Protein AF-0000000082640645 (afdb_homodimer)

Foldseek 3Di:
DCDPVNVVLVVLVVVLVVLVVVLVVQLVVLLVVLVVLVVVLVVLLVVLVVLQVVLVVADPLSSVLSNVLSVLSVVLSVLSVVLSVLSCVQANVLSVCVVVVSVVLVVLSVQLVVLVVQLVVLVVVLVVQVPDDPVSCVDPVNVVSVVSNVVSVVVNVVSSVVSVVSSVVVVVVSVVSVVRNVVSNVVSVVVSVVVNVVSVVVSVVSNVVRDCVVRD/DCDPLNVVLVVLVVVLVVLVVVLVVQLVVLLVVLVVLVVVLVVLLVVLVVLQVVLVVADPLSSVLSNVLSVLSVVLSVLSVVLSVLSCVQANVLSVCVVVVSVVLVVLSVQLVVLVVQLVVLVVVLVVQVPDDPVSCVDPVNVVSVVSNVVSVVVSVVSSVVSVVSSVVVVVVSVVSVCRNVVSNVVSVVVSVVVNVVSVVVSVVSNVVRDCVVRD

pLDDT: mean 93.57, std 11.33, range [27.67, 98.94]

Radius of gyration: 39.0 Å; Cα contacts (8 Å, |Δi|>4): 396; chains: 2; bounding box: 48×141×75 Å

InterPro domains:
  IPR009602 CBY1-interacting BAR domain-containing protein/FAM92 [PF06730] (5-216)
  IPR009602 CBY1-interacting BAR domain-containing protein/FAM92 [PTHR21223] (5-216)
  IPR027267 AH/BAR domain superfamily [G3DSA:1.20.1270.60] (5-209)
  IPR027267 AH/BAR domain superfamily [SSF103657] (6-206)

Solvent-accessible surface area (backbone atoms only — not comparable to full-atom values): 21690 Å² total; per-residue (Å²): 127,84,53,79,62,56,58,50,52,52,49,52,50,50,52,52,51,49,49,53,52,48,42,49,50,50,24,55,47,47,47,50,40,42,48,33,52,49,51,38,43,54,46,51,52,50,48,30,52,50,35,41,58,50,19,72,76,48,53,69,66,58,19,52,45,36,39,52,41,25,52,36,53,48,52,42,44,53,45,49,51,52,37,45,52,47,45,42,62,51,33,28,44,54,38,56,56,45,53,57,57,52,52,53,52,50,52,47,54,49,52,37,51,50,34,46,49,50,27,53,52,35,48,51,54,41,53,55,53,66,74,46,64,70,79,65,49,73,43,82,58,47,69,50,37,53,51,49,30,54,52,29,50,52,48,30,53,51,39,48,54,50,43,53,53,52,48,52,51,48,52,56,49,48,51,52,46,54,48,49,32,54,43,42,47,35,50,47,50,35,53,38,28,50,52,37,32,55,42,33,53,53,33,44,51,50,52,66,65,59,60,66,70,78,71,102,128,84,54,78,62,56,59,51,50,50,50,52,48,49,53,52,51,50,49,52,53,47,42,51,51,50,26,55,47,48,46,50,40,43,48,31,53,50,52,36,44,53,43,50,53,51,49,32,53,51,36,41,56,49,20,72,76,48,54,68,66,57,19,52,45,36,39,51,41,25,51,37,55,48,51,43,44,53,44,49,51,51,37,44,52,46,45,42,61,51,33,30,44,54,38,56,55,46,54,58,59,53,51,51,51,52,52,47,53,48,52,38,52,50,33,45,49,49,27,52,52,35,47,50,55,42,52,55,52,66,73,46,64,67,79,63,48,74,40,83,57,44,68,49,37,53,50,48,31,53,52,28,47,51,48,30,52,51,41,49,53,51,42,54,52,51,49,52,51,48,52,56,50,48,52,52,46,55,46,48,33,55,42,43,47,37,51,46,49,35,53,38,26,51,53,38,32,55,41,33,53,51,34,42,52,50,55,66,66,61,60,66,70,78,72,102

Secondary structure (DSSP, 8-state):
---HHHHHHHHHHHHHHHHHHHHHHHHHHHHHHHHHHHHHHHHHHHHHHHHHHHHTTS-HHHHHHHHHHHHHHHHHHHHHHHHHHHHIIIIIHHHHHHHHHHHHHHHHHHHHHHHHHHHHHHHHHHHHHHHS-GGGGSSTHHHHHHHHHHHHHHHHHHHHHHHHHHHHHHHHHHHHHHHHHHHHHHHHHHHHHHHHHHHHHHHHHHHHT--GGGG-/---HHHHHHHHHHHHHHHHHHHHHHHHHHHHHHHHHHHHHHHHHHHHHHHHHHHHTTS-HHHHHHHHHHHHHHHHHHHHHHHHHHHHIIIIIHHHHHHHHHHHHHHHHHHHHHHHHHHHHHHHHHHHHHHHS-GGGTSSTHHHHHHHHHHHHHHHHHHHHHHHHHHHHHHHHHHHHHHHHHHHHHHHHHHHHHHHHHHHHHHHHHHHHT--GGGG-

Structure (mmCIF, N/CA/C/O backbone):
data_AF-0000000082640645-model_v1
#
loop_
_entity.id
_entity.type
_entity.pdbx_description
1 polymer 'FA92B protein'
#
loop_
_atom_site.group_PDB
_atom_site.id
_atom_site.type_symbol
_atom_site.label_atom_id
_atom_site.label_alt_id
_atom_site.label_comp_id
_atom_site.label_asym_id
_atom_site.label_entity_id
_atom_site.label_seq_id
_atom_site.pdbx_PDB_ins_code
_atom_site.Cartn_x
_atom_site.Cartn_y
_atom_site.Cartn_z
_atom_site.occupancy
_atom_site.B_iso_or_equiv
_atom_site.auth_seq_id
_atom_site.auth_comp_id
_atom_site.auth_asym_id
_atom_site.auth_atom_id
_atom_site.pdbx_PDB_model_num
ATOM 1 N N . LEU A 1 1 ? 11.07 -41.438 -37.75 1 27.97 1 LEU A N 1
ATOM 2 C CA . LEU A 1 1 ? 9.758 -40.906 -37.406 1 27.97 1 LEU A CA 1
ATOM 3 C C . LEU A 1 1 ? 9.648 -40.719 -35.875 1 27.97 1 LEU A C 1
ATOM 5 O O . LEU A 1 1 ? 9.82 -41.656 -35.125 1 27.97 1 LEU A O 1
ATOM 9 N N . CYS A 1 2 ? 10.078 -39.719 -35.344 1 38.62 2 CYS A N 1
ATOM 10 C CA . CYS A 1 2 ? 10.023 -39.406 -33.906 1 38.62 2 CYS A CA 1
ATOM 11 C C . CYS A 1 2 ? 8.68 -39.812 -33.312 1 38.62 2 CYS A C 1
ATOM 13 O O . CYS A 1 2 ? 7.637 -39.312 -33.719 1 38.62 2 CYS A O 1
ATOM 15 N N . PRO A 1 3 ? 8.422 -40.938 -32.625 1 48.53 3 PRO A N 1
ATOM 16 C CA . PRO A 1 3 ? 7.137 -41.5 -32.219 1 48.53 3 PRO A CA 1
ATOM 17 C C . PRO A 1 3 ? 6.27 -40.531 -31.438 1 48.53 3 PRO A C 1
ATOM 19 O O . PRO A 1 3 ? 6.785 -39.531 -30.875 1 48.53 3 PRO A O 1
ATOM 22 N N . PRO A 1 4 ? 4.934 -40.5 -31.75 1 52.28 4 PRO A N 1
ATOM 23 C CA . PRO A 1 4 ? 3.857 -39.75 -31.094 1 52.28 4 PRO A CA 1
ATOM 24 C C . PRO A 1 4 ? 4.129 -39.5 -29.625 1 52.28 4 PRO A C 1
ATOM 26 O O . PRO A 1 4 ? 3.756 -38.438 -29.078 1 52.28 4 PRO A O 1
ATOM 29 N N . ARG A 1 5 ? 5.008 -40.375 -29.094 1 61.03 5 ARG A N 1
ATOM 30 C CA . ARG A 1 5 ? 5.305 -40.281 -27.672 1 61.03 5 ARG A CA 1
ATOM 31 C C . ARG A 1 5 ? 6.301 -39.188 -27.391 1 61.03 5 ARG A C 1
ATOM 33 O O . ARG A 1 5 ? 6.203 -38.5 -26.359 1 61.03 5 ARG A O 1
ATOM 40 N N . ASP A 1 6 ? 7.188 -38.875 -28.406 1 70.44 6 ASP A N 1
ATOM 41 C CA . ASP A 1 6 ? 8.164 -37.812 -28.203 1 70.44 6 ASP A CA 1
ATOM 42 C C . ASP A 1 6 ? 7.492 -36.438 -28.141 1 70.44 6 ASP A C 1
ATOM 44 O O . ASP A 1 6 ? 7.883 -35.594 -27.344 1 70.44 6 ASP A O 1
ATOM 48 N N . SER A 1 7 ? 6.469 -36.344 -28.922 1 82.81 7 SER A N 1
ATOM 49 C CA . SER A 1 7 ? 5.746 -35.062 -28.938 1 82.81 7 SER A CA 1
ATOM 50 C C . SER A 1 7 ? 5.004 -34.844 -27.625 1 82.81 7 SER A C 1
ATOM 52 O O . SER A 1 7 ? 4.973 -33.719 -27.109 1 82.81 7 SER A O 1
ATOM 54 N N . GLN A 1 8 ? 4.566 -35.938 -27.062 1 88.44 8 GLN A N 1
ATOM 55 C CA . GLN A 1 8 ? 3.797 -35.844 -25.828 1 88.44 8 GLN A CA 1
ATOM 56 C C . GLN A 1 8 ? 4.691 -35.469 -24.656 1 88.44 8 GLN A C 1
ATOM 58 O O . GLN A 1 8 ? 4.312 -34.625 -23.812 1 88.44 8 GLN A O 1
ATOM 63 N N . VAL A 1 9 ? 5.867 -36.031 -24.641 1 92.06 9 VAL A N 1
ATOM 64 C CA . VAL A 1 9 ? 6.789 -35.719 -23.531 1 92.06 9 VAL A CA 1
ATOM 65 C C . VAL A 1 9 ? 7.277 -34.281 -23.641 1 92.06 9 VAL A C 1
ATOM 67 O O . VAL A 1 9 ? 7.465 -33.625 -22.609 1 92.06 9 VAL A O 1
ATOM 70 N N . ARG A 1 10 ? 7.484 -33.844 -24.859 1 93.38 10 ARG A N 1
ATOM 71 C CA . ARG A 1 10 ? 7.891 -32.438 -25.062 1 93.38 10 ARG A CA 1
ATOM 72 C C . ARG A 1 10 ? 6.84 -31.484 -24.516 1 93.38 10 ARG A C 1
ATOM 74 O O . ARG A 1 10 ? 7.176 -30.453 -23.922 1 93.38 10 ARG A O 1
ATOM 81 N N . VAL A 1 11 ? 5.629 -31.844 -24.719 1 94.5 11 VAL A N 1
ATOM 82 C CA . VAL A 1 11 ? 4.523 -31.031 -24.219 1 94.5 11 VAL A CA 1
ATOM 83 C C . VAL A 1 11 ? 4.535 -31.047 -22.688 1 94.5 11 VAL A C 1
ATOM 85 O O . VAL A 1 11 ? 4.336 -30 -22.047 1 94.5 11 VAL A O 1
ATOM 88 N N . MET A 1 12 ? 4.762 -32.25 -22.109 1 96.12 12 MET A N 1
ATOM 89 C CA . MET A 1 12 ? 4.844 -32.344 -20.656 1 96.12 12 MET A CA 1
ATOM 90 C C . MET A 1 12 ? 5.973 -31.469 -20.109 1 96.12 12 MET A C 1
ATOM 92 O O . MET A 1 12 ? 5.789 -30.766 -19.125 1 96.12 12 MET A O 1
ATOM 96 N N . GLU A 1 13 ? 7.098 -31.562 -20.797 1 96.38 13 GLU A N 1
ATOM 97 C CA . GLU A 1 13 ? 8.258 -30.781 -20.391 1 96.38 13 GLU A CA 1
ATOM 98 C C . GLU A 1 13 ? 7.969 -29.297 -20.453 1 96.38 13 GLU A C 1
ATOM 100 O O . GLU A 1 13 ? 8.32 -28.547 -19.547 1 96.38 13 GLU A O 1
ATOM 105 N N . LYS A 1 14 ? 7.387 -28.875 -21.5 1 96.69 14 LYS A N 1
ATOM 106 C CA . LYS A 1 14 ? 7.043 -27.469 -21.672 1 96.69 14 LYS A CA 1
ATOM 107 C C . LYS A 1 14 ? 6.051 -27.016 -20.609 1 96.69 14 LYS A C 1
ATOM 109 O O . LYS A 1 14 ? 6.18 -25.922 -20.062 1 96.69 14 LYS A O 1
ATOM 114 N N . THR A 1 15 ? 5.059 -27.859 -20.344 1 96.19 15 THR A N 1
ATOM 115 C CA . THR A 1 15 ? 4.062 -27.547 -19.328 1 96.19 15 THR A CA 1
ATOM 116 C C . THR A 1 15 ? 4.723 -27.344 -17.969 1 96.19 15 THR A C 1
ATOM 118 O O . THR A 1 15 ? 4.426 -26.375 -17.266 1 96.19 15 THR A O 1
ATOM 121 N N . VAL A 1 16 ? 5.613 -28.234 -17.625 1 97.62 16 VAL A N 1
ATOM 122 C CA . VAL A 1 16 ? 6.301 -28.172 -16.344 1 97.62 16 VAL A CA 1
ATOM 123 C C . VAL A 1 16 ? 7.211 -26.938 -16.297 1 97.62 16 VAL A C 1
ATOM 125 O O . VAL A 1 16 ? 7.266 -26.234 -15.289 1 97.62 16 VAL A O 1
ATOM 128 N N . ALA A 1 17 ? 7.895 -26.672 -17.375 1 97.44 17 ALA A N 1
ATOM 129 C CA . ALA A 1 17 ? 8.773 -25.5 -17.453 1 97.44 17 ALA A CA 1
ATOM 130 C C . ALA A 1 17 ? 7.98 -24.203 -17.297 1 97.44 17 ALA A C 1
ATOM 132 O O . ALA A 1 17 ? 8.414 -23.297 -16.594 1 97.44 17 ALA A O 1
ATOM 133 N N . ASN A 1 18 ? 6.863 -24.109 -17.969 1 97.5 18 ASN A N 1
ATOM 134 C CA . ASN A 1 18 ? 5.992 -22.938 -17.828 1 97.5 18 ASN A CA 1
ATOM 135 C C . ASN A 1 18 ? 5.512 -22.766 -16.391 1 97.5 18 ASN A C 1
ATOM 137 O O . ASN A 1 18 ? 5.523 -21.656 -15.859 1 97.5 18 ASN A O 1
ATOM 141 N N . ALA A 1 19 ? 5.059 -23.891 -15.82 1 97.62 19 ALA A N 1
ATOM 142 C CA . ALA A 1 19 ? 4.598 -23.812 -14.438 1 97.62 19 ALA A CA 1
ATOM 143 C C . ALA A 1 19 ? 5.715 -23.344 -13.508 1 97.62 19 ALA A C 1
ATOM 145 O O . ALA A 1 19 ? 5.488 -22.516 -12.625 1 97.62 19 ALA A O 1
ATOM 146 N N . GLU A 1 20 ? 6.875 -23.891 -13.719 1 97.56 20 GLU A N 1
ATOM 147 C CA . GLU A 1 20 ? 8.023 -23.5 -12.914 1 97.56 20 GLU A CA 1
ATOM 148 C C . GLU A 1 20 ? 8.305 -22 -13.055 1 97.56 20 GLU A C 1
ATOM 150 O O . GLU A 1 20 ? 8.5 -21.312 -12.055 1 97.56 20 GLU A O 1
ATOM 155 N N . LYS A 1 21 ? 8.297 -21.484 -14.188 1 97.94 21 LYS A N 1
ATOM 156 C CA . LYS A 1 21 ? 8.57 -20.078 -14.477 1 97.94 21 LYS A CA 1
ATOM 157 C C . LYS A 1 21 ? 7.523 -19.172 -13.828 1 97.94 21 LYS A C 1
ATOM 159 O O . LYS A 1 21 ? 7.871 -18.281 -13.055 1 97.94 21 LYS A O 1
ATOM 164 N N . TYR A 1 22 ? 6.324 -19.422 -14.086 1 98.19 22 TYR A N 1
ATOM 165 C CA . TYR A 1 22 ? 5.289 -18.469 -13.703 1 98.19 22 TYR A CA 1
ATOM 166 C C . TYR A 1 22 ? 4.934 -18.609 -12.227 1 98.19 22 TYR A C 1
ATOM 168 O O . TYR A 1 22 ? 4.637 -17.625 -11.562 1 98.19 22 TYR A O 1
ATOM 176 N N . PHE A 1 23 ? 4.949 -19.828 -11.695 1 98.19 23 PHE A N 1
ATOM 177 C CA . PHE A 1 23 ? 4.703 -19.953 -10.266 1 98.19 23 PHE A CA 1
ATOM 178 C C . PHE A 1 23 ? 5.832 -19.312 -9.461 1 98.19 23 PHE A C 1
ATOM 180 O O . PHE A 1 23 ? 5.594 -18.75 -8.398 1 98.19 23 PHE A O 1
ATOM 187 N N . GLY A 1 24 ? 7.051 -19.484 -9.984 1 98 24 GLY A N 1
ATOM 188 C CA . GLY A 1 24 ? 8.148 -18.75 -9.359 1 98 24 GLY A CA 1
ATOM 189 C C . GLY A 1 24 ? 7.961 -17.25 -9.383 1 98 24 GLY A C 1
ATOM 190 O O . GLY A 1 24 ? 8.203 -16.578 -8.383 1 98 24 GLY A O 1
ATOM 191 N N . ARG A 1 25 ? 7.559 -16.703 -10.484 1 98.31 25 ARG A N 1
ATOM 192 C CA . ARG A 1 25 ? 7.309 -15.273 -10.633 1 98.31 25 ARG A CA 1
ATOM 193 C C . ARG A 1 25 ? 6.16 -14.82 -9.742 1 98.31 25 ARG A C 1
ATOM 195 O O . ARG A 1 25 ? 6.234 -13.758 -9.109 1 98.31 25 ARG A O 1
ATOM 202 N N . PHE A 1 26 ? 5.074 -15.664 -9.688 1 98.75 26 PHE A N 1
ATOM 203 C CA . PHE A 1 26 ? 3.963 -15.352 -8.797 1 98.75 26 PHE A CA 1
ATOM 204 C C . PHE A 1 26 ? 4.426 -15.289 -7.348 1 98.75 26 PHE A C 1
ATOM 206 O O . PHE A 1 26 ? 4.043 -14.383 -6.605 1 98.75 26 PHE A O 1
ATOM 213 N N . CYS A 1 27 ? 5.23 -16.25 -7.012 1 98.56 27 CYS A N 1
ATOM 214 C CA . CYS A 1 27 ? 5.727 -16.297 -5.641 1 98.56 27 CYS A CA 1
ATOM 215 C C . CYS A 1 27 ? 6.504 -15.031 -5.301 1 98.56 27 CYS A C 1
ATOM 217 O O . CYS A 1 27 ? 6.223 -14.375 -4.297 1 98.56 27 CYS A O 1
ATOM 219 N N . SER A 1 28 ? 7.465 -14.633 -6.129 1 98.62 28 SER A N 1
ATOM 220 C CA . SER A 1 28 ? 8.289 -13.453 -5.895 1 98.62 28 SER A CA 1
ATOM 221 C C . SER A 1 28 ? 7.453 -12.18 -5.902 1 98.62 28 SER A C 1
ATOM 223 O O . SER A 1 28 ? 7.645 -11.297 -5.066 1 98.62 28 SER A O 1
ATOM 225 N N . LEU A 1 29 ? 6.547 -12.086 -6.754 1 98.81 29 LEU A N 1
ATOM 226 C CA . LEU A 1 29 ? 5.719 -10.891 -6.891 1 98.81 29 LEU A CA 1
ATOM 227 C C . LEU A 1 29 ? 4.762 -10.75 -5.711 1 98.81 29 LEU A C 1
ATOM 229 O O . LEU A 1 29 ? 4.578 -9.656 -5.18 1 98.81 29 LEU A O 1
ATOM 233 N N . MET A 1 30 ? 4.168 -11.836 -5.301 1 98.94 30 MET A N 1
ATOM 234 C CA . MET A 1 30 ? 3.238 -11.766 -4.18 1 98.94 30 MET A CA 1
ATOM 235 C C . MET A 1 30 ? 3.975 -11.469 -2.879 1 98.94 30 MET A C 1
ATOM 237 O O . MET A 1 30 ? 3.441 -10.789 -2 1 98.94 30 MET A O 1
ATOM 241 N N . ALA A 1 31 ? 5.203 -12 -2.809 1 98.88 31 ALA A N 1
ATOM 242 C CA . ALA A 1 31 ? 6.031 -11.625 -1.666 1 98.88 31 ALA A CA 1
ATOM 243 C C . ALA A 1 31 ? 6.309 -10.125 -1.661 1 98.88 31 ALA A C 1
ATOM 245 O O . ALA A 1 31 ? 6.207 -9.469 -0.619 1 98.88 31 ALA A O 1
ATOM 246 N N . SER A 1 32 ? 6.66 -9.594 -2.787 1 98.88 32 SER A N 1
ATOM 247 C CA . SER A 1 32 ? 6.918 -8.156 -2.916 1 98.88 32 SER A CA 1
ATOM 248 C C . SER A 1 32 ? 5.656 -7.344 -2.654 1 98.88 32 SER A C 1
ATOM 250 O O . SER A 1 32 ? 5.715 -6.285 -2.027 1 98.88 32 SER A O 1
ATOM 252 N N . TYR A 1 33 ? 4.52 -7.812 -3.184 1 98.88 33 TYR A N 1
ATOM 253 C CA . TYR A 1 33 ? 3.229 -7.195 -2.912 1 98.88 33 TYR A CA 1
ATOM 254 C C . TYR A 1 33 ? 2.963 -7.117 -1.413 1 98.88 33 TYR A C 1
ATOM 256 O O . TYR A 1 33 ? 2.609 -6.059 -0.892 1 98.88 33 TYR A O 1
ATOM 264 N N . THR A 1 34 ? 3.182 -8.203 -0.756 1 98.94 34 THR A N 1
ATOM 265 C CA . THR A 1 34 ? 2.971 -8.281 0.686 1 98.94 34 THR A CA 1
ATOM 266 C C . THR A 1 34 ? 3.906 -7.328 1.422 1 98.94 34 THR A C 1
ATOM 268 O O . THR A 1 34 ? 3.504 -6.676 2.389 1 98.94 34 THR A O 1
ATOM 271 N N . GLN A 1 35 ? 5.062 -7.223 0.955 1 98.88 35 GLN A N 1
ATOM 272 C CA . GLN A 1 35 ? 6.031 -6.301 1.542 1 98.88 35 GLN A CA 1
ATOM 273 C C . GLN A 1 35 ? 5.582 -4.852 1.373 1 98.88 35 GLN A C 1
ATOM 275 O O . GLN A 1 35 ? 5.773 -4.027 2.271 1 98.88 35 GLN A O 1
ATOM 280 N N . LYS A 1 36 ? 5.074 -4.457 0.2 1 98.88 36 LYS A N 1
ATOM 281 C CA . LYS A 1 36 ? 4.578 -3.1 -0.016 1 98.88 36 LYS A CA 1
ATOM 282 C C . LYS A 1 36 ? 3.41 -2.787 0.915 1 98.88 36 LYS A C 1
ATOM 284 O O . LYS A 1 36 ? 3.287 -1.664 1.409 1 98.88 36 LYS A O 1
ATOM 289 N N . VAL A 1 37 ? 2.531 -3.76 1.146 1 98.94 37 VAL A N 1
ATOM 290 C CA . VAL A 1 37 ? 1.448 -3.584 2.107 1 98.94 37 VAL A CA 1
ATOM 291 C C . VAL A 1 37 ? 2.025 -3.307 3.492 1 98.94 37 VAL A C 1
ATOM 293 O O . VAL A 1 37 ? 1.545 -2.424 4.207 1 98.94 37 VAL A O 1
ATOM 296 N N . ALA A 1 38 ? 3.064 -4.043 3.824 1 98.94 38 ALA A N 1
ATOM 297 C CA . ALA A 1 38 ? 3.707 -3.852 5.121 1 98.94 38 ALA A CA 1
ATOM 298 C C . ALA A 1 38 ? 4.316 -2.455 5.23 1 98.94 38 ALA A C 1
ATOM 300 O O . ALA A 1 38 ? 4.238 -1.818 6.285 1 98.94 38 ALA A O 1
ATOM 301 N N . LYS A 1 39 ? 4.906 -1.995 4.195 1 98.81 39 LYS A N 1
ATOM 302 C CA . LYS A 1 39 ? 5.508 -0.664 4.207 1 98.81 39 LYS A CA 1
ATOM 303 C C . LYS A 1 39 ? 4.438 0.419 4.324 1 98.81 39 LYS A C 1
ATOM 305 O O . LYS A 1 39 ? 4.66 1.452 4.961 1 98.81 39 LYS A O 1
ATOM 310 N N . LEU A 1 40 ? 3.34 0.197 3.652 1 98.81 40 LEU A N 1
ATOM 311 C CA . LEU A 1 40 ? 2.207 1.104 3.791 1 98.81 40 LEU A CA 1
ATOM 312 C C . LEU A 1 40 ? 1.714 1.141 5.234 1 98.81 40 LEU A C 1
ATOM 314 O O . LEU A 1 40 ? 1.425 2.213 5.77 1 98.81 40 LEU A O 1
ATOM 318 N N . ARG A 1 41 ? 1.653 0.01 5.895 1 98.88 41 ARG A N 1
ATOM 319 C CA . ARG A 1 41 ? 1.276 -0.066 7.301 1 98.88 41 ARG A CA 1
ATOM 320 C C . ARG A 1 41 ? 2.248 0.725 8.172 1 98.88 41 ARG A C 1
ATOM 322 O O . ARG A 1 41 ? 1.83 1.438 9.086 1 98.88 41 ARG A O 1
ATOM 329 N N . ASP A 1 42 ? 3.537 0.61 7.895 1 98.81 42 ASP A N 1
ATOM 330 C CA . ASP A 1 42 ? 4.555 1.332 8.648 1 98.81 42 ASP A CA 1
ATOM 331 C C . ASP A 1 42 ? 4.309 2.838 8.602 1 98.81 42 ASP A C 1
ATOM 333 O O . ASP A 1 42 ? 4.43 3.525 9.617 1 98.81 42 ASP A O 1
ATOM 337 N N . LYS A 1 43 ? 4 3.365 7.426 1 98.88 43 LYS A N 1
ATOM 338 C CA . LYS A 1 43 ? 3.727 4.793 7.289 1 98.88 43 LYS A CA 1
ATOM 339 C C . LYS A 1 43 ? 2.482 5.191 8.078 1 98.88 43 LYS A C 1
ATOM 341 O O . LYS A 1 43 ? 2.438 6.27 8.672 1 98.88 43 LYS A O 1
ATOM 346 N N . SER A 1 44 ? 1.468 4.348 8.086 1 98.75 44 SER A N 1
ATOM 347 C CA . SER A 1 44 ? 0.239 4.609 8.828 1 98.75 44 SER A CA 1
ATOM 348 C C . SER A 1 44 ? 0.493 4.617 10.328 1 98.75 44 SER A C 1
ATOM 350 O O . SER A 1 44 ? -0.081 5.426 11.055 1 98.75 44 SER A O 1
ATOM 352 N N . ASP A 1 45 ? 1.371 3.713 10.742 1 98.81 45 ASP A N 1
ATOM 353 C CA . ASP A 1 45 ? 1.723 3.678 12.164 1 98.81 45 ASP A CA 1
ATOM 354 C C . ASP A 1 45 ? 2.414 4.973 12.586 1 98.81 45 ASP A C 1
ATOM 356 O O . ASP A 1 45 ? 2.178 5.477 13.688 1 98.81 45 ASP A O 1
ATOM 360 N N . LEU A 1 46 ? 3.266 5.461 11.719 1 98.88 46 LEU A N 1
ATOM 361 C CA . LEU A 1 46 ? 3.908 6.738 11.992 1 98.88 46 LEU A CA 1
ATOM 362 C C . LEU A 1 46 ? 2.881 7.867 12.039 1 98.88 46 LEU A C 1
ATOM 364 O O . LEU A 1 46 ? 2.959 8.75 12.898 1 98.88 46 LEU A O 1
ATOM 368 N N . LEU A 1 47 ? 1.913 7.844 11.148 1 98.75 47 LEU A N 1
ATOM 369 C CA . LEU A 1 47 ? 0.856 8.852 11.133 1 98.75 47 LEU A CA 1
ATOM 370 C C . LEU A 1 47 ? 0.067 8.82 12.438 1 98.75 47 LEU A C 1
ATOM 372 O O . LEU A 1 47 ? -0.229 9.875 13.008 1 98.75 47 LEU A O 1
ATOM 376 N N . VAL A 1 48 ? -0.232 7.617 12.906 1 98.81 48 VAL A N 1
ATOM 377 C CA . VAL A 1 48 ? -0.963 7.453 14.156 1 98.81 48 VAL A CA 1
ATOM 378 C C . VAL A 1 48 ? -0.198 8.125 15.297 1 98.81 48 VAL A C 1
ATOM 380 O O . VAL A 1 48 ? -0.773 8.891 16.078 1 98.81 48 VAL A O 1
ATOM 383 N N . ARG A 1 49 ? 1.059 7.895 15.352 1 98.75 49 ARG A N 1
ATOM 384 C CA . ARG A 1 49 ? 1.889 8.469 16.406 1 98.75 49 ARG A CA 1
ATOM 385 C C . ARG A 1 49 ? 1.942 9.992 16.281 1 98.75 49 ARG A C 1
ATOM 387 O O . ARG A 1 49 ? 1.812 10.703 17.281 1 98.75 49 ARG A O 1
ATOM 394 N N . GLN A 1 50 ? 2.111 10.508 15.086 1 98.75 50 GLN A N 1
ATOM 395 C CA . GLN A 1 50 ? 2.203 11.953 14.883 1 98.75 50 GLN A CA 1
ATOM 396 C C . GLN A 1 50 ? 0.878 12.633 15.203 1 98.75 50 GLN A C 1
ATOM 398 O O . GLN A 1 50 ? 0.862 13.766 15.695 1 98.75 50 GLN A O 1
ATOM 403 N N . LEU A 1 51 ? -0.24 11.969 14.883 1 98.75 51 LE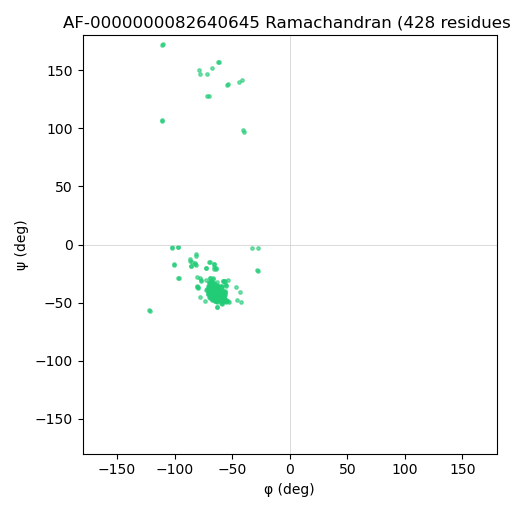U A N 1
ATOM 404 C CA . LEU A 1 51 ? -1.556 12.5 15.219 1 98.75 51 LEU A CA 1
ATOM 405 C C . LEU A 1 51 ? -1.714 12.656 16.734 1 98.75 51 LEU A C 1
ATOM 407 O O . LEU A 1 51 ? -2.209 13.68 17.203 1 98.75 51 LEU A O 1
ATOM 411 N N . ILE A 1 52 ? -1.244 11.648 17.422 1 98.75 52 ILE A N 1
ATOM 412 C CA . ILE A 1 52 ? -1.351 11.672 18.875 1 98.75 52 ILE A CA 1
ATOM 413 C C . ILE A 1 52 ? -0.454 12.766 19.453 1 98.75 52 ILE A C 1
ATOM 415 O O . ILE A 1 52 ? -0.875 13.539 20.312 1 98.75 52 ILE A O 1
ATOM 419 N N . ASP A 1 53 ? 0.761 12.859 18.953 1 98.75 53 ASP A N 1
ATOM 420 C CA . ASP A 1 53 ? 1.681 13.898 19.391 1 98.75 53 ASP A CA 1
ATOM 421 C C . ASP A 1 53 ? 1.119 15.297 19.109 1 98.75 53 ASP A C 1
ATOM 423 O O . ASP A 1 53 ? 1.179 16.172 19.969 1 98.75 53 ASP A O 1
ATOM 427 N N . TYR A 1 54 ? 0.616 15.508 17.953 1 98.62 54 TYR A N 1
ATOM 428 C CA . TYR A 1 54 ? -0.012 16.781 17.594 1 98.62 54 TYR A CA 1
ATOM 429 C C . TYR A 1 54 ? -1.189 17.078 18.516 1 98.62 54 TYR A C 1
ATOM 431 O O . TYR A 1 54 ? -1.325 18.203 19 1 98.62 54 TYR A O 1
ATOM 439 N N . ALA A 1 55 ? -2.037 16.094 18.734 1 98.25 55 ALA A N 1
ATOM 440 C CA . ALA A 1 55 ? -3.221 16.25 19.578 1 98.25 55 ALA A CA 1
ATOM 441 C C . ALA A 1 55 ? -2.842 16.75 20.969 1 98.25 55 ALA A C 1
ATOM 443 O O . ALA A 1 55 ? -3.541 17.594 21.547 1 98.25 55 ALA A O 1
ATOM 444 N N . ASN A 1 56 ? -1.713 16.312 21.438 1 98.25 56 ASN A N 1
ATOM 445 C CA . ASN A 1 56 ? -1.27 16.656 22.781 1 98.25 56 ASN A CA 1
ATOM 446 C C . ASN A 1 56 ? -0.883 18.125 22.891 1 98.25 56 ASN A C 1
ATOM 448 O O . ASN A 1 56 ? -0.748 18.656 23.984 1 98.25 56 ASN A O 1
ATOM 452 N N . THR A 1 57 ? -0.688 18.812 21.797 1 97.62 57 THR A N 1
ATOM 453 C CA . THR A 1 57 ? -0.327 20.219 21.812 1 97.62 57 THR A CA 1
ATOM 454 C C . THR A 1 57 ? -1.562 21.109 21.625 1 97.62 57 THR A C 1
ATOM 456 O O . THR A 1 57 ? -1.464 22.328 21.625 1 97.62 57 THR A O 1
ATOM 459 N N . GLU A 1 58 ? -2.73 20.484 21.438 1 96.94 58 GLU A N 1
ATOM 460 C CA . GLU A 1 58 ? -3.918 21.234 21.031 1 96.94 58 GLU A CA 1
ATOM 461 C C . GLU A 1 58 ? -4.945 21.297 22.156 1 96.94 58 GLU A C 1
ATOM 463 O O . GLU A 1 58 ? -4.723 20.766 23.234 1 96.94 58 GLU A O 1
ATOM 468 N N . SER A 1 59 ? -5.996 22.094 21.922 1 94.69 59 SER A N 1
ATOM 469 C CA . SER A 1 59 ? -7.086 22.281 22.875 1 94.69 59 SER A CA 1
ATOM 470 C C . SER A 1 59 ? -7.812 20.969 23.141 1 94.69 59 SER A C 1
ATOM 472 O O . SER A 1 59 ? -7.711 20.016 22.359 1 94.69 59 SER A O 1
ATOM 474 N N . PRO A 1 60 ? -8.492 20.766 24.219 1 95.12 60 PRO A N 1
ATOM 475 C CA . PRO A 1 60 ? -9.055 19.484 24.672 1 95.12 60 PRO A CA 1
ATOM 476 C C . PRO A 1 60 ? -9.992 18.859 23.641 1 95.12 60 PRO A C 1
ATOM 478 O O . PRO A 1 60 ? -9.93 17.641 23.422 1 95.12 60 PRO A O 1
ATOM 481 N N . GLU A 1 61 ? -10.859 19.641 23.031 1 95.81 61 GLU A N 1
ATOM 482 C CA . GLU A 1 61 ? -11.805 19.062 22.094 1 95.81 61 GLU A CA 1
ATOM 483 C C . GLU A 1 61 ? -11.094 18.516 20.859 1 95.81 61 GLU A C 1
ATOM 485 O O . GLU A 1 61 ? -11.391 17.422 20.391 1 95.81 61 GLU A O 1
ATOM 490 N N . LEU A 1 62 ? -10.172 19.344 20.297 1 96.62 62 LEU A N 1
ATOM 491 C CA . LEU A 1 62 ? -9.406 18.859 19.156 1 96.62 62 LEU A CA 1
ATOM 492 C C . LEU A 1 62 ? -8.531 17.672 19.547 1 96.62 62 LEU A C 1
ATOM 494 O O . LEU A 1 62 ? -8.391 16.719 18.766 1 96.62 62 LEU A O 1
ATOM 498 N N . ARG A 1 63 ? -7.984 17.75 20.703 1 97.12 63 ARG A N 1
ATOM 499 C CA . ARG A 1 63 ? -7.16 16.656 21.219 1 97.12 63 ARG A CA 1
ATOM 500 C C . ARG A 1 63 ? -7.945 15.344 21.234 1 97.12 63 ARG A C 1
ATOM 502 O O . ARG A 1 63 ? -7.473 14.328 20.734 1 97.12 63 ARG A O 1
ATOM 509 N N . ASN A 1 64 ? -9.164 15.43 21.797 1 96.62 64 ASN A N 1
ATOM 510 C CA . ASN A 1 64 ? -9.992 14.234 21.891 1 96.62 64 ASN A CA 1
ATOM 511 C C . ASN A 1 64 ? -10.383 13.711 20.516 1 96.62 64 ASN A C 1
ATOM 513 O O . ASN A 1 64 ? -10.352 12.508 20.281 1 96.62 64 ASN A O 1
ATOM 517 N N . THR A 1 65 ? -10.703 14.602 19.672 1 97.38 65 THR A N 1
ATOM 518 C CA . THR A 1 65 ? -11.109 14.227 18.312 1 97.38 65 THR A CA 1
ATOM 519 C C . THR A 1 65 ? -9.953 13.57 17.562 1 97.38 65 THR A C 1
ATOM 521 O O . THR A 1 65 ? -10.109 12.5 16.969 1 97.38 65 THR A O 1
ATOM 524 N N . MET A 1 66 ? -8.781 14.203 17.609 1 97.81 66 MET A N 1
ATOM 525 C CA . MET A 1 66 ? -7.621 13.703 16.875 1 97.81 66 MET A CA 1
ATOM 526 C C . MET A 1 66 ? -7.141 12.383 17.453 1 97.81 66 MET A C 1
ATOM 528 O O . MET A 1 66 ? -6.703 11.5 16.719 1 97.81 66 MET A O 1
ATOM 532 N N . LYS A 1 67 ? -7.195 12.219 18.75 1 97.88 67 LYS A N 1
ATOM 533 C CA . LYS A 1 67 ? -6.82 10.945 19.375 1 97.88 67 LYS A CA 1
ATOM 534 C C . LYS A 1 67 ? -7.809 9.844 19 1 97.88 67 LYS A C 1
ATOM 536 O O . LYS A 1 67 ? -7.41 8.703 18.781 1 97.88 67 LYS A O 1
ATOM 541 N N . GLY A 1 68 ? -9.109 10.188 18.984 1 97.88 68 GLY A N 1
ATOM 542 C CA . GLY A 1 68 ? -10.094 9.234 18.5 1 97.88 68 GLY A CA 1
ATOM 543 C C . GLY A 1 68 ? -9.852 8.812 17.062 1 97.88 68 GLY A C 1
ATOM 544 O O . GLY A 1 68 ? -9.938 7.621 16.75 1 97.88 68 GLY A O 1
ATOM 545 N N . PHE A 1 69 ? -9.594 9.773 16.234 1 98.44 69 PHE A N 1
ATOM 546 C CA . PHE A 1 69 ? -9.258 9.484 14.836 1 98.44 69 PHE A CA 1
ATOM 547 C C . PHE A 1 69 ? -8.039 8.578 14.75 1 98.44 69 PHE A C 1
ATOM 549 O O . PHE A 1 69 ? -8.031 7.609 13.992 1 98.44 69 PHE A O 1
ATOM 556 N N . ALA A 1 70 ? -6.98 8.914 15.516 1 98.44 70 ALA A N 1
ATOM 557 C CA . ALA A 1 70 ? -5.766 8.102 15.547 1 98.44 70 ALA A CA 1
ATOM 558 C C . ALA A 1 70 ? -6.078 6.664 15.961 1 98.44 70 ALA A C 1
ATOM 560 O O . ALA A 1 70 ? -5.504 5.719 15.414 1 98.44 70 ALA A O 1
ATOM 561 N N . GLU A 1 71 ? -6.945 6.484 16.922 1 98.5 71 GLU A N 1
ATOM 562 C CA . GLU A 1 71 ? -7.336 5.152 17.375 1 98.5 71 GLU A CA 1
ATOM 563 C C . GLU A 1 71 ? -8.008 4.363 16.25 1 98.5 71 GLU A C 1
ATOM 565 O O . GLU A 1 71 ? -7.766 3.166 16.094 1 98.5 71 GLU A O 1
ATOM 570 N N . GLU A 1 72 ? -8.891 4.996 15.539 1 98.75 72 GLU A N 1
ATOM 571 C CA . GLU A 1 72 ? -9.523 4.328 14.406 1 98.75 72 GLU A CA 1
ATOM 572 C C . GLU A 1 72 ? -8.492 3.943 13.352 1 98.75 72 GLU A C 1
ATOM 574 O O . GLU A 1 72 ? -8.547 2.838 12.805 1 98.75 72 GLU A O 1
ATOM 579 N N . LEU A 1 73 ? -7.57 4.828 13.047 1 98.69 73 LEU A N 1
ATOM 580 C CA . LEU A 1 73 ? -6.527 4.512 12.078 1 98.69 73 LEU A CA 1
ATOM 581 C C . LEU A 1 73 ? -5.695 3.322 12.547 1 98.69 73 LEU A C 1
ATOM 583 O O . LEU A 1 73 ? -5.297 2.48 11.734 1 98.69 73 LEU A O 1
ATOM 587 N N . ALA A 1 74 ? -5.406 3.295 13.82 1 98.88 74 ALA A N 1
ATOM 588 C CA . ALA A 1 74 ? -4.66 2.168 14.375 1 98.88 74 ALA A CA 1
ATOM 589 C C . ALA A 1 74 ? -5.43 0.861 14.195 1 98.88 74 ALA A C 1
ATOM 591 O O . ALA A 1 74 ? -4.832 -0.183 13.922 1 98.88 74 ALA A O 1
ATOM 592 N N . LYS A 1 75 ? -6.723 0.884 14.359 1 98.88 75 LYS A N 1
ATOM 593 C CA . LYS A 1 75 ? -7.559 -0.296 14.156 1 98.88 75 LYS A CA 1
ATOM 594 C C . LYS A 1 75 ? -7.457 -0.801 12.719 1 98.88 75 LYS A C 1
ATOM 596 O O . LYS A 1 75 ? -7.391 -2.01 12.484 1 98.88 75 LYS A O 1
ATOM 601 N N . VAL A 1 76 ? -7.48 0.131 11.773 1 98.88 76 VAL A N 1
ATOM 602 C CA . VAL A 1 76 ? -7.301 -0.265 10.383 1 98.88 76 VAL A CA 1
ATOM 603 C C . VAL A 1 76 ? -5.98 -1.019 10.219 1 98.88 76 VAL A C 1
ATOM 605 O O . VAL A 1 76 ? -5.91 -2.014 9.5 1 98.88 76 VAL A O 1
ATOM 608 N N . GLN A 1 77 ? -4.934 -0.526 10.914 1 98.88 77 GLN A N 1
ATOM 609 C CA . GLN A 1 77 ? -3.623 -1.152 10.766 1 98.88 77 GLN A CA 1
ATOM 610 C C . GLN A 1 77 ? -3.602 -2.539 11.398 1 98.88 77 GLN A C 1
ATOM 612 O O . GLN A 1 77 ? -2.863 -3.42 10.961 1 98.88 77 GLN A O 1
ATOM 617 N N . ASP A 1 78 ? -4.391 -2.766 12.398 1 98.88 78 ASP A N 1
ATOM 618 C CA . ASP A 1 78 ? -4.535 -4.117 12.93 1 98.88 78 ASP A CA 1
ATOM 619 C C . ASP A 1 78 ? -5.07 -5.074 11.867 1 98.88 78 ASP A C 1
ATOM 621 O O . ASP A 1 78 ? -4.562 -6.188 11.719 1 98.88 78 ASP A O 1
ATOM 625 N N . TYR A 1 79 ? -6.066 -4.664 11.203 1 98.94 79 TYR A N 1
ATOM 626 C CA . TYR A 1 79 ? -6.609 -5.488 10.133 1 98.94 79 TYR A CA 1
ATOM 627 C C . TYR A 1 79 ? -5.605 -5.641 8.992 1 98.94 79 TYR A C 1
ATOM 629 O O . TYR A 1 79 ? -5.547 -6.684 8.344 1 98.94 79 TYR A O 1
ATOM 637 N N . ARG A 1 80 ? -4.871 -4.562 8.695 1 98.88 80 ARG A N 1
ATOM 638 C CA . ARG A 1 80 ? -3.844 -4.652 7.664 1 98.88 80 ARG A CA 1
ATOM 639 C C . ARG A 1 80 ? -2.76 -5.652 8.055 1 98.88 80 ARG A C 1
ATOM 641 O O . ARG A 1 80 ? -2.207 -6.34 7.195 1 98.88 80 ARG A O 1
ATOM 648 N N . GLN A 1 81 ? -2.426 -5.715 9.383 1 98.94 81 GLN A N 1
ATOM 649 C CA . GLN A 1 81 ? -1.485 -6.727 9.859 1 98.94 81 GLN A CA 1
ATOM 650 C C . GLN A 1 81 ? -2.018 -8.133 9.602 1 98.94 81 GLN A C 1
ATOM 652 O O . GLN A 1 81 ? -1.27 -9.016 9.18 1 98.94 81 GLN A O 1
ATOM 657 N N . ALA A 1 82 ? -3.273 -8.352 9.859 1 98.94 82 ALA A N 1
ATOM 658 C CA . ALA A 1 82 ? -3.9 -9.641 9.57 1 98.94 82 ALA A CA 1
ATOM 659 C C . ALA A 1 82 ? -3.855 -9.945 8.07 1 98.94 82 ALA A C 1
ATOM 661 O O . ALA A 1 82 ? -3.623 -11.086 7.668 1 98.94 82 ALA A O 1
ATOM 662 N N . GLU A 1 83 ? -4.098 -8.898 7.27 1 98.94 83 GLU A N 1
ATOM 663 C CA . GLU A 1 83 ? -3.977 -9.031 5.82 1 98.94 83 GLU A CA 1
ATOM 664 C C . GLU A 1 83 ? -2.594 -9.547 5.43 1 98.94 83 GLU A C 1
ATOM 666 O O . GLU A 1 83 ? -2.477 -10.5 4.66 1 98.94 83 GLU A O 1
ATOM 671 N N . ILE A 1 84 ? -1.559 -8.938 5.953 1 98.94 84 ILE A N 1
ATOM 672 C CA . ILE A 1 84 ? -0.175 -9.281 5.648 1 98.94 84 ILE A CA 1
ATOM 673 C C . ILE A 1 84 ? 0.092 -10.734 6.031 1 98.94 84 ILE A C 1
ATOM 675 O O . ILE A 1 84 ? 0.65 -11.5 5.242 1 98.94 84 ILE A O 1
ATOM 679 N N . GLU A 1 85 ? -0.327 -11.125 7.16 1 98.94 85 GLU A N 1
ATOM 680 C CA . GLU A 1 85 ? -0.097 -12.484 7.652 1 98.94 85 GLU A CA 1
ATOM 681 C C . GLU A 1 85 ? -0.833 -13.508 6.797 1 98.94 85 GLU A C 1
ATOM 683 O O . GLU A 1 85 ? -0.284 -14.57 6.477 1 98.94 85 GLU A O 1
ATOM 688 N N . ARG A 1 86 ? -2.045 -13.234 6.449 1 98.94 86 ARG A N 1
ATOM 689 C CA . ARG A 1 86 ? -2.832 -14.172 5.648 1 98.94 86 ARG A CA 1
ATOM 690 C C . ARG A 1 86 ? -2.283 -14.266 4.227 1 98.94 86 ARG A C 1
ATOM 692 O O . ARG A 1 86 ? -2.303 -15.344 3.623 1 98.94 86 ARG A O 1
ATOM 699 N N . LEU A 1 87 ? -1.859 -13.102 3.674 1 98.94 87 LEU A N 1
ATOM 700 C CA . LEU A 1 87 ? -1.206 -13.148 2.369 1 98.94 87 LEU A CA 1
ATOM 701 C C .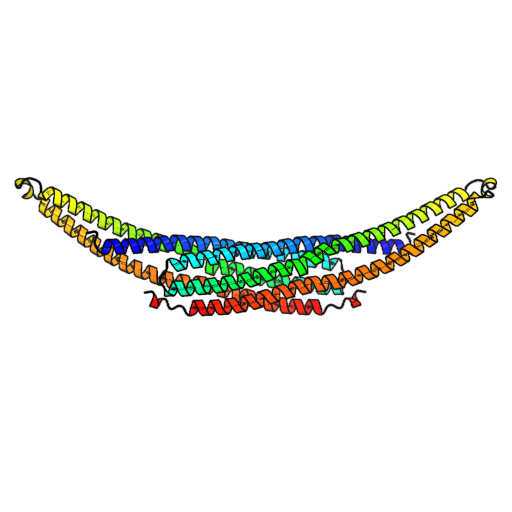 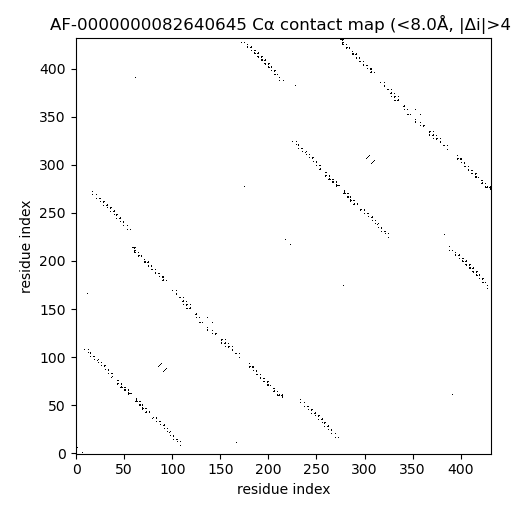LEU A 1 87 ? 0.004 -14.078 2.402 1 98.94 87 LEU A C 1
ATOM 703 O O . LEU A 1 87 ? 0.206 -14.875 1.484 1 98.94 87 LEU A O 1
ATOM 707 N N . ASP A 1 88 ? 0.748 -13.992 3.451 1 98.88 88 ASP A N 1
ATOM 708 C CA . ASP A 1 88 ? 1.938 -14.828 3.586 1 98.88 88 ASP A CA 1
ATOM 709 C C . ASP A 1 88 ? 1.568 -16.312 3.656 1 98.88 88 ASP A C 1
ATOM 711 O O . ASP A 1 88 ? 2.107 -17.125 2.904 1 98.88 88 ASP A O 1
ATOM 715 N N . VAL A 1 89 ? 0.607 -16.656 4.461 1 98.88 89 VAL A N 1
ATOM 716 C CA . VAL A 1 89 ? 0.286 -18.047 4.773 1 98.88 89 VAL A CA 1
ATOM 717 C C . VAL A 1 89 ? -0.533 -18.656 3.641 1 98.88 89 VAL A C 1
ATOM 719 O O . VAL A 1 89 ? -0.329 -19.812 3.271 1 98.88 89 VAL A O 1
ATOM 722 N N . LYS A 1 90 ? -1.432 -17.891 3.023 1 98.88 90 LYS A N 1
ATOM 723 C CA . LYS A 1 90 ? -2.418 -18.469 2.113 1 98.88 90 LYS A CA 1
ATOM 724 C C . LYS A 1 90 ? -2 -18.281 0.658 1 98.88 90 LYS A C 1
ATOM 726 O O . LYS A 1 90 ? -2.535 -18.938 -0.236 1 98.88 90 LYS A O 1
ATOM 731 N N . VAL A 1 91 ? -1.071 -17.375 0.453 1 98.88 91 VAL A N 1
ATOM 732 C CA . VAL A 1 91 ? -0.729 -17.094 -0.936 1 98.88 91 VAL A CA 1
ATOM 733 C C . VAL A 1 91 ? 0.757 -17.359 -1.167 1 98.88 91 VAL A C 1
ATOM 735 O O . VAL A 1 91 ? 1.124 -18.234 -1.947 1 98.88 91 VAL A O 1
ATOM 738 N N . VAL A 1 92 ? 1.64 -16.703 -0.409 1 98.88 92 VAL A N 1
ATOM 739 C CA . VAL A 1 92 ? 3.076 -16.766 -0.654 1 98.88 92 VAL A CA 1
ATOM 740 C C . VAL A 1 92 ? 3.596 -18.172 -0.323 1 98.88 92 VAL A C 1
ATOM 742 O O . VAL A 1 92 ? 4.312 -18.781 -1.122 1 98.88 92 VAL A O 1
ATOM 745 N N . GLU A 1 93 ? 3.217 -18.719 0.779 1 98.75 93 GLU A N 1
ATOM 746 C CA . GLU A 1 93 ? 3.742 -20.016 1.223 1 98.75 93 GLU A CA 1
ATOM 747 C C . GLU A 1 93 ? 3.33 -21.125 0.273 1 98.75 93 GLU A C 1
ATOM 749 O O . GLU A 1 93 ? 4.168 -21.922 -0.154 1 98.75 93 GLU A O 1
ATOM 754 N N . PRO A 1 94 ? 2.031 -21.234 -0.107 1 98.62 94 PRO A N 1
ATOM 755 C CA . PRO A 1 94 ? 1.661 -22.281 -1.062 1 98.62 94 PRO A CA 1
ATOM 756 C C . PRO A 1 94 ? 2.41 -22.156 -2.387 1 98.62 94 PRO A C 1
ATOM 758 O O . PRO A 1 94 ? 2.787 -23.172 -2.98 1 98.62 94 PRO A O 1
ATOM 761 N N . LEU A 1 95 ? 2.646 -20.969 -2.84 1 98.56 95 LEU A N 1
ATOM 762 C CA . LEU A 1 95 ? 3.41 -20.766 -4.066 1 98.56 95 LEU A CA 1
ATOM 763 C C . LEU A 1 95 ? 4.852 -21.219 -3.891 1 98.56 95 LEU A C 1
ATOM 765 O O . LEU A 1 95 ? 5.422 -21.859 -4.785 1 98.56 95 LEU A O 1
ATOM 769 N N . LYS A 1 96 ? 5.418 -20.953 -2.734 1 97.69 96 LYS A N 1
ATOM 770 C CA . LYS A 1 96 ? 6.777 -21.391 -2.42 1 97.69 96 LYS A CA 1
ATOM 771 C C . LYS A 1 96 ? 6.875 -22.906 -2.383 1 97.69 96 LYS A C 1
ATOM 773 O O . LYS A 1 96 ? 7.801 -23.484 -2.947 1 97.69 96 LYS A O 1
ATOM 778 N N . LEU A 1 97 ? 5.887 -23.531 -1.788 1 96.31 97 LEU A N 1
ATOM 779 C CA . LEU A 1 97 ? 5.883 -24.984 -1.604 1 96.31 97 LEU A CA 1
ATOM 780 C C . LEU A 1 97 ? 5.637 -25.688 -2.928 1 96.31 97 LEU A C 1
ATOM 782 O O . LEU A 1 97 ? 5.973 -26.875 -3.072 1 96.31 97 LEU A O 1
ATOM 786 N N . TYR A 1 98 ? 5.07 -24.938 -3.895 1 95.31 98 TYR A N 1
ATOM 787 C CA . TYR A 1 98 ? 4.809 -25.578 -5.18 1 95.31 98 TYR A CA 1
ATOM 788 C C . TYR A 1 98 ? 6.105 -25.969 -5.863 1 95.31 98 TYR A C 1
ATOM 790 O O . TYR A 1 98 ? 6.121 -26.875 -6.703 1 95.31 98 TYR A O 1
ATOM 798 N N . GLY A 1 99 ? 7.215 -25.328 -5.457 1 93.56 99 GLY A N 1
ATOM 799 C CA . GLY A 1 99 ? 8.531 -25.672 -5.977 1 93.56 99 GLY A CA 1
ATOM 800 C C . GLY A 1 99 ? 8.898 -27.125 -5.754 1 93.56 99 GLY A C 1
ATOM 801 O O . GLY A 1 99 ? 9.523 -27.75 -6.609 1 93.56 99 GLY A O 1
ATOM 802 N N . ILE A 1 100 ? 8.438 -27.75 -4.699 1 95.75 100 ILE A N 1
ATOM 803 C CA . ILE A 1 100 ? 8.719 -29.141 -4.371 1 95.75 100 ILE A CA 1
ATOM 804 C C . ILE A 1 100 ? 8.016 -30.062 -5.363 1 95.75 100 ILE A C 1
ATOM 806 O O . ILE A 1 100 ? 8.609 -31.031 -5.855 1 95.75 100 ILE A O 1
ATOM 810 N N . ARG A 1 101 ? 6.758 -29.734 -5.629 1 95.81 101 ARG A N 1
ATOM 811 C CA . ARG A 1 101 ? 5.98 -30.531 -6.578 1 95.81 101 ARG A CA 1
ATOM 812 C C . ARG A 1 101 ? 6.594 -30.469 -7.973 1 95.81 101 ARG A C 1
ATOM 814 O O . ARG A 1 101 ? 6.641 -31.484 -8.68 1 95.81 101 ARG A O 1
ATOM 821 N N . LEU A 1 102 ? 7.094 -29.297 -8.312 1 97.44 102 LEU A N 1
ATOM 822 C CA . LEU A 1 102 ? 7.699 -29.125 -9.625 1 97.44 102 LEU A CA 1
ATOM 823 C C . LEU A 1 102 ? 9.016 -29.875 -9.734 1 97.44 102 LEU A C 1
ATOM 825 O O . LEU A 1 102 ? 9.305 -30.484 -10.766 1 97.44 102 LEU A O 1
ATOM 829 N N . LYS A 1 103 ? 9.781 -29.953 -8.664 1 96.75 103 LYS A N 1
ATOM 830 C CA . LYS A 1 103 ? 11.031 -30.719 -8.633 1 96.75 103 LYS A CA 1
ATOM 831 C C . LYS A 1 103 ? 10.758 -32.219 -8.773 1 96.75 103 LYS A C 1
ATOM 833 O O . LYS A 1 103 ? 11.484 -32.906 -9.492 1 96.75 103 LYS A O 1
ATOM 838 N N . ARG A 1 104 ? 9.742 -32.656 -8.164 1 96.94 104 ARG A N 1
ATOM 839 C CA . ARG A 1 104 ? 9.375 -34.062 -8.25 1 96.94 104 ARG A CA 1
ATOM 840 C C . ARG A 1 104 ? 8.953 -34.438 -9.672 1 96.94 104 ARG A C 1
ATOM 842 O O . ARG A 1 104 ? 9.328 -35.5 -10.18 1 96.94 104 ARG A O 1
ATOM 849 N N . MET A 1 105 ? 8.188 -33.562 -10.266 1 97.75 105 MET A N 1
ATOM 850 C CA . MET A 1 105 ? 7.738 -33.844 -11.625 1 97.75 105 MET A CA 1
ATOM 851 C C . MET A 1 105 ? 8.914 -33.844 -12.602 1 97.75 105 MET A C 1
ATOM 853 O O . MET A 1 105 ? 8.961 -34.656 -13.523 1 97.75 105 MET A O 1
ATOM 857 N N . ARG A 1 106 ? 9.875 -32.938 -12.406 1 97.12 106 ARG A N 1
ATOM 858 C CA . ARG A 1 106 ? 11.078 -32.938 -13.234 1 97.12 106 ARG A CA 1
ATOM 859 C C . ARG A 1 106 ? 11.859 -34.219 -13.086 1 97.12 106 ARG A C 1
ATOM 861 O O . ARG A 1 106 ? 12.398 -34.75 -14.07 1 97.12 106 ARG A O 1
ATOM 868 N N . ALA A 1 107 ? 11.898 -34.719 -11.883 1 97.44 107 ALA A N 1
ATOM 869 C CA . ALA A 1 107 ? 12.602 -35.969 -11.633 1 97.44 107 ALA A CA 1
ATOM 870 C C . ALA A 1 107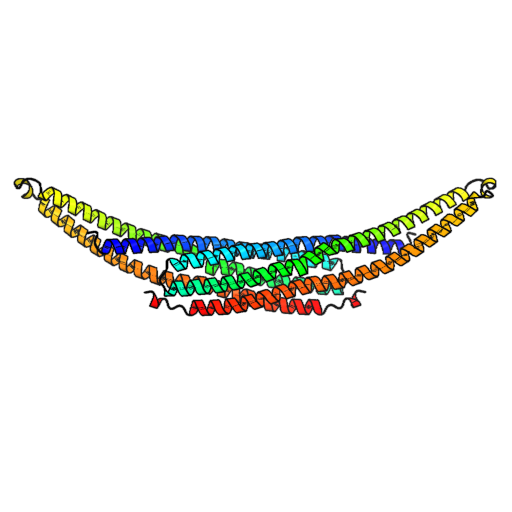 ? 11.93 -37.156 -12.367 1 97.44 107 ALA A C 1
ATOM 872 O O . ALA A 1 107 ? 12.609 -38.031 -12.875 1 97.44 107 ALA A O 1
ATOM 873 N N . GLU A 1 108 ? 10.594 -37.094 -12.383 1 97.38 108 GLU A N 1
ATOM 874 C CA . GLU A 1 108 ? 9.852 -38.125 -13.102 1 97.38 108 GLU A CA 1
ATOM 875 C C . GLU A 1 108 ? 10.141 -38.062 -14.602 1 97.38 108 GLU A C 1
ATOM 877 O O . GLU A 1 108 ? 10.289 -39.094 -15.242 1 97.38 108 GLU A O 1
ATOM 882 N N . LEU A 1 109 ? 10.188 -36.875 -15.156 1 97.44 109 LEU A N 1
ATOM 883 C CA . LEU A 1 109 ? 10.508 -36.719 -16.562 1 97.44 109 LEU A CA 1
ATOM 884 C C . LEU A 1 109 ? 11.914 -37.219 -16.875 1 97.44 109 LEU A C 1
ATOM 886 O O . LEU A 1 109 ? 12.133 -37.875 -17.906 1 97.44 109 LEU A O 1
ATOM 890 N N . LYS A 1 110 ? 12.852 -37 -15.953 1 96.81 110 LYS A N 1
ATOM 891 C CA . LYS A 1 110 ? 14.234 -37.438 -16.125 1 96.81 110 LYS A CA 1
ATOM 892 C C . LYS A 1 110 ? 14.328 -38.969 -16.078 1 96.81 110 LYS A C 1
ATOM 894 O O . LYS A 1 110 ? 15.102 -39.562 -16.828 1 96.81 110 LYS A O 1
ATOM 899 N N . ARG A 1 111 ? 13.602 -39.562 -15.18 1 96.81 111 ARG A N 1
ATOM 900 C CA . ARG A 1 111 ? 13.586 -41.031 -15.07 1 96.81 111 ARG A CA 1
ATOM 901 C C . ARG A 1 111 ? 13.102 -41.688 -16.359 1 96.81 111 ARG A C 1
ATOM 903 O O . ARG A 1 111 ? 13.664 -42.656 -16.812 1 96.81 111 ARG A O 1
ATOM 910 N N . PHE A 1 112 ? 12.039 -41.062 -16.906 1 96.62 112 PHE A N 1
ATOM 911 C CA . PHE A 1 112 ? 11.531 -41.594 -18.172 1 96.62 112 PHE A CA 1
ATOM 912 C C . PHE A 1 112 ? 12.57 -41.438 -19.281 1 96.62 112 PHE A C 1
ATOM 914 O O . PHE A 1 112 ? 12.789 -42.375 -20.062 1 96.62 112 PHE A O 1
ATOM 921 N N . SER A 1 113 ? 13.219 -40.25 -19.359 1 95.75 113 SER A N 1
ATOM 922 C CA . SER A 1 113 ? 14.234 -40 -20.375 1 95.75 113 SER A CA 1
ATOM 923 C C . SER A 1 113 ? 15.391 -40.969 -20.266 1 95.75 113 SER A C 1
ATOM 925 O O . SER A 1 113 ? 15.93 -41.438 -21.266 1 95.75 113 SER A O 1
ATOM 927 N N . SER A 1 114 ? 15.734 -41.344 -19.031 1 97 114 SER A N 1
ATOM 928 C CA . SER A 1 114 ? 16.812 -42.281 -18.797 1 97 114 SER A CA 1
ATOM 929 C C . SER A 1 114 ? 16.438 -43.688 -19.266 1 97 114 SER A C 1
ATOM 931 O O . SER A 1 114 ? 17.25 -44.375 -19.891 1 97 114 SER A O 1
ATOM 933 N N . ALA A 1 115 ? 15.211 -44.062 -18.938 1 96.62 115 ALA A N 1
ATOM 934 C CA . ALA A 1 115 ? 14.734 -45.375 -19.375 1 96.62 115 ALA A CA 1
ATOM 935 C C . ALA A 1 115 ? 14.688 -45.438 -20.906 1 96.62 115 ALA A C 1
ATOM 937 O O . ALA A 1 115 ? 15.094 -46.438 -21.484 1 96.62 115 ALA A O 1
ATOM 938 N N . ARG A 1 116 ? 14.203 -44.438 -21.516 1 95.19 116 ARG A N 1
ATOM 939 C CA . ARG A 1 116 ? 14.141 -44.375 -22.969 1 95.19 116 ARG A CA 1
ATOM 940 C C . ARG A 1 116 ? 15.539 -44.375 -23.578 1 95.19 116 ARG A C 1
ATOM 942 O O . ARG A 1 116 ? 15.773 -45.062 -24.578 1 95.19 116 ARG A O 1
ATOM 949 N N . GLY A 1 117 ? 16.438 -43.656 -23.016 1 95.81 117 GLY A N 1
ATOM 950 C CA . GLY A 1 117 ? 17.812 -43.656 -23.469 1 95.81 117 GLY A CA 1
ATOM 951 C C . GLY A 1 117 ? 18.469 -45.031 -23.391 1 95.81 117 GLY A C 1
ATOM 952 O O . GLY A 1 117 ? 19.188 -45.438 -24.312 1 95.81 117 GLY A O 1
ATOM 953 N N . ASN A 1 118 ? 18.203 -45.719 -22.281 1 97.19 118 ASN A N 1
ATOM 954 C CA . ASN A 1 118 ? 18.719 -47.062 -22.141 1 97.19 118 ASN A CA 1
ATOM 955 C C . ASN A 1 118 ? 18.156 -48 -23.203 1 97.19 118 ASN A C 1
ATOM 957 O O . ASN A 1 118 ? 18.891 -48.844 -23.75 1 97.19 118 ASN A O 1
ATOM 961 N N . GLN A 1 119 ? 16.891 -47.844 -23.484 1 96.31 119 GLN A N 1
ATOM 962 C CA . GLN A 1 119 ? 16.281 -48.656 -24.531 1 96.31 119 GLN A CA 1
ATOM 963 C C . GLN A 1 119 ? 16.938 -48.406 -25.891 1 96.31 119 GLN A C 1
ATOM 965 O O . GLN A 1 119 ? 17.234 -49.375 -26.609 1 96.31 119 GLN A O 1
ATOM 970 N N . ILE A 1 120 ? 17.188 -47.156 -26.172 1 96.19 120 ILE A N 1
ATOM 971 C CA . ILE A 1 120 ? 17.828 -46.781 -27.438 1 96.19 120 ILE A CA 1
ATOM 972 C C . ILE A 1 120 ? 19.234 -47.375 -27.5 1 96.19 120 ILE A C 1
ATOM 974 O O . ILE A 1 120 ? 19.641 -47.938 -28.531 1 96.19 120 ILE A O 1
ATOM 978 N N . LYS A 1 121 ? 19.969 -47.344 -26.391 1 97 121 LYS A N 1
ATOM 979 C CA . LYS A 1 121 ? 21.328 -47.875 -26.312 1 97 121 LYS A CA 1
ATOM 980 C C . LYS A 1 121 ? 21.344 -49.375 -26.531 1 97 121 LYS A C 1
ATOM 982 O O . LYS A 1 121 ? 22.203 -49.906 -27.25 1 97 121 LYS A O 1
ATOM 987 N N . GLN A 1 122 ? 20.406 -50.094 -25.953 1 97.06 122 GLN A N 1
ATOM 988 C CA . GLN A 1 122 ? 20.344 -51.562 -26.094 1 97.06 122 GLN A CA 1
ATOM 989 C C . GLN A 1 122 ? 19.984 -51.938 -27.516 1 97.06 122 GLN A C 1
ATOM 991 O O . GLN A 1 122 ? 20.484 -52.938 -28.047 1 97.06 122 GLN A O 1
ATOM 996 N N . LEU A 1 123 ? 19.078 -51.125 -28.109 1 95.94 123 LEU A N 1
ATOM 997 C CA . LEU A 1 123 ? 18.688 -51.375 -29.5 1 95.94 123 LEU A CA 1
ATOM 998 C C . LEU A 1 123 ? 19.875 -51.188 -30.422 1 95.94 123 LEU A C 1
ATOM 1000 O O . LEU A 1 123 ? 20.078 -51.969 -31.359 1 95.94 123 LEU A O 1
ATOM 1004 N N . GLU A 1 124 ? 20.641 -50.156 -30.172 1 95.44 124 GLU A N 1
ATOM 1005 C CA . GLU A 1 124 ? 21.828 -49.906 -30.969 1 95.44 124 GLU A CA 1
ATOM 1006 C C . GLU A 1 124 ? 22.844 -51.031 -30.828 1 95.44 124 GLU A C 1
ATOM 1008 O O . GLU A 1 124 ? 23.469 -51.438 -31.812 1 95.44 124 GLU A O 1
ATOM 1013 N N . LYS A 1 125 ? 23.109 -51.562 -29.625 1 93.69 125 LYS A N 1
ATOM 1014 C CA . LYS A 1 125 ? 24.031 -52.688 -29.375 1 93.69 125 LYS A CA 1
ATOM 1015 C C . LYS A 1 125 ? 23.594 -53.938 -30.109 1 93.69 125 LYS A C 1
ATOM 1017 O O . LYS A 1 125 ? 24.422 -54.656 -30.703 1 93.69 125 LYS A O 1
ATOM 1022 N N . LEU A 1 126 ? 22.266 -54.156 -30.062 1 93 126 LEU A N 1
ATOM 1023 C CA . LEU A 1 126 ? 21.719 -55.312 -30.75 1 93 126 LEU A CA 1
ATOM 1024 C C . LEU A 1 126 ? 21.906 -55.188 -32.25 1 93 126 LEU A C 1
ATOM 1026 O O . LEU A 1 126 ? 22.266 -56.156 -32.938 1 93 126 LEU A O 1
ATOM 1030 N N . ALA A 1 127 ? 21.734 -53.969 -32.75 1 91.62 127 ALA A N 1
ATOM 1031 C CA . ALA A 1 127 ? 21.891 -53.719 -34.188 1 91.62 127 ALA A CA 1
ATOM 1032 C C . ALA A 1 127 ? 23.344 -53.906 -34.625 1 91.62 127 ALA A C 1
ATOM 1034 O O . ALA A 1 127 ? 23.594 -54.438 -35.719 1 91.62 127 ALA A O 1
ATOM 1035 N N . ARG A 1 128 ? 24.266 -53.562 -33.844 1 90.31 128 ARG A N 1
ATOM 1036 C CA . ARG A 1 128 ? 25.672 -53.75 -34.156 1 90.31 128 ARG A CA 1
ATOM 1037 C C . ARG A 1 128 ? 26.062 -55.219 -34.188 1 90.31 128 ARG A C 1
ATOM 1039 O O . ARG A 1 128 ? 26.859 -55.625 -35.031 1 90.31 128 ARG A O 1
ATOM 1046 N N . LEU A 1 129 ? 25.438 -56.031 -33.312 1 86.38 129 LEU A N 1
ATOM 1047 C CA . LEU A 1 129 ? 25.719 -57.438 -33.25 1 86.38 129 LEU A CA 1
ATOM 1048 C C . LEU A 1 129 ? 25.172 -58.156 -34.5 1 86.38 129 LEU A C 1
ATOM 1050 O O . LEU A 1 129 ? 25.719 -59.188 -34.938 1 86.38 129 LEU A O 1
ATOM 1054 N N . ARG A 1 130 ? 24.094 -57.656 -34.969 1 85.25 130 ARG A N 1
ATOM 1055 C CA . ARG A 1 130 ? 23.469 -58.25 -36.156 1 85.25 130 ARG A CA 1
ATOM 1056 C C . ARG A 1 130 ? 24.344 -58.094 -37.375 1 85.25 130 ARG A C 1
ATOM 1058 O O . ARG A 1 130 ? 24.312 -58.938 -38.281 1 85.25 130 ARG A O 1
ATOM 1065 N N . HIS A 1 131 ? 25.109 -57.062 -37.531 1 80.88 131 HIS A N 1
ATOM 1066 C CA . HIS A 1 131 ? 25.938 -56.781 -38.688 1 80.88 131 HIS A CA 1
ATOM 1067 C C . HIS A 1 131 ? 27.281 -57.531 -38.625 1 80.88 131 HIS A C 1
ATOM 1069 O O . HIS A 1 131 ? 28.016 -57.562 -39.594 1 80.88 131 HIS A O 1
ATOM 1075 N N . LYS A 1 132 ? 27.641 -58.031 -37.438 1 72 132 LYS A N 1
ATOM 1076 C CA . LYS A 1 132 ? 28.891 -58.781 -37.344 1 72 132 LYS A CA 1
ATOM 1077 C C . LYS A 1 132 ? 28.75 -60.188 -37.875 1 72 132 LYS A C 1
ATOM 1079 O O . LYS A 1 132 ? 27.625 -60.719 -37.969 1 72 132 LYS A O 1
ATOM 1084 N N . ALA A 1 133 ? 29.766 -60.906 -38.531 1 64.06 133 ALA A N 1
ATOM 1085 C CA . ALA A 1 133 ? 29.844 -62.188 -39.188 1 64.06 133 ALA A CA 1
ATOM 1086 C C . ALA A 1 133 ? 29.094 -63.281 -38.406 1 64.06 133 ALA A C 1
ATOM 1088 O O . ALA A 1 133 ? 29 -63.219 -37.188 1 64.06 133 ALA A O 1
ATOM 1089 N N . PRO A 1 134 ? 28.406 -64.188 -39.156 1 58.94 134 PRO A N 1
ATOM 1090 C CA . PRO A 1 134 ? 27.516 -65.25 -38.75 1 58.94 134 PRO A CA 1
ATOM 1091 C C . PRO A 1 134 ? 28.094 -66.062 -37.594 1 58.94 134 PRO A C 1
ATOM 1093 O O . PRO A 1 134 ? 27.344 -66.625 -36.781 1 58.94 134 PRO A O 1
ATOM 1096 N N . LEU A 1 135 ? 29.281 -66.438 -37.719 1 54.5 135 LEU A N 1
ATOM 1097 C CA . LEU A 1 135 ? 29.828 -67.375 -36.719 1 54.5 135 LEU A CA 1
ATOM 1098 C C . LEU A 1 135 ? 29.703 -66.812 -35.312 1 54.5 135 LEU A C 1
ATOM 1100 O O . LEU A 1 135 ? 29.547 -67.562 -34.344 1 54.5 135 LEU A O 1
ATOM 1104 N N . ASP A 1 136 ? 29.781 -65.562 -35.25 1 52.41 136 ASP A N 1
ATOM 1105 C CA . ASP A 1 136 ? 29.781 -64.875 -33.938 1 52.41 136 ASP A CA 1
ATOM 1106 C C . ASP A 1 136 ? 28.359 -64.625 -33.438 1 52.41 136 ASP A C 1
ATOM 1108 O O . ASP A 1 136 ? 28.172 -64.188 -32.312 1 52.41 136 ASP A O 1
ATOM 1112 N N . ARG A 1 137 ? 27.469 -64.688 -34.312 1 57.31 137 ARG A N 1
ATOM 1113 C CA . ARG A 1 137 ? 26.047 -64.625 -33.938 1 57.31 137 ARG A CA 1
ATOM 1114 C C . ARG A 1 137 ? 25.656 -65.812 -33.062 1 57.31 137 ARG A C 1
ATOM 1116 O O . ARG A 1 137 ? 24.547 -65.875 -32.562 1 57.31 137 ARG A O 1
ATOM 1123 N N . GLN A 1 138 ? 26.25 -66.938 -33.594 1 52.5 138 GLN A N 1
ATOM 1124 C CA . GLN A 1 138 ? 25.875 -68.188 -32.906 1 52.5 138 GLN A CA 1
ATOM 1125 C C . GLN A 1 138 ? 25.891 -68 -31.375 1 52.5 138 GLN A C 1
ATOM 1127 O O . GLN A 1 138 ? 25.328 -68.812 -30.641 1 52.5 138 GLN A O 1
ATOM 1132 N N . ARG A 1 139 ? 26.969 -67.25 -30.922 1 59.41 139 ARG A N 1
ATOM 1133 C CA . ARG A 1 139 ? 27.453 -67.25 -29.547 1 59.41 139 ARG A CA 1
ATOM 1134 C C . ARG A 1 139 ? 26.453 -66.625 -28.594 1 59.41 139 ARG A C 1
ATOM 1136 O O . ARG A 1 139 ? 25.547 -65.938 -29.031 1 59.41 139 ARG A O 1
ATOM 1143 N N . SER A 1 140 ? 26.344 -66.938 -27.281 1 66.12 140 SER A N 1
ATOM 1144 C CA . SER A 1 140 ? 25.688 -66.625 -26 1 66.12 140 SER A CA 1
ATOM 1145 C C . SER A 1 140 ? 25.375 -65.125 -25.891 1 66.12 140 SER A C 1
ATOM 1147 O O . SER A 1 140 ? 24.484 -64.75 -25.125 1 66.12 140 SER A O 1
ATOM 1149 N N . SER A 1 141 ? 25.875 -64.375 -27.047 1 81.12 141 SER A N 1
ATOM 1150 C CA . SER A 1 141 ? 25.781 -62.938 -26.812 1 81.12 141 SER A CA 1
ATOM 1151 C C . SER A 1 141 ? 24.531 -62.344 -27.438 1 81.12 141 SER A C 1
ATOM 1153 O O . SER A 1 141 ? 23.938 -61.406 -26.891 1 81.12 141 SER A O 1
ATOM 1155 N N . PHE A 1 142 ? 24.047 -63 -28.578 1 83.12 142 PHE A N 1
ATOM 1156 C CA . PHE A 1 142 ? 22.922 -62.406 -29.281 1 83.12 142 PHE A CA 1
ATOM 1157 C C . PHE A 1 142 ? 21.625 -62.594 -28.516 1 83.12 142 PHE A C 1
ATOM 1159 O O . PHE A 1 142 ? 20.891 -61.656 -28.281 1 83.12 142 PHE A O 1
ATOM 1166 N N . PRO A 1 143 ? 21.391 -63.906 -28.078 1 85.75 143 PRO A N 1
ATOM 1167 C CA . PRO A 1 143 ? 20.188 -64.125 -27.25 1 85.75 143 PRO A CA 1
ATOM 1168 C C . PRO A 1 143 ? 20.188 -63.219 -26.016 1 85.75 143 PRO A C 1
ATOM 1170 O O . PRO A 1 143 ? 19.141 -62.719 -25.594 1 85.75 143 PRO A O 1
ATOM 1173 N N . GLN A 1 144 ? 21.344 -62.969 -25.516 1 90.31 144 GLN A N 1
ATOM 1174 C CA . GLN A 1 144 ? 21.469 -62.094 -24.344 1 90.31 144 GLN A CA 1
ATOM 1175 C C . GLN A 1 144 ? 21.156 -60.656 -24.688 1 90.31 144 GLN A C 1
ATOM 1177 O O . GLN A 1 144 ? 20.484 -59.969 -23.922 1 90.31 144 GLN A O 1
ATOM 1182 N N . ALA A 1 145 ? 21.609 -60.188 -25.812 1 90.69 145 ALA A N 1
ATOM 1183 C CA . ALA A 1 145 ? 21.344 -58.812 -26.266 1 90.69 145 ALA A CA 1
ATOM 1184 C C . ALA A 1 145 ? 19.859 -58.625 -26.562 1 90.69 145 ALA A C 1
ATOM 1186 O O . ALA A 1 145 ? 19.297 -57.562 -26.266 1 90.69 145 ALA A O 1
ATOM 1187 N N . GLU A 1 146 ? 19.234 -59.625 -27.109 1 92.62 146 GLU A N 1
ATOM 1188 C CA . GLU A 1 146 ? 17.812 -59.562 -27.375 1 92.62 146 GLU A CA 1
ATOM 1189 C C . GLU A 1 146 ? 17.016 -59.469 -26.062 1 92.62 146 GLU A C 1
ATOM 1191 O O . GLU A 1 146 ? 16.016 -58.75 -25.984 1 92.62 146 GLU A O 1
ATOM 1196 N N . SER A 1 147 ? 17.516 -60.281 -25.125 1 94 147 SER A N 1
ATOM 1197 C CA . SER A 1 147 ? 16.875 -60.281 -23.812 1 94 147 SER A CA 1
ATOM 1198 C C . SER A 1 147 ? 17 -58.906 -23.156 1 94 147 SER A C 1
ATOM 1200 O O . SER A 1 147 ? 16.047 -58.438 -22.516 1 94 147 SER A O 1
ATOM 1202 N N . ARG A 1 148 ? 18.109 -58.156 -23.344 1 95.19 148 ARG A N 1
ATOM 1203 C CA . ARG A 1 148 ? 18.328 -56.844 -22.766 1 95.19 148 ARG A CA 1
ATOM 1204 C C . ARG A 1 148 ? 17.406 -55.812 -23.422 1 95.19 148 ARG A C 1
ATOM 1206 O O . ARG A 1 148 ? 16.906 -54.906 -22.75 1 95.19 148 ARG A O 1
ATOM 1213 N N . VAL A 1 149 ? 17.156 -55.875 -24.641 1 95.94 149 VAL A N 1
ATOM 1214 C CA . VAL A 1 149 ? 16.25 -54.969 -25.359 1 95.94 149 VAL A CA 1
ATOM 1215 C C . VAL A 1 149 ? 14.828 -55.125 -24.859 1 95.94 149 VAL A C 1
ATOM 1217 O O . VAL A 1 149 ? 14.109 -54.156 -24.641 1 95.94 149 VAL A O 1
ATOM 1220 N N . HIS A 1 150 ? 14.453 -56.5 -24.688 1 96.12 150 HIS A N 1
ATOM 1221 C CA . HIS A 1 150 ? 13.109 -56.781 -24.188 1 96.12 150 HIS A CA 1
ATOM 1222 C C . HIS A 1 150 ? 12.922 -56.219 -22.797 1 96.12 150 HIS A C 1
ATOM 1224 O O . HIS A 1 150 ? 11.867 -55.656 -22.484 1 96.12 150 HIS A O 1
ATOM 1230 N N . ARG A 1 151 ? 13.93 -56.344 -21.969 1 97.06 151 ARG A N 1
ATOM 1231 C CA . ARG A 1 151 ? 13.852 -55.812 -20.609 1 97.06 151 ARG A CA 1
ATOM 1232 C C . ARG A 1 151 ? 13.805 -54.312 -20.609 1 97.06 151 ARG A C 1
ATOM 1234 O O . ARG A 1 151 ? 13.039 -53.688 -19.859 1 97.06 151 ARG A O 1
ATOM 1241 N N . ALA A 1 152 ? 14.586 -53.625 -21.406 1 97 152 ALA A N 1
ATOM 1242 C CA . ALA A 1 152 ? 14.609 -52.156 -21.5 1 97 152 ALA A CA 1
ATOM 1243 C C . ALA A 1 152 ? 13.281 -51.625 -22.031 1 97 152 ALA A C 1
ATOM 1245 O O . ALA A 1 152 ? 12.805 -50.594 -21.609 1 97 152 ALA A O 1
ATOM 1246 N N . ALA A 1 153 ? 12.711 -52.312 -22.953 1 96.19 153 ALA A N 1
ATOM 1247 C CA . ALA A 1 153 ? 11.422 -51.938 -23.516 1 96.19 153 ALA A CA 1
ATOM 1248 C C . ALA A 1 153 ? 10.32 -52.031 -22.453 1 96.19 153 ALA A C 1
ATOM 1250 O O . ALA A 1 153 ? 9.438 -51.188 -22.391 1 96.19 153 ALA A O 1
ATOM 1251 N N . ALA A 1 154 ? 10.383 -53.125 -21.688 1 96.12 154 ALA A N 1
ATOM 1252 C CA . ALA A 1 154 ? 9.422 -53.281 -20.594 1 96.12 154 ALA A CA 1
ATOM 1253 C C . ALA A 1 154 ? 9.555 -52.188 -19.562 1 96.12 154 ALA A C 1
ATOM 1255 O O . ALA A 1 154 ? 8.555 -51.656 -19.062 1 96.12 154 ALA A O 1
ATOM 1256 N N . ASP A 1 155 ? 10.75 -51.844 -19.281 1 95.94 155 ASP A N 1
ATOM 1257 C CA . ASP A 1 155 ? 11.016 -50.781 -18.328 1 95.94 155 ASP A CA 1
ATOM 1258 C C . ASP A 1 155 ? 10.5 -49.438 -18.859 1 95.94 155 ASP A C 1
ATOM 1260 O O . ASP A 1 155 ? 9.898 -48.656 -18.125 1 95.94 155 ASP A O 1
ATOM 1264 N N . THR A 1 156 ? 10.75 -49.125 -20.062 1 95.81 156 THR A N 1
ATOM 1265 C CA . THR A 1 156 ? 10.273 -47.875 -20.688 1 95.81 156 THR A CA 1
ATOM 1266 C C . THR A 1 156 ? 8.75 -47.812 -20.688 1 95.81 156 THR A C 1
ATOM 1268 O O . THR A 1 156 ? 8.164 -46.75 -20.438 1 95.81 156 THR A O 1
ATOM 1271 N N . SER A 1 157 ? 8.148 -49 -20.969 1 95.62 157 SER A N 1
ATOM 1272 C CA . SER A 1 157 ? 6.691 -49.062 -20.938 1 95.62 157 SER A CA 1
ATOM 1273 C C . SER A 1 157 ? 6.141 -48.781 -19.547 1 95.62 157 SER A C 1
ATOM 1275 O O . SER A 1 157 ? 5.195 -48 -19.391 1 95.62 157 SER A O 1
ATOM 1277 N N . ARG A 1 158 ? 6.828 -49.312 -18.547 1 96.19 158 ARG A N 1
ATOM 1278 C CA . ARG A 1 158 ? 6.406 -49.094 -17.156 1 96.19 158 ARG A CA 1
ATOM 1279 C C . ARG A 1 158 ? 6.602 -47.656 -16.75 1 96.19 158 ARG A C 1
ATOM 1281 O O . ARG A 1 158 ? 5.715 -47.062 -16.125 1 96.19 158 ARG A O 1
ATOM 1288 N N . THR A 1 159 ? 7.699 -47.062 -17.031 1 95.69 159 THR A N 1
ATOM 1289 C CA . THR A 1 159 ? 8 -45.688 -16.656 1 95.69 159 THR A CA 1
ATOM 1290 C C . THR A 1 159 ? 7.102 -44.719 -17.406 1 95.69 159 THR A C 1
ATOM 1292 O O . THR A 1 159 ? 6.738 -43.656 -16.875 1 95.69 159 THR A O 1
ATOM 1295 N N . SER A 1 160 ? 6.73 -45.062 -18.656 1 94.88 160 SER A N 1
ATOM 1296 C CA . SER A 1 160 ? 5.812 -44.25 -19.438 1 94.88 160 SER A CA 1
ATOM 1297 C C . SER A 1 160 ? 4.434 -44.188 -18.797 1 94.88 160 SER A C 1
ATOM 1299 O O . SER A 1 160 ? 3.83 -43.125 -18.703 1 94.88 160 SER A O 1
ATOM 1301 N N . GLU A 1 161 ? 3.982 -45.375 -18.375 1 95.81 161 GLU A N 1
ATOM 1302 C CA . GLU A 1 161 ? 2.684 -45.438 -17.703 1 95.81 161 GLU A CA 1
ATOM 1303 C C . GLU A 1 161 ? 2.684 -44.625 -16.422 1 95.81 161 GLU A C 1
ATOM 1305 O O . GLU A 1 161 ? 1.737 -43.875 -16.141 1 95.81 161 GLU A O 1
ATOM 1310 N N . ARG A 1 162 ? 3.76 -44.75 -15.688 1 96.38 162 ARG A N 1
ATOM 1311 C CA . ARG A 1 162 ? 3.9 -44 -14.445 1 96.38 162 ARG A CA 1
ATOM 1312 C C . ARG A 1 162 ? 3.949 -42.5 -14.711 1 96.38 162 ARG A C 1
ATOM 1314 O O . ARG A 1 162 ? 3.311 -41.719 -14 1 96.38 162 ARG A O 1
ATOM 1321 N N . LEU A 1 163 ? 4.68 -42.094 -15.68 1 97.19 163 LEU A N 1
ATOM 1322 C CA . LEU A 1 163 ? 4.805 -40.688 -16.031 1 97.19 163 LEU A CA 1
ATOM 1323 C C . LEU A 1 163 ? 3.445 -40.094 -16.406 1 97.19 163 LEU A C 1
ATOM 1325 O O . LEU A 1 163 ? 3.086 -39 -15.938 1 97.19 163 LEU A O 1
ATOM 1329 N N . GLU A 1 164 ? 2.699 -40.812 -17.219 1 95.81 164 GLU A N 1
ATOM 1330 C CA . GLU A 1 164 ? 1.392 -40.312 -17.656 1 95.81 164 GLU A CA 1
ATOM 1331 C C . GLU A 1 164 ? 0.45 -40.125 -16.469 1 95.81 164 GLU A C 1
ATOM 1333 O O . GLU A 1 164 ? -0.24 -39.125 -16.375 1 95.81 164 GLU A O 1
ATOM 1338 N N . GLU A 1 165 ? 0.516 -41.094 -15.586 1 96.5 165 GLU A N 1
ATOM 1339 C CA . GLU A 1 165 ? -0.341 -41 -14.406 1 96.5 165 GLU A CA 1
ATOM 1340 C C . GLU A 1 165 ? 0.073 -39.844 -13.5 1 96.5 165 GLU A C 1
ATOM 1342 O O . GLU A 1 165 ? -0.775 -39.094 -13.008 1 96.5 165 GLU A O 1
ATOM 1347 N N . THR A 1 166 ? 1.323 -39.75 -13.281 1 97.06 166 THR A N 1
ATOM 1348 C CA . THR A 1 166 ? 1.847 -38.719 -12.406 1 97.06 166 THR A CA 1
ATOM 1349 C C . THR A 1 166 ? 1.604 -37.344 -13.008 1 97.06 166 THR A C 1
ATOM 1351 O O . THR A 1 166 ? 1.281 -36.375 -12.289 1 97.06 166 THR A O 1
ATOM 1354 N N . PHE A 1 167 ? 1.761 -37.219 -14.305 1 96.81 167 PHE A N 1
ATOM 1355 C CA . PHE A 1 167 ? 1.556 -35.938 -14.984 1 96.81 167 PHE A CA 1
ATOM 1356 C C . PHE A 1 167 ? 0.094 -35.531 -14.898 1 96.81 167 PHE A C 1
ATOM 1358 O O . PHE A 1 167 ? -0.204 -34.344 -14.68 1 96.81 167 PHE A O 1
ATOM 1365 N N . ASP A 1 168 ? -0.767 -36.531 -15.125 1 95.62 168 ASP A N 1
ATOM 1366 C CA . ASP A 1 168 ? -2.193 -36.25 -15.023 1 95.62 168 ASP A CA 1
ATOM 1367 C C . ASP A 1 168 ? -2.551 -35.719 -13.633 1 95.62 168 ASP A C 1
ATOM 1369 O O . ASP A 1 168 ? -3.32 -34.781 -13.492 1 95.62 168 ASP A O 1
ATOM 1373 N N . ARG A 1 169 ? -1.988 -36.312 -12.625 1 96 169 ARG A N 1
ATOM 1374 C CA . ARG A 1 169 ? -2.217 -35.875 -11.25 1 96 169 ARG A CA 1
ATOM 1375 C C . ARG A 1 169 ? -1.646 -34.5 -11.016 1 96 169 ARG A C 1
ATOM 1377 O O . ARG A 1 169 ? -2.287 -33.656 -10.383 1 96 169 ARG A O 1
ATOM 1384 N N . PHE A 1 170 ? -0.495 -34.281 -11.547 1 96.94 170 PHE A N 1
ATOM 1385 C CA . PHE A 1 170 ? 0.164 -32.969 -11.445 1 96.94 170 PHE A CA 1
ATOM 1386 C C . PHE A 1 170 ? -0.698 -31.875 -12.062 1 96.94 170 PHE A C 1
ATOM 1388 O O . PHE A 1 170 ? -0.893 -30.828 -11.461 1 96.94 170 PHE A O 1
ATOM 1395 N N . GLN A 1 171 ? -1.185 -32.125 -13.211 1 95.62 171 GLN A N 1
ATOM 1396 C CA . GLN A 1 171 ? -1.988 -31.109 -13.914 1 95.62 171 GLN A CA 1
ATOM 1397 C C . GLN A 1 171 ? -3.279 -30.812 -13.156 1 95.62 171 GLN A C 1
ATOM 1399 O O . GLN A 1 171 ? -3.678 -29.656 -13.031 1 95.62 171 GLN A O 1
ATOM 1404 N N . ARG A 1 172 ? -3.926 -31.891 -12.648 1 95.25 172 ARG A N 1
ATOM 1405 C CA . ARG A 1 172 ? -5.16 -31.719 -11.883 1 95.25 172 ARG A CA 1
ATOM 1406 C C . ARG A 1 172 ? -4.922 -30.875 -10.641 1 95.25 172 ARG A C 1
ATOM 1408 O O . ARG A 1 172 ? -5.688 -29.953 -10.352 1 95.25 172 ARG A O 1
ATOM 1415 N N . GLU A 1 173 ? -3.885 -31.172 -9.984 1 95.88 173 GLU A N 1
ATOM 1416 C CA . GLU A 1 173 ? -3.555 -30.453 -8.758 1 95.88 173 GLU A CA 1
ATOM 1417 C C . GLU A 1 173 ? -3.162 -29 -9.062 1 95.88 173 GLU A C 1
ATOM 1419 O O . GLU A 1 173 ? -3.5 -28.094 -8.305 1 95.88 173 GLU A O 1
ATOM 1424 N N . LYS A 1 174 ? -2.418 -28.797 -10.094 1 96.69 174 LYS A N 1
ATOM 1425 C CA . LYS A 1 174 ? -1.997 -27.453 -10.5 1 96.69 174 LYS A CA 1
ATOM 1426 C C . LYS A 1 174 ? -3.201 -26.547 -10.734 1 96.69 174 LYS A C 1
ATOM 1428 O O . LYS A 1 174 ? -3.238 -25.422 -10.242 1 96.69 174 LYS A O 1
ATOM 1433 N N . LEU A 1 175 ? -4.18 -27.062 -11.461 1 96.12 175 LEU A N 1
ATOM 1434 C CA . LEU A 1 175 ? -5.371 -26.266 -11.773 1 96.12 175 LEU A CA 1
ATOM 1435 C C . LEU A 1 175 ? -6.133 -25.906 -10.5 1 96.12 175 LEU A C 1
ATOM 1437 O O . LEU A 1 175 ? -6.543 -24.766 -10.328 1 96.12 175 LEU A O 1
ATOM 1441 N N . LYS A 1 176 ? -6.262 -26.875 -9.633 1 95.44 176 LYS A N 1
ATOM 1442 C CA . LYS A 1 176 ? -6.965 -26.641 -8.375 1 95.44 176 LYS A CA 1
ATOM 1443 C C . LYS A 1 176 ? -6.207 -25.641 -7.504 1 95.44 176 LYS A C 1
ATOM 1445 O O . LYS A 1 176 ? -6.816 -24.781 -6.875 1 95.44 176 LYS A O 1
ATOM 1450 N N . ASP A 1 177 ? -4.898 -25.812 -7.48 1 96.81 177 ASP A N 1
ATOM 1451 C CA . ASP A 1 177 ? -4.066 -24.953 -6.641 1 96.81 177 ASP A CA 1
ATOM 1452 C C . ASP A 1 177 ? -4.07 -23.516 -7.148 1 96.81 177 ASP A C 1
ATOM 1454 O O . ASP A 1 177 ? -4.129 -22.578 -6.355 1 96.81 177 ASP A O 1
ATOM 1458 N N . VAL A 1 178 ? -3.965 -23.344 -8.445 1 97.38 178 VAL A N 1
ATOM 1459 C CA . VAL A 1 178 ? -4 -22 -9.023 1 97.38 178 VAL A CA 1
ATOM 1460 C C . VAL A 1 178 ? -5.305 -21.312 -8.641 1 97.38 178 VAL A C 1
ATOM 1462 O O . VAL A 1 178 ? -5.297 -20.156 -8.203 1 97.38 178 VAL A O 1
ATOM 1465 N N . GLN A 1 179 ? -6.395 -22 -8.805 1 97.56 179 GLN A N 1
ATOM 1466 C CA . GLN A 1 179 ? -7.699 -21.469 -8.43 1 97.56 179 GLN A CA 1
ATOM 1467 C C . GLN A 1 179 ? -7.754 -21.141 -6.945 1 97.56 179 GLN A C 1
ATOM 1469 O O . GLN A 1 179 ? -8.188 -20.047 -6.559 1 97.56 179 GLN A O 1
ATOM 1474 N N . ARG A 1 180 ? -7.332 -22.031 -6.094 1 97.75 180 ARG A N 1
ATOM 1475 C CA . ARG A 1 180 ? -7.391 -21.875 -4.645 1 97.75 180 ARG A CA 1
ATOM 1476 C C . ARG A 1 180 ? -6.527 -20.703 -4.191 1 97.75 180 ARG A C 1
ATOM 1478 O O . ARG A 1 180 ? -6.98 -19.859 -3.416 1 97.75 180 ARG A O 1
ATOM 1485 N N . ILE A 1 181 ? -5.277 -20.609 -4.656 1 98.62 181 ILE A N 1
ATOM 1486 C CA . ILE A 1 181 ? -4.324 -19.594 -4.211 1 98.62 181 ILE A CA 1
ATOM 1487 C C . ILE A 1 181 ? -4.844 -18.203 -4.562 1 98.62 181 ILE A C 1
ATOM 1489 O O . ILE A 1 181 ? -4.859 -17.312 -3.715 1 98.62 181 ILE A O 1
ATOM 1493 N N . PHE A 1 182 ? -5.32 -18.016 -5.762 1 98.75 182 PHE A N 1
ATOM 1494 C CA . PHE A 1 182 ? -5.762 -16.688 -6.168 1 98.75 182 PHE A CA 1
ATOM 1495 C C . PHE A 1 182 ? -7.129 -16.359 -5.578 1 98.75 182 PHE A C 1
ATOM 1497 O O . PHE A 1 182 ? -7.426 -15.203 -5.277 1 98.75 182 PHE A O 1
ATOM 1504 N N . SER A 1 183 ? -7.988 -17.453 -5.375 1 98.75 183 SER A N 1
ATOM 1505 C CA . SER A 1 183 ? -9.227 -17.234 -4.629 1 98.75 183 SER A CA 1
ATOM 1506 C C . SER A 1 183 ? -8.93 -16.797 -3.199 1 98.75 183 SER A C 1
ATOM 1508 O O . SER A 1 183 ? -9.609 -15.914 -2.666 1 98.75 183 SER A O 1
ATOM 1510 N N . ASP A 1 184 ? -7.938 -17.375 -2.596 1 98.88 184 ASP A N 1
ATOM 1511 C CA . ASP A 1 184 ? -7.527 -16.984 -1.252 1 98.88 184 ASP A CA 1
ATOM 1512 C C . ASP A 1 184 ? -7.012 -15.547 -1.236 1 98.88 184 ASP A C 1
ATOM 1514 O O . ASP A 1 184 ? -7.316 -14.781 -0.319 1 98.88 184 ASP A O 1
ATOM 1518 N N . PHE A 1 185 ? -6.199 -15.172 -2.24 1 98.94 185 PHE A N 1
ATOM 1519 C CA . PHE A 1 185 ? -5.723 -13.797 -2.365 1 98.94 185 PHE A CA 1
ATOM 1520 C C . PHE A 1 185 ? -6.895 -12.82 -2.357 1 98.94 185 PHE A C 1
ATOM 1522 O O . PHE A 1 185 ? -6.902 -11.859 -1.582 1 98.94 185 PHE A O 1
ATOM 1529 N N . VAL A 1 186 ? -7.871 -13.109 -3.156 1 98.94 186 VAL A N 1
ATOM 1530 C CA . VAL A 1 186 ? -9.023 -12.227 -3.305 1 98.94 186 VAL A CA 1
ATOM 1531 C C . VAL A 1 186 ? -9.82 -12.195 -2.006 1 98.94 186 VAL A C 1
ATOM 1533 O O . VAL A 1 186 ? -10.281 -11.133 -1.576 1 98.94 186 VAL A O 1
ATOM 1536 N N . ALA A 1 187 ? -9.961 -13.32 -1.402 1 98.88 187 ALA A N 1
ATOM 1537 C CA . ALA A 1 187 ? -10.703 -13.391 -0.147 1 98.88 187 ALA A CA 1
ATOM 1538 C C . ALA A 1 187 ? -10.016 -12.578 0.943 1 98.88 187 ALA A C 1
ATOM 1540 O O . ALA A 1 187 ? -10.68 -11.875 1.711 1 98.88 187 ALA A O 1
ATOM 1541 N N . VAL A 1 188 ? -8.703 -12.664 1.018 1 98.94 188 VAL A N 1
ATOM 1542 C CA . VAL A 1 188 ? -7.938 -11.891 1.988 1 98.94 188 VAL A CA 1
ATOM 1543 C C . VAL A 1 188 ? -8.141 -10.398 1.737 1 98.94 188 VAL A C 1
ATOM 1545 O O . VAL A 1 188 ? -8.391 -9.641 2.672 1 98.94 188 VAL A O 1
ATOM 1548 N N . GLU A 1 189 ? -8.086 -9.992 0.486 1 98.94 189 GLU A N 1
ATOM 1549 C CA . GLU A 1 189 ? -8.281 -8.586 0.131 1 98.94 189 GLU A CA 1
ATOM 1550 C C . GLU A 1 189 ? -9.695 -8.125 0.471 1 98.94 189 GLU A C 1
ATOM 1552 O O . GLU A 1 189 ? -9.875 -7.047 1.043 1 98.94 189 GLU A O 1
ATOM 1557 N N . MET A 1 190 ? -10.672 -8.961 0.168 1 98.88 190 MET A N 1
ATOM 1558 C CA . MET A 1 190 ? -12.055 -8.602 0.44 1 98.88 190 MET A CA 1
ATOM 1559 C C . MET A 1 190 ? -12.273 -8.352 1.93 1 98.88 190 MET A C 1
ATOM 1561 O O . MET A 1 190 ? -12.922 -7.379 2.312 1 98.88 190 MET A O 1
ATOM 1565 N N . ILE A 1 191 ? -11.711 -9.188 2.738 1 98.94 191 ILE A N 1
ATOM 1566 C CA . ILE A 1 191 ? -11.883 -9.07 4.184 1 98.94 191 ILE A CA 1
ATOM 1567 C C . ILE A 1 191 ? -11.234 -7.777 4.676 1 98.94 191 ILE A C 1
ATOM 1569 O O . ILE A 1 191 ? -11.844 -7.027 5.445 1 98.94 191 ILE A O 1
ATOM 1573 N N . PHE A 1 192 ? -10.086 -7.516 4.199 1 98.94 192 PHE A N 1
ATOM 1574 C CA . PHE A 1 192 ? -9.398 -6.297 4.621 1 98.94 192 PHE A CA 1
ATOM 1575 C C . PHE A 1 192 ? -10.188 -5.062 4.191 1 98.94 192 PHE A C 1
ATOM 1577 O O . PHE A 1 192 ? -10.406 -4.152 4.992 1 98.94 192 PHE A O 1
ATOM 1584 N N . HIS A 1 193 ? -10.594 -4.988 2.965 1 98.88 193 HIS A N 1
ATOM 1585 C CA . HIS A 1 193 ? -11.273 -3.799 2.459 1 98.88 193 HIS A CA 1
ATOM 1586 C C . HIS A 1 193 ? -12.617 -3.6 3.148 1 98.88 193 HIS A C 1
ATOM 1588 O O . HIS A 1 193 ? -13.047 -2.465 3.371 1 98.88 193 HIS A O 1
ATOM 1594 N N . ALA A 1 194 ? -13.289 -4.723 3.438 1 98.88 194 ALA A N 1
ATOM 1595 C CA . ALA A 1 194 ? -14.547 -4.613 4.16 1 98.88 194 ALA A CA 1
ATOM 1596 C C . ALA A 1 194 ? -14.336 -4.016 5.551 1 98.88 194 ALA A C 1
ATOM 1598 O O . ALA A 1 194 ? -15.047 -3.092 5.949 1 98.88 194 ALA A O 1
ATOM 1599 N N . LYS A 1 195 ? -13.32 -4.492 6.238 1 98.94 195 LYS A N 1
ATOM 1600 C CA . LYS A 1 195 ? -13.055 -4.02 7.594 1 98.94 195 LYS A CA 1
ATOM 1601 C C . LYS A 1 195 ? -12.523 -2.586 7.582 1 98.94 195 LYS A C 1
ATOM 1603 O O . LYS A 1 195 ? -12.891 -1.777 8.438 1 98.94 195 LYS A O 1
ATOM 1608 N N . ALA A 1 196 ? -11.672 -2.311 6.645 1 98.88 196 ALA A N 1
ATOM 1609 C CA . ALA A 1 196 ? -11.156 -0.951 6.52 1 98.88 196 ALA A CA 1
ATOM 1610 C C . ALA A 1 196 ? -12.281 0.046 6.273 1 98.88 196 ALA A C 1
ATOM 1612 O O . ALA A 1 196 ? -12.336 1.104 6.902 1 98.88 196 ALA A O 1
ATOM 1613 N N . LEU A 1 197 ? -13.219 -0.334 5.375 1 98.81 197 LEU A N 1
ATOM 1614 C CA . LEU A 1 197 ? -14.344 0.541 5.055 1 98.81 197 LEU A CA 1
ATOM 1615 C C . LEU A 1 197 ? -15.203 0.794 6.285 1 98.81 197 LEU A C 1
ATOM 1617 O O . LEU A 1 197 ? -15.633 1.925 6.531 1 98.81 197 LEU A O 1
ATOM 1621 N N . GLU A 1 198 ? -15.414 -0.234 7.02 1 98.81 198 GLU A N 1
ATOM 1622 C CA . GLU A 1 198 ? -16.172 -0.106 8.258 1 98.81 198 GLU A CA 1
ATOM 1623 C C . GLU A 1 198 ? -15.516 0.879 9.211 1 98.81 198 GLU A C 1
ATOM 1625 O O . GLU A 1 198 ? -16.156 1.806 9.703 1 98.81 198 GLU A O 1
ATOM 1630 N N . VAL A 1 199 ? -14.242 0.734 9.453 1 98.94 199 VAL A N 1
ATOM 1631 C CA . VAL A 1 199 ? -13.523 1.549 10.43 1 98.94 199 VAL A CA 1
ATOM 1632 C C . VAL A 1 199 ? -13.398 2.98 9.914 1 98.94 199 VAL A C 1
ATOM 1634 O O . VAL A 1 199 ? -13.555 3.938 10.672 1 98.94 199 VAL A O 1
ATOM 1637 N N . TYR A 1 200 ? -13.141 3.172 8.617 1 98.81 200 TYR A N 1
ATOM 1638 C CA . TYR A 1 200 ? -13.031 4.512 8.047 1 98.81 200 TYR A CA 1
ATOM 1639 C C . TYR A 1 200 ? -14.367 5.246 8.125 1 98.81 200 TYR A C 1
ATOM 1641 O O . TYR A 1 200 ? -14.406 6.465 8.297 1 98.81 200 TYR A O 1
ATOM 1649 N N . SER A 1 201 ? -15.477 4.48 7.973 1 98.5 201 SER A N 1
ATOM 1650 C CA . SER A 1 201 ? -16.781 5.098 8.125 1 98.5 201 SER A CA 1
ATOM 1651 C C . SER A 1 201 ? -16.969 5.656 9.531 1 98.5 201 SER A C 1
ATOM 1653 O O . SER A 1 201 ? -17.516 6.754 9.703 1 98.5 201 SER A O 1
ATOM 1655 N N . ASP A 1 202 ? -16.484 4.926 10.516 1 98.19 202 ASP A N 1
ATOM 1656 C CA . ASP A 1 202 ? -16.516 5.398 11.891 1 98.19 202 ASP A CA 1
ATOM 1657 C C . ASP A 1 202 ? -15.625 6.617 12.078 1 98.19 202 ASP A C 1
ATOM 1659 O O . ASP A 1 202 ? -16 7.578 12.75 1 98.19 202 ASP A O 1
ATOM 1663 N N . ALA A 1 203 ? -14.43 6.555 11.523 1 98.5 203 ALA A N 1
ATOM 1664 C CA . ALA A 1 203 ? -13.484 7.668 11.609 1 98.5 203 ALA A CA 1
ATOM 1665 C C . ALA A 1 203 ? -14.07 8.938 11 1 98.5 203 ALA A C 1
ATOM 1667 O O . ALA A 1 203 ? -13.906 10.031 11.547 1 98.5 203 ALA A O 1
ATOM 1668 N N . PHE A 1 204 ? -14.781 8.781 9.914 1 98.06 204 PHE A N 1
ATOM 1669 C CA . PHE A 1 204 ? -15.398 9.906 9.219 1 98.06 204 PHE A CA 1
ATOM 1670 C C . PHE A 1 204 ? -16.438 10.586 10.109 1 98.06 204 PHE A C 1
ATOM 1672 O O . PHE A 1 204 ? -16.453 11.812 10.219 1 98.06 204 PHE A O 1
ATOM 1679 N N . GLN A 1 205 ? -17.203 9.773 10.766 1 95.38 205 GLN A N 1
ATOM 1680 C CA . GLN A 1 205 ? -18.219 10.305 11.664 1 95.38 205 GLN A CA 1
ATOM 1681 C C . GLN A 1 205 ? -17.594 11.016 12.859 1 95.38 205 GLN A C 1
ATOM 1683 O O . GLN A 1 205 ? -18.062 12.078 13.273 1 95.38 205 GLN A O 1
ATOM 1688 N N . SER A 1 206 ? -16.562 10.43 13.32 1 93.69 206 SER A N 1
ATOM 1689 C CA . SER A 1 206 ? -15.867 11.008 14.469 1 93.69 206 SER A CA 1
ATOM 1690 C C . SER A 1 206 ? -15.273 12.367 14.125 1 93.69 206 SER A C 1
ATOM 1692 O O . SER A 1 206 ? -15.414 13.32 14.898 1 93.69 206 SER A O 1
ATOM 1694 N N . LEU A 1 207 ? -14.648 12.508 12.961 1 97.25 207 LEU A N 1
ATOM 1695 C CA . LEU A 1 207 ? -14.039 13.766 12.539 1 97.25 207 LEU A CA 1
ATOM 1696 C C . LEU A 1 207 ? -15.102 14.836 12.297 1 97.25 207 LEU A C 1
ATOM 1698 O O . LEU A 1 207 ? -14.898 16 12.617 1 97.25 207 LEU A O 1
ATOM 1702 N N . HIS A 1 208 ? -16.281 14.43 11.922 1 94.75 208 HIS A N 1
ATOM 1703 C CA . HIS A 1 208 ? -17.328 15.383 11.57 1 94.75 208 HIS A CA 1
ATOM 1704 C C . HIS A 1 208 ? -18.109 15.812 12.805 1 94.75 208 HIS A C 1
ATOM 1706 O O . HIS A 1 208 ? -18.859 16.797 12.758 1 94.75 208 HIS A O 1
ATOM 1712 N N . SER A 1 209 ? -17.891 15.062 13.828 1 91.31 209 SER A N 1
ATOM 1713 C CA . SER A 1 209 ? -18.562 15.445 15.07 1 91.31 209 SER A CA 1
ATOM 1714 C C . SER A 1 209 ? -17.797 16.562 15.789 1 91.31 209 SER A C 1
ATOM 1716 O O . SER A 1 209 ? -18.312 17.141 16.75 1 91.31 209 SER A O 1
ATOM 1718 N N . TYR A 1 210 ? -16.656 16.859 15.297 1 93.56 210 TYR A N 1
ATOM 1719 C CA . TYR A 1 210 ? -15.844 17.922 15.898 1 93.56 210 TYR A CA 1
ATOM 1720 C C . TYR A 1 210 ? -16.453 19.281 15.617 1 93.56 210 TYR A C 1
ATOM 1722 O O . TYR A 1 210 ? -16.75 19.625 14.469 1 93.56 210 TYR A O 1
ATOM 1730 N N . ASP A 1 211 ? -16.656 20.062 16.688 1 91.06 211 ASP A N 1
ATOM 1731 C CA . ASP A 1 211 ? -17.094 21.453 16.594 1 91.06 211 ASP A CA 1
ATOM 1732 C C . ASP A 1 211 ? -15.969 22.406 17.016 1 91.06 211 ASP A C 1
ATOM 1734 O O . ASP A 1 211 ? -15.742 22.609 18.203 1 91.06 211 ASP A O 1
ATOM 1738 N N . SER A 1 212 ? -15.406 23.031 16.062 1 86.81 212 SER A N 1
ATOM 1739 C CA . SER A 1 212 ? -14.25 23.891 16.297 1 86.81 212 SER A CA 1
ATOM 1740 C C . SER A 1 212 ? -14.609 25.078 17.188 1 86.81 212 SER A C 1
ATOM 1742 O O . SER A 1 212 ? -13.734 25.656 17.844 1 86.81 212 SER A O 1
ATOM 1744 N N . ARG A 1 213 ? -15.922 25.406 17.266 1 85.5 213 ARG A N 1
ATOM 1745 C CA . ARG A 1 213 ? -16.359 26.531 18.078 1 85.5 213 ARG A CA 1
ATOM 1746 C C . ARG A 1 213 ? -16.109 26.266 19.562 1 85.5 213 ARG A C 1
ATOM 1748 O O . ARG A 1 213 ? -15.938 27.188 20.344 1 85.5 213 ARG A O 1
ATOM 1755 N N . THR A 1 214 ? -15.891 25.094 19.906 1 86.44 214 THR A N 1
ATOM 1756 C CA . THR A 1 214 ? -15.695 24.703 21.297 1 86.44 214 THR A CA 1
ATOM 1757 C C . THR A 1 214 ? -14.258 24.984 21.734 1 86.44 214 THR A C 1
ATOM 1759 O O . THR A 1 214 ? -13.969 25.031 22.938 1 86.44 214 THR A O 1
ATOM 1762 N N . ASP A 1 215 ? -13.352 25.172 20.781 1 87.44 215 ASP A N 1
ATOM 1763 C CA . ASP A 1 215 ? -11.945 25.391 21.078 1 87.44 215 ASP A CA 1
ATOM 1764 C C . ASP A 1 215 ? -11.578 26.859 20.953 1 87.44 215 ASP A C 1
ATOM 1766 O O . ASP A 1 215 ? -10.438 27.25 21.188 1 87.44 215 ASP A O 1
ATOM 1770 N N . LEU A 1 216 ? -12.617 27.625 20.531 1 82.94 216 LEU A N 1
ATOM 1771 C CA . LEU A 1 216 ? -12.359 29.062 20.359 1 82.94 216 LEU A CA 1
ATOM 1772 C C . LEU A 1 216 ? -12.961 29.859 21.5 1 82.94 216 LEU A C 1
ATOM 1774 O O . LEU A 1 216 ? -13.984 29.469 22.062 1 82.94 216 LEU A O 1
ATOM 1778 N N . LEU B 1 1 ? 8.047 43.469 35.75 1 27.67 1 LEU B N 1
ATOM 1779 C CA . LEU B 1 1 ? 6.875 42.594 35.656 1 27.67 1 LEU B CA 1
ATOM 1780 C C . LEU B 1 1 ? 6.52 42.344 34.219 1 27.67 1 LEU B C 1
ATOM 1782 O O . LEU B 1 1 ? 6.27 43.25 33.438 1 27.67 1 LEU B O 1
ATOM 1786 N N . CYS B 1 2 ? 7.078 41.469 33.531 1 39.28 2 CYS B N 1
ATOM 1787 C CA . CYS B 1 2 ? 6.836 41.094 32.156 1 39.28 2 CYS B CA 1
ATOM 1788 C C . CYS B 1 2 ? 5.344 41.094 31.844 1 39.28 2 CYS B C 1
ATOM 1790 O O . CYS B 1 2 ? 4.582 40.344 32.438 1 39.28 2 CYS B O 1
ATOM 1792 N N . PRO B 1 3 ? 4.648 42.062 31.281 1 48 3 PRO B N 1
ATOM 1793 C CA . PRO B 1 3 ? 3.203 42.281 31.156 1 48 3 PRO B CA 1
ATOM 1794 C C . PRO B 1 3 ? 2.496 41.062 30.531 1 48 3 PRO B C 1
ATOM 1796 O O . PRO B 1 3 ? 3.131 40.25 29.859 1 48 3 PRO B O 1
ATOM 1799 N N . PRO B 1 4 ? 1.279 40.688 31.109 1 51.72 4 PRO B N 1
ATOM 1800 C CA . PRO B 1 4 ? 0.324 39.688 30.656 1 51.72 4 PRO B CA 1
ATOM 1801 C C . PRO B 1 4 ? 0.365 39.469 29.141 1 51.72 4 PRO B C 1
ATOM 1803 O O . PRO B 1 4 ? 0.176 38.344 28.672 1 51.72 4 PRO B O 1
ATOM 1806 N N . ARG B 1 5 ? 0.885 40.531 28.484 1 60.44 5 ARG B N 1
ATOM 1807 C CA . ARG B 1 5 ? 0.917 40.5 27.031 1 60.44 5 ARG B CA 1
ATOM 1808 C C . ARG B 1 5 ? 2.076 39.625 26.531 1 60.44 5 ARG B C 1
ATOM 1810 O O . ARG B 1 5 ? 1.947 38.938 25.531 1 60.44 5 ARG B O 1
ATOM 1817 N N . ASP B 1 6 ? 3.189 39.562 27.375 1 70.31 6 ASP B N 1
ATOM 1818 C CA . ASP B 1 6 ? 4.336 38.781 26.969 1 70.31 6 ASP B CA 1
ATOM 1819 C C . ASP B 1 6 ? 4 37.281 27 1 70.31 6 ASP B C 1
ATOM 1821 O O . ASP B 1 6 ? 4.426 36.531 26.141 1 70.31 6 ASP B O 1
ATOM 1825 N N . SER B 1 7 ? 3.219 36.938 27.969 1 82.62 7 SER B N 1
ATOM 1826 C CA . SER B 1 7 ? 2.832 35.531 28.078 1 82.62 7 SER B CA 1
ATOM 1827 C C . SER B 1 7 ? 1.925 35.125 26.938 1 82.62 7 SER B C 1
ATOM 1829 O O . SER B 1 7 ? 2.061 34.031 26.406 1 82.62 7 SER B O 1
ATOM 1831 N N . GLN B 1 8 ? 1.127 36.094 26.5 1 88.44 8 GLN B N 1
ATOM 1832 C CA . GLN B 1 8 ? 0.185 35.781 25.422 1 88.44 8 GLN B CA 1
ATOM 1833 C C . GLN B 1 8 ? 0.908 35.594 24.094 1 88.44 8 GLN B C 1
ATOM 1835 O O . GLN B 1 8 ? 0.577 34.688 23.328 1 88.44 8 GLN B O 1
ATOM 1840 N N . VAL B 1 9 ? 1.901 36.406 23.875 1 92 9 VAL B N 1
ATOM 1841 C CA . VAL B 1 9 ? 2.643 36.312 22.609 1 92 9 VAL B CA 1
ATOM 1842 C C . VAL B 1 9 ? 3.463 35.031 22.594 1 92 9 VAL B C 1
ATOM 1844 O O . VAL B 1 9 ? 3.607 34.406 21.531 1 92 9 VAL B O 1
ATOM 1847 N N . ARG B 1 10 ? 4 34.656 23.734 1 93.25 10 ARG B N 1
ATOM 1848 C CA . ARG B 1 10 ? 4.75 33.406 23.828 1 93.25 10 ARG B CA 1
ATOM 1849 C C . ARG B 1 10 ? 3.869 32.219 23.469 1 93.25 10 ARG B C 1
ATOM 1851 O O . ARG B 1 10 ? 4.32 31.281 22.797 1 93.25 10 ARG B O 1
ATOM 1858 N N . VAL B 1 11 ? 2.666 32.281 23.906 1 94.5 11 VAL B N 1
ATOM 1859 C CA . VAL B 1 11 ? 1.709 31.234 23.609 1 94.5 11 VAL B CA 1
ATOM 1860 C C . VAL B 1 11 ? 1.432 31.203 22.109 1 94.5 11 VAL B C 1
ATOM 1862 O O . VAL B 1 11 ? 1.362 30.141 21.5 1 94.5 11 VAL B O 1
ATOM 1865 N N . MET B 1 12 ? 1.255 32.406 21.516 1 96.12 12 MET B N 1
ATOM 1866 C CA . MET B 1 12 ? 1.032 32.5 20.078 1 96.12 12 MET B CA 1
ATOM 1867 C C . MET B 1 12 ? 2.209 31.922 19.312 1 96.12 12 MET B C 1
ATOM 1869 O O . MET B 1 12 ? 2.014 31.156 18.359 1 96.12 12 MET B O 1
ATOM 1873 N N . GLU B 1 13 ? 3.393 32.281 19.781 1 96.38 13 GLU B N 1
ATOM 1874 C CA . GLU B 1 13 ? 4.605 31.781 19.141 1 96.38 13 GLU B CA 1
ATOM 1875 C C . GLU B 1 13 ? 4.688 30.266 19.234 1 96.38 13 GLU B C 1
ATOM 1877 O O . GLU B 1 13 ? 5.027 29.594 18.25 1 96.38 13 GLU B O 1
ATOM 1882 N N . LYS B 1 14 ? 4.43 29.75 20.359 1 96.69 14 LYS B N 1
ATOM 1883 C CA . LYS B 1 14 ? 4.465 28.297 20.547 1 96.69 14 LYS B CA 1
ATOM 1884 C C . LYS B 1 14 ? 3.422 27.609 19.688 1 96.69 14 LYS B C 1
ATOM 1886 O O . LYS B 1 14 ? 3.695 26.562 19.094 1 96.69 14 LYS B O 1
ATOM 1891 N N . THR B 1 15 ? 2.221 28.188 19.625 1 96.19 15 THR B N 1
ATOM 1892 C CA . THR B 1 15 ? 1.149 27.625 18.812 1 96.19 15 THR B CA 1
ATOM 1893 C C . THR B 1 15 ? 1.571 27.562 17.344 1 96.19 15 THR B C 1
ATOM 1895 O O . THR B 1 15 ? 1.381 26.531 16.688 1 96.19 15 THR B O 1
ATOM 1898 N N . VAL B 1 16 ? 2.143 28.625 16.859 1 97.69 16 VAL B N 1
ATOM 1899 C CA . VAL B 1 16 ? 2.572 28.703 15.469 1 97.69 16 VAL B CA 1
ATOM 1900 C C . VAL B 1 16 ? 3.715 27.719 15.227 1 97.69 16 VAL B C 1
ATOM 1902 O O . VAL B 1 16 ? 3.744 27.031 14.211 1 97.69 16 VAL B O 1
ATOM 1905 N N . ALA B 1 17 ? 4.648 27.641 16.156 1 97.44 17 ALA B N 1
ATOM 1906 C CA . ALA B 1 17 ? 5.77 26.703 16.031 1 97.44 17 ALA B CA 1
ATOM 1907 C C . ALA B 1 17 ? 5.281 25.266 16 1 97.44 17 ALA B C 1
ATOM 1909 O O . ALA B 1 17 ? 5.777 24.453 15.203 1 97.44 17 ALA B O 1
ATOM 1910 N N . ASN B 1 18 ? 4.375 24.906 16.875 1 97.56 18 ASN B N 1
ATOM 1911 C CA . ASN B 1 18 ? 3.791 23.562 16.875 1 97.56 18 ASN B CA 1
ATOM 1912 C C . ASN B 1 18 ? 3.098 23.266 15.555 1 97.56 18 ASN B C 1
ATOM 1914 O O . ASN B 1 18 ? 3.268 22.172 15 1 97.56 18 ASN B O 1
ATOM 1918 N N . ALA B 1 19 ? 2.283 24.234 15.109 1 97.69 19 ALA B N 1
ATOM 1919 C CA . ALA B 1 19 ? 1.599 24.031 13.836 1 97.69 19 ALA B CA 1
ATOM 1920 C C . ALA B 1 19 ? 2.6 23.797 12.703 1 97.69 19 ALA B C 1
ATOM 1922 O O . ALA B 1 19 ? 2.41 22.922 11.859 1 97.69 19 ALA B O 1
ATOM 1923 N N . GLU B 1 20 ? 3.629 24.625 12.688 1 97.62 20 GLU B N 1
ATOM 1924 C CA . GLU B 1 20 ? 4.664 24.484 11.672 1 97.62 20 GLU B CA 1
ATOM 1925 C C . GLU B 1 20 ? 5.309 23.109 11.719 1 97.62 20 GLU B C 1
ATOM 1927 O O . GLU B 1 20 ? 5.473 22.453 10.688 1 97.62 20 GLU B O 1
ATOM 1932 N N . LYS B 1 21 ? 5.637 22.625 12.828 1 97.94 21 LYS B N 1
ATOM 1933 C CA . LYS B 1 21 ? 6.277 21.328 13.023 1 97.94 21 LYS B CA 1
ATOM 1934 C C . LYS B 1 21 ? 5.371 20.188 12.562 1 97.94 21 LYS B C 1
ATOM 1936 O O . LYS B 1 21 ? 5.762 19.375 11.711 1 97.94 21 LYS B O 1
ATOM 1941 N N . TYR B 1 22 ? 4.215 20.156 13.055 1 98.25 22 TYR B N 1
ATOM 1942 C CA . TYR B 1 22 ? 3.379 18.984 12.859 1 98.25 22 TYR B CA 1
ATOM 1943 C C . TYR B 1 22 ? 2.729 19 11.477 1 98.25 22 TYR B C 1
ATOM 1945 O O . TYR B 1 22 ? 2.547 17.953 10.852 1 98.25 22 TYR B O 1
ATOM 1953 N N . PHE B 1 23 ? 2.348 20.188 10.977 1 98.19 23 PHE B N 1
ATOM 1954 C CA . PHE B 1 23 ? 1.814 20.219 9.617 1 98.19 23 PHE B CA 1
ATOM 1955 C C . PHE B 1 23 ? 2.889 19.844 8.609 1 98.19 23 PHE B C 1
ATOM 1957 O O . PHE B 1 23 ? 2.596 19.203 7.59 1 98.19 23 PHE B O 1
ATOM 1964 N N . GLY B 1 24 ? 4.121 20.297 8.875 1 98 24 GLY B N 1
ATOM 1965 C CA . GLY B 1 24 ? 5.219 19.828 8.039 1 98 24 GLY B CA 1
ATOM 1966 C C . GLY B 1 24 ? 5.398 18.328 8.062 1 98 24 GLY B C 1
ATOM 1967 O O . GLY B 1 24 ? 5.59 17.703 7.023 1 98 24 GLY B O 1
ATOM 1968 N N . ARG B 1 25 ? 5.344 17.719 9.211 1 98.38 25 ARG B N 1
ATOM 1969 C CA . ARG B 1 25 ? 5.469 16.266 9.375 1 98.38 25 ARG B CA 1
ATOM 1970 C C . ARG B 1 25 ? 4.309 15.547 8.703 1 98.38 25 ARG B C 1
ATOM 1972 O O . ARG B 1 25 ? 4.508 14.523 8.047 1 98.38 25 ARG B O 1
ATOM 1979 N N . PHE B 1 26 ? 3.066 16.109 8.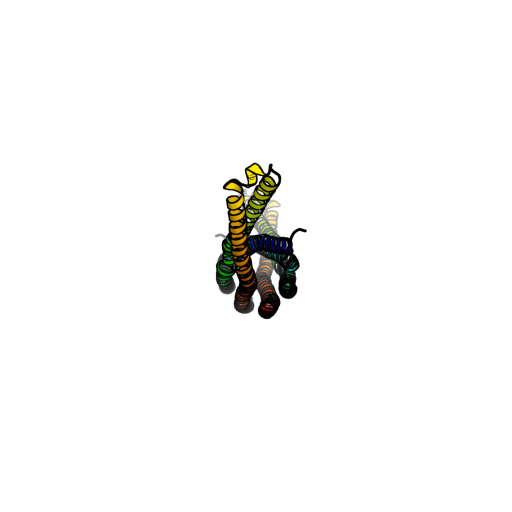883 1 98.75 26 PHE B N 1
ATOM 1980 C CA . PHE B 1 26 ? 1.91 15.523 8.219 1 98.75 26 PHE B CA 1
ATOM 1981 C C . PHE B 1 26 ? 2.092 15.539 6.703 1 98.75 26 PHE B C 1
ATOM 1983 O O . PHE B 1 26 ? 1.797 14.555 6.023 1 98.75 26 PHE B O 1
ATOM 1990 N N . CYS B 1 27 ? 2.57 16.672 6.234 1 98.62 27 CYS B N 1
ATOM 1991 C CA . CYS B 1 27 ? 2.775 16.797 4.797 1 98.62 27 CYS B CA 1
ATOM 1992 C C . CYS B 1 27 ? 3.748 15.734 4.289 1 98.62 27 CYS B C 1
ATOM 1994 O O . CYS B 1 27 ? 3.439 15.008 3.344 1 98.62 27 CYS B O 1
ATOM 1996 N N . SER B 1 28 ? 4.922 15.594 4.914 1 98.62 28 SER B N 1
ATOM 1997 C CA . SER B 1 28 ? 5.938 14.633 4.5 1 98.62 28 SER B CA 1
ATOM 1998 C C . SER B 1 28 ? 5.434 13.195 4.637 1 98.62 28 SER B C 1
ATOM 2000 O O . SER B 1 28 ? 5.668 12.367 3.758 1 98.62 28 SER B O 1
ATOM 2002 N N . LEU B 1 29 ? 4.75 12.906 5.648 1 98.81 29 LEU B N 1
ATOM 2003 C CA . LEU B 1 29 ? 4.266 11.555 5.91 1 98.81 29 LEU B CA 1
ATOM 2004 C C . LEU B 1 29 ? 3.164 11.172 4.926 1 98.81 29 LEU B C 1
ATOM 2006 O O . LEU B 1 29 ? 3.145 10.055 4.414 1 98.81 29 LEU B O 1
ATOM 2010 N N . MET B 1 30 ? 2.264 12.078 4.668 1 98.94 30 MET B N 1
ATOM 2011 C CA . MET B 1 30 ? 1.18 11.773 3.74 1 98.94 30 MET B CA 1
ATOM 2012 C C . MET B 1 30 ? 1.708 11.625 2.316 1 98.94 30 MET B C 1
ATOM 2014 O O . MET B 1 30 ? 1.192 10.82 1.54 1 98.94 30 MET B O 1
ATOM 2018 N N . ALA B 1 31 ? 2.738 12.445 2.02 1 98.88 31 ALA B N 1
ATOM 2019 C CA . ALA B 1 31 ? 3.402 12.242 0.733 1 98.88 31 ALA B CA 1
ATOM 2020 C C . ALA B 1 31 ? 4.012 10.844 0.644 1 98.88 31 ALA B C 1
ATOM 2022 O O . ALA B 1 31 ? 3.873 10.164 -0.375 1 98.88 31 ALA B O 1
ATOM 2023 N N . SER B 1 32 ? 4.691 10.438 1.673 1 98.88 32 SER B N 1
ATOM 2024 C CA . SER B 1 32 ? 5.297 9.109 1.716 1 98.88 32 SER B CA 1
ATOM 2025 C C . SER B 1 32 ? 4.234 8.016 1.679 1 98.88 32 SER B C 1
ATOM 2027 O O . SER B 1 32 ? 4.422 6.98 1.032 1 98.88 32 SER B O 1
ATOM 2029 N N . TYR B 1 33 ? 3.141 8.219 2.424 1 98.88 33 TYR B N 1
ATOM 2030 C CA . TYR B 1 33 ? 2.002 7.305 2.387 1 98.88 33 TYR B CA 1
ATOM 2031 C C . TYR B 1 33 ? 1.485 7.137 0.962 1 98.88 33 TYR B C 1
ATOM 2033 O O . TYR B 1 33 ? 1.297 6.016 0.492 1 98.88 33 TYR B O 1
ATOM 2041 N N . THR B 1 34 ? 1.314 8.234 0.302 1 98.94 34 THR B N 1
ATOM 2042 C CA . THR B 1 34 ? 0.824 8.227 -1.072 1 98.94 34 THR B CA 1
ATOM 2043 C C . THR B 1 34 ? 1.802 7.5 -1.991 1 98.94 34 THR B C 1
ATOM 2045 O O . THR B 1 34 ? 1.388 6.75 -2.879 1 98.94 34 THR B O 1
ATOM 2048 N N . GLN B 1 35 ? 3.023 7.684 -1.758 1 98.88 35 GLN B N 1
ATOM 2049 C CA . GLN B 1 35 ? 4.051 7 -2.537 1 98.88 35 GLN B CA 1
ATOM 2050 C C . GLN B 1 35 ? 3.992 5.488 -2.318 1 98.88 35 GLN B C 1
ATOM 2052 O O . GLN B 1 35 ? 4.195 4.715 -3.254 1 98.88 35 GLN B O 1
ATOM 2057 N N . LYS B 1 36 ? 3.822 5.016 -1.08 1 98.88 36 LYS B N 1
ATOM 2058 C CA . LYS B 1 36 ? 3.705 3.586 -0.807 1 98.88 36 LYS B CA 1
ATOM 2059 C C . LYS B 1 36 ? 2.49 2.988 -1.51 1 98.88 36 LYS B C 1
ATOM 2061 O O . LYS B 1 36 ? 2.543 1.858 -1.998 1 98.88 36 LYS B O 1
ATOM 2066 N N . VAL B 1 37 ? 1.376 3.725 -1.544 1 98.94 37 VAL B N 1
ATOM 2067 C CA . VAL B 1 37 ? 0.203 3.277 -2.289 1 98.94 37 VAL B CA 1
ATOM 2068 C C . VAL B 1 37 ? 0.559 3.111 -3.764 1 98.94 37 VAL B C 1
ATOM 2070 O O . VAL B 1 37 ? 0.172 2.123 -4.395 1 98.94 37 VAL B O 1
ATOM 2073 N N . ALA B 1 38 ? 1.312 4.059 -4.273 1 98.94 38 ALA B N 1
ATOM 2074 C CA . ALA B 1 38 ? 1.728 3.988 -5.672 1 98.94 38 ALA B CA 1
ATOM 2075 C C . ALA B 1 38 ? 2.613 2.771 -5.922 1 98.94 38 ALA B C 1
ATOM 2077 O O . ALA B 1 38 ? 2.492 2.109 -6.953 1 98.94 38 ALA B O 1
ATOM 2078 N N . LYS B 1 39 ? 3.484 2.494 -5.027 1 98.81 39 LYS B N 1
ATOM 2079 C CA . LYS B 1 39 ? 4.363 1.339 -5.18 1 98.81 39 LYS B CA 1
ATOM 2080 C C . LYS B 1 39 ? 3.574 0.034 -5.121 1 98.81 39 LYS B C 1
ATOM 2082 O O . LYS B 1 39 ? 3.908 -0.932 -5.812 1 98.81 39 LYS B O 1
ATOM 2087 N N . LEU B 1 40 ? 2.613 -0 -4.242 1 98.81 40 LEU B N 1
ATOM 2088 C CA . LEU B 1 40 ? 1.718 -1.151 -4.188 1 98.81 40 LEU B CA 1
ATOM 2089 C C . LEU B 1 40 ? 0.984 -1.332 -5.512 1 98.81 40 LEU B C 1
ATOM 2091 O O . LEU B 1 40 ? 0.86 -2.453 -6.012 1 98.81 40 LEU B O 1
ATOM 2095 N N . ARG B 1 41 ? 0.528 -0.258 -6.121 1 98.88 41 ARG B N 1
ATOM 2096 C CA . ARG B 1 41 ? -0.115 -0.304 -7.43 1 98.88 41 ARG B CA 1
ATOM 2097 C C . ARG B 1 41 ? 0.833 -0.865 -8.484 1 98.88 41 ARG B C 1
ATOM 2099 O O . ARG B 1 41 ? 0.429 -1.679 -9.32 1 98.88 41 ARG B O 1
ATOM 2106 N N . ASP B 1 42 ? 2.094 -0.44 -8.461 1 98.81 42 ASP B N 1
ATOM 2107 C CA . ASP B 1 42 ? 3.088 -0.924 -9.414 1 98.81 42 ASP B CA 1
ATOM 2108 C C . ASP B 1 42 ? 3.213 -2.443 -9.352 1 98.81 42 ASP B C 1
ATOM 2110 O O . ASP B 1 42 ? 3.295 -3.109 -10.391 1 98.81 42 ASP B O 1
ATOM 2114 N N . LYS B 1 43 ? 3.268 -3.002 -8.156 1 98.88 43 LYS B N 1
ATOM 2115 C CA . LYS B 1 43 ? 3.365 -4.449 -8 1 98.88 43 LYS B CA 1
ATOM 2116 C C . LYS B 1 43 ? 2.123 -5.148 -8.547 1 98.88 43 LYS B C 1
ATOM 2118 O O . LYS B 1 43 ? 2.219 -6.219 -9.148 1 98.88 43 LYS B O 1
ATOM 2123 N N . SER B 1 44 ? 0.958 -4.57 -8.344 1 98.75 44 SER B N 1
ATOM 2124 C CA . SER B 1 44 ? -0.291 -5.133 -8.844 1 98.75 44 SER B CA 1
ATOM 2125 C C . SER B 1 44 ? -0.331 -5.113 -10.367 1 98.75 44 SER B C 1
ATOM 2127 O O . SER B 1 44 ? -0.826 -6.051 -10.992 1 98.75 44 SER B O 1
ATOM 2129 N N . ASP B 1 45 ? 0.211 -4.035 -10.922 1 98.75 45 ASP B N 1
ATOM 2130 C CA . ASP B 1 45 ? 0.271 -3.955 -12.375 1 98.75 45 ASP B CA 1
ATOM 2131 C C . ASP B 1 45 ? 1.151 -5.062 -12.953 1 98.75 45 ASP B C 1
ATOM 2133 O O . ASP B 1 45 ? 0.836 -5.633 -14 1 98.75 45 ASP B O 1
ATOM 2137 N N . LEU B 1 46 ? 2.248 -5.32 -12.281 1 98.88 46 LEU B N 1
ATOM 2138 C CA . LEU B 1 46 ? 3.107 -6.418 -12.703 1 98.88 46 LEU B CA 1
ATOM 2139 C C . LEU B 1 46 ? 2.381 -7.754 -12.578 1 98.88 46 LEU B C 1
ATOM 2141 O O . LEU B 1 46 ? 2.494 -8.609 -13.461 1 98.88 46 LEU B O 1
ATOM 2145 N N . LEU B 1 47 ? 1.624 -7.941 -11.508 1 98.75 47 LEU B N 1
ATOM 2146 C CA . LEU B 1 47 ? 0.853 -9.164 -11.32 1 98.75 47 LEU B CA 1
ATOM 2147 C C . LEU B 1 47 ? -0.153 -9.352 -12.453 1 98.75 47 LEU B C 1
ATOM 2149 O O . LEU B 1 47 ? -0.298 -10.453 -12.984 1 98.75 47 LEU B O 1
ATOM 2153 N N . VAL B 1 48 ? -0.815 -8.258 -12.828 1 98.81 48 VAL B N 1
ATOM 2154 C CA . VAL B 1 48 ? -1.786 -8.297 -13.914 1 98.81 48 VAL B CA 1
ATOM 2155 C C . VAL B 1 48 ? -1.113 -8.797 -15.188 1 98.81 48 VAL B C 1
ATOM 2157 O O . VAL B 1 48 ? -1.631 -9.695 -15.859 1 98.81 48 VAL B O 1
ATOM 2160 N N . ARG B 1 49 ? 0.032 -8.281 -15.477 1 98.75 49 ARG B N 1
ATOM 2161 C CA . ARG B 1 49 ? 0.758 -8.672 -16.688 1 98.75 49 ARG B CA 1
ATOM 2162 C C . ARG B 1 49 ? 1.187 -10.133 -16.609 1 98.75 49 ARG B C 1
ATOM 2164 O O . ARG B 1 49 ? 1.042 -10.883 -17.578 1 98.75 49 ARG B O 1
ATOM 2171 N N . GLN B 1 50 ? 1.691 -10.57 -15.484 1 98.75 50 GLN B N 1
ATOM 2172 C CA . GLN B 1 50 ? 2.152 -11.945 -15.328 1 98.75 50 GLN B CA 1
ATOM 2173 C C . GLN B 1 50 ? 0.988 -12.93 -15.406 1 98.75 50 GLN B C 1
ATOM 2175 O O . GLN B 1 50 ? 1.141 -14.039 -15.922 1 98.75 50 GLN B O 1
ATOM 2180 N N . LEU B 1 51 ? -0.172 -12.539 -14.867 1 98.75 51 LEU B N 1
ATOM 2181 C CA . LEU B 1 51 ? -1.364 -13.375 -14.961 1 98.75 51 LEU B CA 1
ATOM 2182 C C . LEU B 1 51 ? -1.763 -13.594 -16.422 1 98.75 51 LEU B C 1
ATOM 2184 O O . LEU B 1 51 ? -2.088 -14.711 -16.812 1 98.75 51 LEU B O 1
ATOM 2188 N N . ILE B 1 52 ? -1.675 -12.516 -17.172 1 98.75 52 ILE B N 1
ATOM 2189 C CA . ILE B 1 52 ? -2.041 -12.594 -18.578 1 98.75 52 ILE B CA 1
ATOM 2190 C C . ILE B 1 52 ? -1.036 -13.477 -19.328 1 98.75 52 ILE B C 1
ATOM 2192 O O . ILE B 1 52 ? -1.422 -14.336 -20.125 1 98.75 52 ILE B O 1
ATOM 2196 N N . ASP B 1 53 ? 0.239 -13.273 -19.062 1 98.75 53 ASP B N 1
ATOM 2197 C CA . ASP B 1 53 ? 1.273 -14.078 -19.703 1 98.75 53 ASP B CA 1
ATOM 2198 C C . ASP B 1 53 ? 1.11 -15.555 -19.344 1 98.75 53 ASP B C 1
ATOM 2200 O O . ASP B 1 53 ? 1.211 -16.422 -20.219 1 98.75 53 ASP B O 1
ATOM 2204 N N . TYR B 1 54 ? 0.9 -15.859 -18.125 1 98.62 54 TYR B N 1
ATOM 2205 C CA . TYR B 1 54 ? 0.66 -17.219 -17.672 1 98.62 54 TYR B CA 1
ATOM 2206 C C . TYR B 1 54 ? -0.564 -17.812 -18.359 1 98.62 54 TYR B C 1
ATOM 2208 O O . TYR B 1 54 ? -0.525 -18.953 -18.844 1 98.62 54 TYR B O 1
ATOM 2216 N N . ALA B 1 55 ? -1.657 -17.047 -18.391 1 98.25 55 ALA B N 1
ATOM 2217 C CA . ALA B 1 55 ? -2.904 -17.5 -19 1 98.25 55 ALA B CA 1
ATOM 2218 C C . ALA B 1 55 ? -2.684 -17.938 -20.453 1 98.25 55 ALA B C 1
ATOM 2220 O O . ALA B 1 55 ? -3.262 -18.922 -20.906 1 98.25 55 ALA B O 1
ATOM 2221 N N . ASN B 1 56 ? -1.796 -17.25 -21.125 1 98.25 56 ASN B N 1
ATOM 2222 C CA . ASN B 1 56 ? -1.544 -17.516 -22.531 1 98.25 56 ASN B CA 1
ATOM 2223 C C . ASN B 1 56 ? -0.853 -18.859 -22.75 1 98.25 56 ASN B C 1
ATOM 2225 O O . ASN B 1 56 ? -0.805 -19.359 -23.859 1 98.25 56 ASN B O 1
ATOM 2229 N N . THR B 1 57 ? -0.306 -19.469 -21.719 1 97.56 57 THR B N 1
ATOM 2230 C CA . THR B 1 57 ? 0.364 -20.75 -21.828 1 97.56 57 THR B CA 1
ATOM 2231 C C . THR B 1 57 ? -0.576 -21.891 -21.438 1 97.56 57 THR B C 1
ATOM 2233 O O . THR B 1 57 ? -0.196 -23.062 -21.469 1 97.56 57 THR B O 1
ATOM 2236 N N . GLU B 1 58 ? -1.809 -21.562 -21.031 1 96.88 58 GLU B N 1
ATOM 2237 C CA . GLU B 1 58 ? -2.691 -22.547 -20.406 1 96.88 58 GLU B CA 1
ATOM 2238 C C . GLU B 1 58 ? -3.867 -22.891 -21.328 1 96.88 58 GLU B C 1
ATOM 2240 O O . GLU B 1 58 ? -3.982 -22.328 -22.422 1 96.88 58 GLU B O 1
ATOM 2245 N N . SER B 1 59 ? -4.637 -23.906 -20.922 1 94.75 59 SER B N 1
ATOM 2246 C CA . SER B 1 59 ? -5.816 -24.344 -21.656 1 94.75 59 SER B CA 1
ATOM 2247 C C . SER B 1 59 ? -6.863 -23.25 -21.75 1 94.75 59 SER B C 1
ATOM 2249 O O . SER B 1 59 ? -6.84 -22.297 -20.969 1 94.75 59 SER B O 1
ATOM 2251 N N . PRO B 1 60 ? -7.762 -23.234 -22.672 1 95.12 60 PRO B N 1
ATOM 2252 C CA . PRO B 1 60 ? -8.68 -22.141 -22.984 1 95.12 60 PRO B CA 1
ATOM 2253 C C . PRO B 1 60 ? -9.523 -21.719 -21.781 1 95.12 60 PRO B C 1
ATOM 2255 O O . PRO B 1 60 ? -9.711 -20.531 -21.547 1 95.12 60 PRO B O 1
ATOM 2258 N N . GLU B 1 61 ? -10.039 -22.672 -21.047 1 95.75 61 GLU B N 1
ATOM 2259 C CA . GLU B 1 61 ? -10.914 -22.312 -19.938 1 95.75 61 GLU B CA 1
ATOM 2260 C C . GLU B 1 61 ? -10.125 -21.594 -18.844 1 95.75 61 GLU B C 1
ATOM 2262 O O . GLU B 1 61 ? -10.57 -20.578 -18.312 1 95.75 61 GLU B O 1
ATOM 2267 N N . LEU B 1 62 ? -8.953 -22.156 -18.484 1 96.62 62 LEU B N 1
ATOM 2268 C CA . LEU B 1 62 ? -8.117 -21.484 -17.484 1 96.62 62 LEU B CA 1
ATOM 2269 C C . LEU B 1 62 ? -7.629 -20.141 -18.016 1 96.62 62 LEU B C 1
ATOM 2271 O O . LEU B 1 62 ? -7.578 -19.156 -17.25 1 96.62 62 LEU B O 1
ATOM 2275 N N . ARG B 1 63 ? -7.309 -20.109 -19.25 1 97.12 63 ARG B N 1
ATOM 2276 C CA . ARG B 1 63 ? -6.871 -18.859 -19.875 1 97.12 63 ARG B CA 1
ATOM 2277 C C . ARG B 1 63 ? -7.926 -17.766 -19.734 1 97.12 63 ARG B C 1
ATOM 2279 O O . ARG B 1 63 ? -7.621 -16.656 -19.297 1 97.12 63 ARG B O 1
ATOM 2286 N N . ASN B 1 64 ? -9.172 -18.156 -20.062 1 96.69 64 ASN B N 1
ATOM 2287 C CA . ASN B 1 64 ? -10.266 -17.188 -19.969 1 96.69 64 ASN B CA 1
ATOM 2288 C C . ASN B 1 64 ? -10.5 -16.734 -18.531 1 96.69 64 ASN B C 1
ATOM 2290 O O . ASN B 1 64 ? -10.711 -15.547 -18.281 1 96.69 64 ASN B O 1
ATOM 2294 N N . THR B 1 65 ? -10.445 -17.656 -17.656 1 97.38 65 THR B N 1
ATOM 2295 C CA . THR B 1 65 ? -10.664 -17.344 -16.25 1 97.38 65 THR B CA 1
ATOM 2296 C C . THR B 1 65 ? -9.562 -16.422 -15.719 1 97.38 65 THR B C 1
ATOM 2298 O O . THR B 1 65 ? -9.859 -15.414 -15.078 1 97.38 65 THR B O 1
ATOM 2301 N N . MET B 1 66 ? -8.32 -16.766 -15.992 1 97.88 66 MET B N 1
ATOM 2302 C CA . MET B 1 66 ? -7.188 -16 -15.477 1 97.88 66 MET B CA 1
ATOM 2303 C C . MET B 1 66 ? -7.145 -14.609 -16.109 1 97.88 66 MET B C 1
ATOM 2305 O O . MET B 1 66 ? -6.793 -13.633 -15.445 1 97.88 66 MET B O 1
ATOM 2309 N N . LYS B 1 67 ? -7.473 -14.492 -17.359 1 97.94 67 LYS B N 1
ATOM 2310 C CA . LYS B 1 67 ? -7.527 -13.188 -18.016 1 97.94 67 LYS B CA 1
ATOM 2311 C C . LYS B 1 67 ? -8.656 -12.336 -17.438 1 97.94 67 LYS B C 1
ATOM 2313 O O . LYS B 1 67 ? -8.5 -11.125 -17.266 1 97.94 67 LYS B O 1
ATOM 2318 N N . GLY B 1 68 ? -9.812 -12.977 -17.188 1 97.88 68 GLY B N 1
ATOM 2319 C CA . GLY B 1 68 ? -10.891 -12.266 -16.516 1 97.88 68 GLY B CA 1
ATOM 2320 C C . GLY B 1 68 ? -10.492 -11.758 -15.141 1 97.88 68 GLY B C 1
ATOM 2321 O O . GLY B 1 68 ? -10.789 -10.617 -14.781 1 97.88 68 GLY B O 1
ATOM 2322 N N . PHE B 1 69 ? -9.852 -12.609 -14.391 1 98.44 69 PHE B N 1
ATOM 2323 C CA . PHE B 1 69 ? -9.344 -12.227 -13.078 1 98.44 69 PHE B CA 1
ATOM 2324 C C . PHE B 1 69 ? -8.367 -11.055 -13.203 1 98.44 69 PHE B C 1
ATOM 2326 O O . PHE B 1 69 ? -8.445 -10.094 -12.438 1 98.44 69 PHE B O 1
ATOM 2333 N N . ALA B 1 70 ? -7.43 -11.141 -14.156 1 98.44 70 ALA B N 1
ATOM 2334 C CA . ALA B 1 70 ? -6.469 -10.07 -14.398 1 98.44 70 ALA B CA 1
ATOM 2335 C C . ALA B 1 70 ? -7.176 -8.758 -14.711 1 98.44 70 ALA B C 1
ATOM 2337 O O . ALA B 1 70 ? -6.75 -7.691 -14.266 1 98.44 70 ALA B O 1
ATOM 2338 N N . GLU B 1 71 ? -8.219 -8.797 -15.484 1 98.5 71 GLU B N 1
ATOM 2339 C CA . GLU B 1 71 ? -8.992 -7.609 -15.828 1 98.5 71 GLU B CA 1
ATOM 2340 C C . GLU B 1 71 ? -9.609 -6.973 -14.586 1 98.5 71 GLU B C 1
ATOM 2342 O O . GLU B 1 71 ? -9.625 -5.746 -14.453 1 98.5 71 GLU B O 1
ATOM 2347 N N . GLU B 1 72 ? -10.172 -7.785 -13.734 1 98.75 72 GLU B N 1
ATOM 2348 C CA . GLU B 1 72 ? -10.719 -7.262 -12.484 1 98.75 72 GLU B CA 1
ATOM 2349 C C . GLU B 1 72 ? -9.633 -6.617 -11.633 1 98.75 72 GLU B C 1
ATOM 2351 O O . GLU B 1 72 ? -9.836 -5.543 -11.062 1 98.75 72 GLU B O 1
ATOM 2356 N N . LEU B 1 73 ? -8.484 -7.25 -11.531 1 98.69 73 LEU B N 1
ATOM 2357 C CA . LEU B 1 73 ? -7.383 -6.676 -10.773 1 98.69 73 LEU B CA 1
ATOM 2358 C C . LEU B 1 73 ? -6.953 -5.336 -11.359 1 98.69 73 LEU B C 1
ATOM 2360 O O . LEU B 1 73 ? -6.621 -4.406 -10.625 1 98.69 73 LEU B O 1
ATOM 2364 N N . ALA B 1 74 ? -6.926 -5.273 -12.664 1 98.81 74 ALA B N 1
ATOM 2365 C CA . ALA B 1 74 ? -6.582 -4.02 -13.328 1 98.81 74 ALA B CA 1
ATOM 2366 C C . ALA B 1 74 ? -7.582 -2.922 -12.969 1 98.81 74 ALA B C 1
ATOM 2368 O O . ALA B 1 74 ? -7.207 -1.762 -12.789 1 98.81 74 ALA B O 1
ATOM 2369 N N . LYS B 1 75 ? -8.844 -3.248 -12.891 1 98.88 75 LYS B N 1
ATOM 2370 C CA . LYS B 1 75 ? -9.883 -2.291 -12.508 1 98.88 75 LYS B CA 1
ATOM 2371 C C . LYS B 1 75 ? -9.625 -1.745 -11.102 1 98.88 75 LYS B C 1
ATOM 2373 O O . LYS B 1 75 ? -9.805 -0.55 -10.859 1 98.88 75 LYS B O 1
ATOM 2378 N N . VAL B 1 76 ? -9.25 -2.629 -10.195 1 98.88 76 VAL B N 1
ATOM 2379 C CA . VAL B 1 76 ? -8.906 -2.174 -8.852 1 98.88 76 VAL B CA 1
ATOM 2380 C C . VAL B 1 76 ? -7.797 -1.129 -8.922 1 98.88 76 VAL B C 1
ATOM 2382 O O . VAL B 1 76 ? -7.824 -0.13 -8.203 1 98.88 76 VAL B O 1
ATOM 2385 N N . GLN B 1 77 ? -6.816 -1.377 -9.805 1 98.88 77 GLN B N 1
ATOM 2386 C CA . GLN B 1 77 ? -5.684 -0.461 -9.898 1 98.88 77 GLN B CA 1
ATOM 2387 C C . GLN B 1 77 ? -6.105 0.877 -10.5 1 98.88 77 GLN B C 1
ATOM 2389 O O . GLN B 1 77 ? -5.523 1.916 -10.18 1 98.88 77 GLN B O 1
ATOM 2394 N N . ASP B 1 78 ? -7.098 0.892 -11.32 1 98.88 78 ASP B N 1
ATOM 2395 C CA . ASP B 1 78 ? -7.652 2.158 -11.789 1 98.88 78 ASP B CA 1
ATOM 2396 C C . ASP B 1 78 ? -8.188 2.99 -10.625 1 98.88 78 ASP B C 1
ATOM 2398 O O . ASP B 1 78 ? -7.934 4.195 -10.547 1 98.88 78 ASP B O 1
ATOM 2402 N N . TYR B 1 79 ? -8.914 2.377 -9.789 1 98.94 79 TYR B N 1
ATOM 2403 C CA . TYR B 1 79 ? -9.422 3.076 -8.617 1 98.94 79 TYR B CA 1
ATOM 2404 C C . TYR B 1 79 ? -8.289 3.482 -7.684 1 98.94 79 TYR B C 1
ATOM 2406 O O . TYR B 1 79 ? -8.352 4.527 -7.035 1 98.94 79 TYR B O 1
ATOM 2414 N N . ARG B 1 80 ? -7.273 2.621 -7.562 1 98.88 80 ARG B N 1
ATOM 2415 C CA . ARG B 1 80 ? -6.121 2.967 -6.738 1 98.88 80 ARG B CA 1
ATOM 2416 C C . ARG B 1 80 ? -5.391 4.18 -7.301 1 98.88 80 ARG B C 1
ATOM 2418 O O . ARG B 1 80 ? -4.859 5 -6.543 1 98.88 80 ARG B O 1
ATOM 2425 N N . GLN B 1 81 ? -5.344 4.285 -8.664 1 98.94 81 GLN B N 1
ATOM 2426 C CA . GLN B 1 81 ? -4.77 5.477 -9.281 1 98.94 81 GLN B CA 1
ATOM 2427 C C . GLN B 1 81 ? -5.555 6.727 -8.898 1 98.94 81 GLN B C 1
ATOM 2429 O O . GLN B 1 81 ? -4.969 7.77 -8.602 1 98.94 81 GLN B O 1
ATOM 2434 N N . ALA B 1 82 ? -6.859 6.641 -8.914 1 98.94 82 ALA B N 1
ATOM 2435 C CA . ALA B 1 82 ? -7.703 7.75 -8.477 1 98.94 82 ALA B CA 1
ATOM 2436 C C . ALA B 1 82 ? -7.449 8.086 -7.012 1 98.94 82 ALA B C 1
ATOM 2438 O O . ALA B 1 82 ? -7.418 9.266 -6.633 1 98.94 82 ALA B O 1
ATOM 2439 N N . GLU B 1 83 ? -7.285 7.031 -6.195 1 98.94 83 GLU B N 1
ATOM 2440 C CA . GLU B 1 83 ? -6.934 7.227 -4.793 1 98.94 83 GLU B CA 1
ATOM 2441 C C . GLU B 1 83 ? -5.66 8.055 -4.652 1 98.94 83 GLU B C 1
ATOM 2443 O O . GLU B 1 83 ? -5.625 9.031 -3.896 1 98.94 83 GLU B O 1
ATOM 2448 N N . ILE B 1 84 ? -4.629 7.695 -5.387 1 98.94 84 ILE B N 1
ATOM 2449 C CA . ILE B 1 84 ? -3.332 8.359 -5.34 1 98.94 84 ILE B CA 1
ATOM 2450 C C . ILE B 1 84 ? -3.486 9.828 -5.73 1 98.94 84 ILE B C 1
ATOM 2452 O O . ILE B 1 84 ? -2.98 10.719 -5.043 1 98.94 84 ILE B O 1
ATOM 2456 N N . GLU B 1 85 ? -4.199 10.078 -6.75 1 98.94 85 GLU B N 1
ATOM 2457 C CA . GLU B 1 85 ? -4.387 11.445 -7.246 1 98.94 85 GLU B CA 1
ATOM 2458 C C . GLU B 1 85 ? -5.168 12.289 -6.246 1 98.94 85 GLU B C 1
ATOM 2460 O O . GLU B 1 85 ? -4.832 13.453 -6.012 1 98.94 85 GLU B O 1
ATOM 2465 N N . ARG B 1 86 ? -6.191 11.742 -5.672 1 98.94 86 ARG B N 1
ATOM 2466 C CA . ARG B 1 86 ? -7.008 12.484 -4.715 1 98.94 86 ARG B CA 1
ATOM 2467 C C . ARG B 1 86 ? -6.242 12.734 -3.422 1 98.94 86 ARG B C 1
ATOM 2469 O O . ARG B 1 86 ? -6.398 13.789 -2.799 1 98.94 86 ARG B O 1
ATOM 2476 N N . LEU B 1 87 ? -5.449 11.727 -3.002 1 98.94 87 LEU B N 1
ATOM 2477 C CA . LEU B 1 87 ? -4.59 11.953 -1.843 1 98.94 87 LEU B CA 1
ATOM 2478 C C . LEU B 1 87 ? -3.658 13.133 -2.08 1 98.94 87 LEU B C 1
ATOM 2480 O O . LEU B 1 87 ? -3.479 13.977 -1.199 1 98.94 87 LEU B O 1
ATOM 2484 N N . ASP B 1 88 ? -3.137 13.195 -3.254 1 98.88 88 ASP B N 1
ATOM 2485 C CA . ASP B 1 88 ? -2.221 14.281 -3.594 1 98.88 88 ASP B CA 1
ATOM 2486 C C . ASP B 1 88 ? -2.93 15.633 -3.559 1 98.88 88 ASP B C 1
ATOM 2488 O O . ASP B 1 88 ? -2.457 16.562 -2.912 1 98.88 88 ASP B O 1
ATOM 2492 N N . VAL B 1 89 ? -4.086 15.727 -4.148 1 98.88 89 VAL B N 1
ATOM 2493 C CA . VAL B 1 89 ? -4.773 17 -4.367 1 98.88 89 VAL B CA 1
ATOM 2494 C C . VAL B 1 89 ? -5.484 17.422 -3.086 1 98.88 89 VAL B C 1
ATOM 2496 O O . VAL B 1 89 ? -5.492 18.609 -2.74 1 98.88 89 VAL B O 1
ATOM 2499 N N . LYS B 1 90 ? -6.039 16.484 -2.324 1 98.88 90 LYS B N 1
ATOM 2500 C CA . LYS B 1 90 ? -6.945 16.828 -1.233 1 98.88 90 LYS B CA 1
ATOM 2501 C C . LYS B 1 90 ? -6.23 16.781 0.114 1 98.88 90 LYS B C 1
ATOM 2503 O O . LYS B 1 90 ? -6.723 17.312 1.105 1 98.88 90 LYS B O 1
ATOM 2508 N N . VAL B 1 91 ? -5.094 16.125 0.121 1 98.88 91 VAL B N 1
ATOM 2509 C CA . VAL B 1 91 ? -4.441 15.961 1.414 1 98.88 91 VAL B CA 1
ATOM 2510 C C . VAL B 1 91 ? -3.039 16.562 1.369 1 98.88 91 VAL B C 1
ATOM 2512 O O . VAL B 1 91 ? -2.75 17.531 2.084 1 98.88 91 VAL B O 1
ATOM 2515 N N . VAL B 1 92 ? -2.189 16.125 0.436 1 98.88 92 VAL B N 1
ATOM 2516 C CA . VAL B 1 92 ? -0.786 16.531 0.408 1 98.88 92 VAL B CA 1
ATOM 2517 C C . VAL B 1 92 ? -0.676 18 0.019 1 98.88 92 VAL B C 1
ATOM 2519 O O . VAL B 1 92 ? 0.016 18.781 0.684 1 98.88 92 VAL B O 1
ATOM 2522 N N . GLU B 1 93 ? -1.383 18.422 -0.977 1 98.75 93 GLU B N 1
ATOM 2523 C CA . GLU B 1 93 ? -1.266 19.781 -1.482 1 98.75 93 GLU B CA 1
ATOM 2524 C C . GLU B 1 93 ? -1.745 20.797 -0.448 1 98.75 93 GLU B C 1
ATOM 2526 O O . GLU B 1 93 ? -1.056 21.781 -0.167 1 98.75 93 GLU B O 1
ATOM 2531 N N . PRO B 1 94 ? -2.932 20.594 0.183 1 98.62 94 PRO B N 1
ATOM 2532 C CA . PRO B 1 94 ? -3.354 21.547 1.215 1 98.62 94 PRO B CA 1
ATOM 2533 C C . PRO B 1 94 ? -2.363 21.641 2.375 1 98.62 94 PRO B C 1
ATOM 2535 O O . PRO B 1 94 ? -2.131 22.719 2.912 1 98.62 94 PRO B O 1
ATOM 2538 N N . LEU B 1 95 ? -1.766 20.531 2.734 1 98.56 95 LEU B N 1
ATOM 2539 C CA . LEU B 1 95 ? -0.763 20.547 3.795 1 98.56 95 LEU B CA 1
ATOM 2540 C C . LEU B 1 95 ? 0.474 21.328 3.361 1 98.56 95 LEU B C 1
ATOM 2542 O O . LEU B 1 95 ? 1.034 22.094 4.148 1 98.56 95 LEU B O 1
ATOM 2546 N N . LYS B 1 96 ? 0.858 21.188 2.115 1 97.69 96 LYS B N 1
ATOM 2547 C CA . LYS B 1 96 ? 1.994 21.922 1.56 1 97.69 96 LYS B CA 1
ATOM 2548 C C . LYS B 1 96 ? 1.723 23.422 1.536 1 97.69 96 LYS B C 1
ATOM 2550 O O . LYS B 1 96 ? 2.578 24.219 1.926 1 97.69 96 LYS B O 1
ATOM 2555 N N . LEU B 1 97 ? 0.515 23.781 1.152 1 96.44 97 LEU B N 1
ATOM 2556 C CA . LEU B 1 97 ? 0.135 25.172 1.002 1 96.44 97 LEU B CA 1
ATOM 2557 C C . LEU B 1 97 ? -0.022 25.844 2.363 1 96.44 97 LEU B C 1
ATOM 2559 O O . LEU B 1 97 ? 0.061 27.062 2.469 1 96.44 97 LEU B O 1
ATOM 2563 N N . TYR B 1 98 ? -0.205 24.984 3.406 1 95.38 98 TYR B N 1
ATOM 2564 C CA . TYR B 1 98 ? -0.368 25.578 4.73 1 95.38 98 TYR B CA 1
ATOM 2565 C C . TYR B 1 98 ? 0.906 26.281 5.172 1 95.38 98 TYR B C 1
ATOM 2567 O O . TYR B 1 98 ? 0.861 27.188 6.012 1 95.38 98 TYR B O 1
ATOM 2575 N N . GLY B 1 99 ? 2.037 25.922 4.543 1 93.62 99 GLY B N 1
ATOM 2576 C CA . GLY B 1 99 ? 3.309 26.578 4.812 1 93.62 99 GLY B CA 1
ATOM 2577 C C . GLY B 1 99 ? 3.279 28.062 4.562 1 93.62 99 GLY B C 1
ATOM 2578 O O . GLY B 1 99 ? 3.896 28.844 5.297 1 93.62 99 GLY B O 1
ATOM 2579 N N . ILE B 1 100 ? 2.5 28.531 3.631 1 95.81 100 ILE B N 1
ATOM 2580 C CA . ILE B 1 100 ? 2.387 29.953 3.287 1 95.81 100 ILE B CA 1
ATOM 2581 C C . ILE B 1 100 ? 1.69 30.703 4.418 1 95.81 100 ILE B C 1
ATOM 2583 O O . ILE B 1 100 ? 2.123 31.797 4.809 1 95.81 100 ILE B O 1
ATOM 2587 N N . ARG B 1 101 ? 0.612 30.094 4.918 1 95.81 101 ARG B N 1
ATOM 2588 C CA . ARG B 1 101 ? -0.132 30.703 6.02 1 95.81 101 ARG B CA 1
ATOM 2589 C C . ARG B 1 101 ? 0.736 30.812 7.27 1 95.81 101 ARG B C 1
ATOM 2591 O O . ARG B 1 101 ? 0.681 31.828 7.977 1 95.81 101 ARG B O 1
ATOM 2598 N N . LEU B 1 102 ? 1.55 29.812 7.469 1 97.44 102 LEU B N 1
ATOM 2599 C CA . LEU B 1 102 ? 2.42 29.797 8.641 1 97.44 102 LEU B CA 1
ATOM 2600 C C . LEU B 1 102 ? 3.52 30.844 8.508 1 97.44 102 LEU B C 1
ATOM 2602 O O . LEU B 1 102 ? 3.857 31.516 9.484 1 97.44 102 LEU B O 1
ATOM 2606 N N . LYS B 1 103 ? 4.027 31.078 7.32 1 96.75 103 LYS B N 1
ATOM 2607 C CA . LYS B 1 103 ? 5.035 32.094 7.07 1 96.75 103 LYS B CA 1
ATOM 2608 C C . LYS B 1 103 ? 4.461 33.5 7.297 1 96.75 103 LYS B C 1
ATOM 2610 O O . LYS B 1 103 ? 5.129 34.344 7.871 1 96.75 103 LYS B O 1
ATOM 2615 N N . ARG B 1 104 ? 3.279 33.688 6.898 1 96.94 104 ARG B N 1
ATOM 2616 C CA . ARG B 1 104 ? 2.617 34.969 7.09 1 96.94 104 ARG B CA 1
ATOM 2617 C C . ARG B 1 104 ? 2.404 35.281 8.57 1 96.94 104 ARG B C 1
ATOM 2619 O O . ARG B 1 104 ? 2.607 36.406 9.016 1 96.94 104 ARG B O 1
ATOM 2626 N N . MET B 1 105 ? 1.98 34.25 9.273 1 97.75 105 MET B N 1
ATOM 2627 C CA . MET B 1 105 ? 1.744 34.438 10.703 1 97.75 105 MET B CA 1
ATOM 2628 C C . MET B 1 105 ? 3.051 34.719 11.438 1 97.75 105 MET B C 1
ATOM 2630 O O . MET B 1 105 ? 3.084 35.562 12.352 1 97.75 105 MET B O 1
ATOM 2634 N N . ARG B 1 106 ? 4.133 34.094 11.039 1 97.06 106 ARG B N 1
ATOM 2635 C CA . ARG B 1 106 ? 5.445 34.344 11.617 1 97.06 106 ARG B CA 1
ATOM 2636 C C . ARG B 1 106 ? 5.863 35.812 11.367 1 97.06 106 ARG B C 1
ATOM 2638 O O . ARG B 1 106 ? 6.445 36.438 12.234 1 97.06 106 ARG B O 1
ATOM 2645 N N . ALA B 1 107 ? 5.57 36.281 10.188 1 97.38 107 ALA B N 1
ATOM 2646 C CA . ALA B 1 107 ? 5.906 37.656 9.836 1 97.38 107 ALA B CA 1
ATOM 2647 C C . ALA B 1 107 ? 5.141 38.656 10.711 1 97.38 107 ALA B C 1
ATOM 2649 O O . ALA B 1 107 ? 5.676 39.688 11.102 1 97.38 107 ALA B O 1
ATOM 2650 N N . GLU B 1 108 ? 3.867 38.281 10.984 1 97.38 108 GLU B N 1
ATOM 2651 C CA . GLU B 1 108 ? 3.057 39.125 11.844 1 97.38 108 GLU B CA 1
ATOM 2652 C C . GLU B 1 108 ? 3.623 39.156 13.266 1 97.38 108 GLU B C 1
ATOM 2654 O O . GLU B 1 108 ? 3.637 40.219 13.898 1 97.38 108 GLU B O 1
ATOM 2659 N N . LEU B 1 109 ? 4.051 38.062 13.758 1 97.44 109 LEU B N 1
ATOM 2660 C CA . LEU B 1 109 ? 4.66 37.969 15.078 1 97.44 109 LEU B CA 1
ATOM 2661 C C . LEU B 1 109 ? 5.945 38.781 15.133 1 97.44 109 LEU B C 1
ATOM 2663 O O . LEU B 1 109 ? 6.199 39.5 16.109 1 97.44 109 LEU B O 1
ATOM 2667 N N . LYS B 1 110 ? 6.719 38.781 14.055 1 96.75 110 LYS B N 1
ATOM 2668 C CA . LYS B 1 110 ? 7.965 39.531 13.969 1 96.75 110 LYS B CA 1
ATOM 2669 C C . LYS B 1 110 ? 7.695 41.031 13.938 1 96.75 110 LYS B C 1
ATOM 2671 O O . LYS B 1 110 ? 8.438 41.812 14.539 1 96.75 110 LYS B O 1
ATOM 2676 N N . ARG B 1 111 ? 6.691 41.469 13.219 1 96.81 111 ARG B N 1
ATOM 2677 C CA . ARG B 1 111 ? 6.316 42.875 13.148 1 96.81 111 ARG B CA 1
ATOM 2678 C C . ARG B 1 111 ? 5.949 43.406 14.531 1 96.81 111 ARG B C 1
ATOM 2680 O O . ARG B 1 111 ? 6.34 44.5 14.891 1 96.81 111 ARG B O 1
ATOM 2687 N N . PHE B 1 112 ? 5.184 42.562 15.234 1 96.5 112 PHE B N 1
ATOM 2688 C CA . PHE B 1 112 ? 4.816 42.969 16.578 1 96.5 112 PHE B CA 1
ATOM 2689 C C . PHE B 1 112 ? 6.051 43.094 17.469 1 96.5 112 PHE B C 1
ATOM 2691 O O . PHE B 1 112 ? 6.195 44.062 18.219 1 96.5 112 PHE B O 1
ATOM 2698 N N . SER B 1 113 ? 6.957 42.094 17.391 1 95.75 113 SER B N 1
ATOM 2699 C CA . SER B 1 113 ? 8.18 42.125 18.188 1 95.75 113 SER B CA 1
ATOM 2700 C C . SER B 1 113 ? 9.039 43.344 17.875 1 95.75 113 SER B C 1
ATOM 2702 O O . SER B 1 113 ? 9.641 43.906 18.781 1 95.75 113 SER B O 1
ATOM 2704 N N . SER B 1 114 ? 9.047 43.75 16.625 1 96.94 114 SER B N 1
ATOM 2705 C CA . SER B 1 114 ? 9.82 44.906 16.203 1 96.94 114 SER B CA 1
ATOM 2706 C C . SER B 1 114 ? 9.227 46.188 16.781 1 96.94 114 SER B C 1
ATOM 2708 O O . SER B 1 114 ? 9.961 47.062 17.234 1 96.94 114 SER B O 1
ATOM 2710 N N . ALA B 1 115 ? 7.906 46.25 16.703 1 96.56 115 ALA B N 1
ATOM 2711 C CA . ALA B 1 115 ? 7.234 47.438 17.266 1 96.56 115 ALA B CA 1
ATOM 2712 C C . ALA B 1 115 ? 7.457 47.531 18.766 1 96.56 115 ALA B C 1
ATOM 2714 O O . ALA B 1 115 ? 7.719 48.625 19.281 1 96.56 115 ALA B O 1
ATOM 2715 N N . ARG B 1 116 ? 7.348 46.438 19.422 1 95.19 116 ARG B N 1
ATOM 2716 C CA . ARG B 1 116 ? 7.578 46.406 20.859 1 95.19 116 ARG B CA 1
ATOM 2717 C C . ARG B 1 116 ? 9.023 46.75 21.188 1 95.19 116 ARG B C 1
ATOM 2719 O O . ARG B 1 116 ? 9.281 47.5 22.141 1 95.19 116 ARG B O 1
ATOM 2726 N N . GLY B 1 117 ? 9.93 46.25 20.453 1 95.69 117 GLY B N 1
ATOM 2727 C CA . GLY B 1 117 ? 11.336 46.594 20.625 1 95.69 117 GLY B CA 1
ATOM 2728 C C . GLY B 1 117 ? 11.625 48.062 20.469 1 95.69 117 GLY B C 1
ATOM 2729 O O . GLY B 1 117 ? 12.398 48.656 21.234 1 95.69 117 GLY B O 1
ATOM 2730 N N . ASN B 1 118 ? 11.008 48.625 19.453 1 97.19 118 ASN B N 1
ATOM 2731 C CA . ASN B 1 118 ? 11.164 50.062 19.234 1 97.19 118 ASN B CA 1
ATOM 2732 C C . ASN B 1 118 ? 10.617 50.875 20.406 1 97.19 118 ASN B C 1
ATOM 2734 O O . ASN B 1 118 ? 11.219 51.875 20.828 1 97.19 118 ASN B O 1
ATOM 2738 N N . GLN B 1 119 ? 9.5 50.438 20.938 1 96.31 119 GLN B N 1
ATOM 2739 C CA . GLN B 1 119 ? 8.922 51.094 22.094 1 96.31 119 GLN B CA 1
ATOM 2740 C C . GLN B 1 119 ? 9.867 51.062 23.281 1 96.31 119 GLN B C 1
ATOM 2742 O O . GLN B 1 119 ? 10.062 52.062 23.969 1 96.31 119 GLN B O 1
ATOM 2747 N N . ILE B 1 120 ? 10.453 49.875 23.484 1 96.12 120 ILE B N 1
ATOM 2748 C CA . ILE B 1 120 ? 11.383 49.688 24.594 1 96.12 120 ILE B CA 1
ATOM 2749 C C . ILE B 1 120 ? 12.602 50.594 24.406 1 96.12 120 ILE B C 1
ATOM 2751 O O . ILE B 1 120 ? 13.062 51.25 25.344 1 96.12 120 ILE B O 1
ATOM 2755 N N . LYS B 1 121 ? 13.102 50.688 23.172 1 97 121 LYS B N 1
ATOM 2756 C CA . LYS B 1 121 ? 14.258 51.531 22.844 1 97 121 LYS B CA 1
ATOM 2757 C C . LYS B 1 121 ? 13.969 53 23.094 1 97 121 LYS B C 1
ATOM 2759 O O . LYS B 1 121 ? 14.805 53.719 23.641 1 97 121 LYS B O 1
ATOM 2764 N N . GLN B 1 122 ? 12.797 53.5 22.719 1 97.06 122 GLN B N 1
ATOM 2765 C CA . GLN B 1 122 ? 12.43 54.906 22.906 1 97.06 122 GLN B CA 1
ATOM 2766 C C . GLN B 1 122 ? 12.266 55.219 24.391 1 97.06 122 GLN B C 1
ATOM 2768 O O . GLN B 1 122 ? 12.617 56.312 24.828 1 97.06 122 GLN B O 1
ATOM 2773 N N . LEU B 1 123 ? 11.711 54.219 25.125 1 95.94 123 LEU B N 1
ATOM 2774 C CA . LEU B 1 123 ? 11.555 54.406 26.562 1 95.94 123 LEU B CA 1
ATOM 2775 C C . LEU B 1 123 ? 12.914 54.531 27.25 1 95.94 123 LEU B C 1
ATOM 2777 O O . LEU B 1 123 ? 13.102 55.344 28.141 1 95.94 123 LEU B O 1
ATOM 2781 N N . GLU B 1 124 ? 13.828 53.719 26.812 1 95.38 124 GLU B N 1
ATOM 2782 C CA . GLU B 1 124 ? 15.18 53.75 27.359 1 95.38 124 GLU B CA 1
ATOM 2783 C C . GLU B 1 124 ? 15.859 55.094 27.062 1 95.38 124 GLU B C 1
ATOM 2785 O O . GLU B 1 124 ? 16.547 55.656 27.906 1 95.38 124 GLU B O 1
ATOM 2790 N N . LYS B 1 125 ? 15.742 55.625 25.844 1 93.44 125 LYS B N 1
ATOM 2791 C CA . LYS B 1 125 ? 16.328 56.906 25.438 1 93.44 125 LYS B CA 1
ATOM 2792 C C . LYS B 1 125 ? 15.758 58.062 26.281 1 93.44 125 LYS B C 1
ATOM 2794 O O . LYS B 1 125 ? 16.5 58.938 26.703 1 93.44 125 LYS B O 1
ATOM 2799 N N . LEU B 1 126 ? 14.43 57.969 26.5 1 93 126 LEU B N 1
ATOM 2800 C CA . LEU B 1 126 ? 13.781 59 27.297 1 93 126 LEU B CA 1
ATOM 2801 C C . LEU B 1 126 ? 14.281 58.938 28.75 1 93 126 LEU B C 1
ATOM 2803 O O . LEU B 1 126 ? 14.523 59.969 29.359 1 93 126 LEU B O 1
ATOM 2807 N N . ALA B 1 127 ? 14.508 57.719 29.25 1 91.62 127 ALA B N 1
ATOM 2808 C CA . ALA B 1 127 ? 14.984 57.531 30.609 1 91.62 127 ALA B CA 1
ATOM 2809 C C . ALA B 1 127 ? 16.406 58.094 30.781 1 91.62 127 ALA B C 1
ATOM 2811 O O . ALA B 1 127 ? 16.734 58.656 31.812 1 91.62 127 ALA B O 1
ATOM 2812 N N . ARG B 1 128 ? 17.203 57.938 29.797 1 89.94 128 ARG B N 1
ATOM 2813 C CA . ARG B 1 128 ? 18.578 58.438 29.844 1 89.94 128 ARG B CA 1
ATOM 2814 C C . ARG B 1 128 ? 18.609 59.969 29.844 1 89.94 128 ARG B C 1
ATOM 2816 O O . ARG B 1 128 ? 19.438 60.562 30.531 1 89.94 128 ARG B O 1
ATOM 2823 N N . LEU B 1 129 ? 17.656 60.594 29.141 1 86.19 129 LEU B N 1
ATOM 2824 C CA . LEU B 1 129 ? 17.594 62.062 29.062 1 86.19 129 LEU B CA 1
ATOM 2825 C C . LEU B 1 129 ? 17.125 62.625 30.391 1 86.19 129 LEU B C 1
ATOM 2827 O O . LEU B 1 129 ? 17.5 63.75 30.734 1 86.19 129 LEU B O 1
ATOM 2831 N N . ARG B 1 130 ? 16.344 61.906 31.062 1 85 130 ARG B N 1
ATOM 2832 C CA . ARG B 1 130 ? 15.82 62.375 32.344 1 85 130 ARG B CA 1
ATOM 2833 C C . ARG B 1 130 ? 16.938 62.438 33.375 1 85 130 ARG B C 1
ATOM 2835 O O . ARG B 1 130 ? 16.875 63.281 34.281 1 85 130 ARG B O 1
ATOM 2842 N N . HIS B 1 131 ? 17.922 61.625 33.344 1 80.81 131 HIS B N 1
ATOM 2843 C CA . HIS B 1 131 ? 18.984 61.562 34.312 1 80.81 131 HIS B CA 1
ATOM 2844 C C . HIS B 1 131 ? 20.078 62.562 34 1 80.81 131 HIS B C 1
ATOM 2846 O O . HIS B 1 131 ? 20.969 62.812 34.812 1 80.81 131 HIS B O 1
ATOM 2852 N N . LYS B 1 132 ? 20.109 63.125 32.781 1 72.25 132 LYS B N 1
ATOM 2853 C CA . LYS B 1 132 ? 21.109 64.125 32.469 1 72.25 132 LYS B CA 1
ATOM 2854 C C . LYS B 1 132 ? 20.75 65.5 33.031 1 72.25 132 LYS B C 1
ATOM 2856 O O . LYS B 1 132 ? 19.578 65.75 33.375 1 72.25 132 LYS B O 1
ATOM 2861 N N . ALA B 1 133 ? 21.656 66.5 33.438 1 62.69 133 ALA B N 1
ATOM 2862 C CA . ALA B 1 133 ? 21.547 67.812 34.094 1 62.69 133 ALA B CA 1
ATOM 2863 C C . ALA B 1 133 ? 20.422 68.625 33.5 1 62.69 133 ALA B C 1
ATOM 2865 O O . ALA B 1 133 ?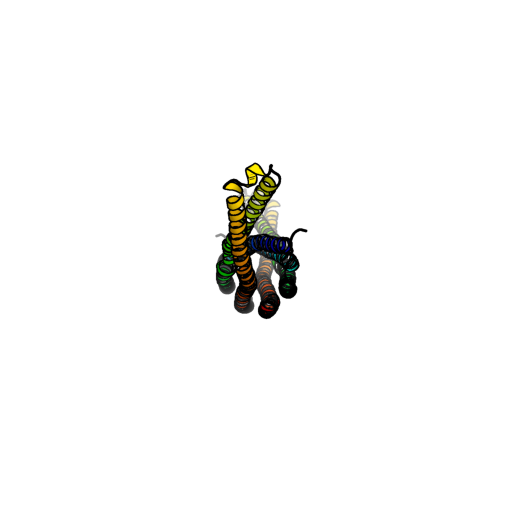 20.109 68.5 32.312 1 62.69 133 ALA B O 1
ATOM 2866 N N . PRO B 1 134 ? 19.703 69.312 34.406 1 58.41 134 PRO B N 1
ATOM 2867 C CA . PRO B 1 134 ? 18.516 70.125 34.188 1 58.41 134 PRO B CA 1
ATOM 2868 C C . PRO B 1 134 ? 18.641 71 32.938 1 58.41 134 PRO B C 1
ATOM 2870 O O . PRO B 1 134 ? 17.625 71.375 32.312 1 58.41 134 PRO B O 1
ATOM 2873 N N . LEU B 1 135 ? 19.703 71.688 32.812 1 53.25 135 LEU B N 1
ATOM 2874 C CA . LEU B 1 135 ? 19.781 72.625 31.719 1 53.25 135 LEU B CA 1
ATOM 2875 C C . LEU B 1 135 ? 19.5 72 30.375 1 53.25 135 LEU B C 1
ATOM 2877 O O . LEU B 1 135 ? 19.016 72.625 29.438 1 53.25 135 LEU B O 1
ATOM 2881 N N . ASP B 1 136 ? 19.828 70.75 30.266 1 52.09 136 ASP B N 1
ATOM 2882 C CA . ASP B 1 136 ? 19.719 70 28.984 1 52.09 136 ASP B CA 1
ATOM 2883 C C . ASP B 1 136 ? 18.312 69.438 28.797 1 52.09 136 ASP B C 1
ATOM 2885 O O . ASP B 1 136 ? 17.984 68.938 27.734 1 52.09 136 ASP B O 1
ATOM 2889 N N . ARG B 1 137 ? 17.625 69.375 29.828 1 57.16 137 ARG B N 1
ATOM 2890 C CA . ARG B 1 137 ? 16.219 69 29.781 1 57.16 137 ARG B CA 1
ATOM 2891 C C . ARG B 1 137 ? 15.398 70 29.031 1 57.16 137 ARG B C 1
ATOM 2893 O O . ARG B 1 137 ? 14.234 69.75 28.703 1 57.16 137 ARG B O 1
ATOM 2900 N N . GLN B 1 138 ? 15.805 71.25 29.453 1 52.44 138 GLN B N 1
ATOM 2901 C CA . GLN B 1 138 ? 15.031 72.375 28.875 1 52.44 138 GLN B CA 1
ATOM 2902 C C . GLN B 1 138 ? 14.867 72.188 27.359 1 52.44 138 GLN B C 1
ATOM 2904 O O . GLN B 1 138 ? 14.031 72.812 26.734 1 52.44 138 GLN B O 1
ATOM 2909 N N . ARG B 1 139 ? 16 71.625 26.734 1 59.69 139 ARG B N 1
ATOM 2910 C CA . ARG B 1 139 ? 16.25 71.75 25.297 1 59.69 139 ARG B CA 1
ATOM 2911 C C . ARG B 1 139 ? 15.273 70.875 24.516 1 59.69 139 ARG B C 1
ATOM 2913 O O . ARG B 1 139 ? 14.617 70 25.094 1 59.69 139 ARG B O 1
ATOM 2920 N N . SER B 1 140 ? 14.828 71.25 23.297 1 66.25 140 SER B N 1
ATOM 2921 C CA . SER B 1 140 ? 14.031 70.75 22.172 1 66.25 140 SER B CA 1
ATOM 2922 C C . SER B 1 140 ? 14.055 69.25 22.047 1 66.25 140 SER B C 1
ATOM 2924 O O . SER B 1 140 ? 13.156 68.625 21.453 1 66.25 140 SER B O 1
ATOM 2926 N N . SER B 1 141 ? 14.953 68.625 23.078 1 81.5 141 SER B N 1
ATOM 2927 C CA . SER B 1 141 ? 15.164 67.188 22.828 1 81.5 141 SER B CA 1
ATOM 2928 C C . SER B 1 141 ? 14.203 66.375 23.672 1 81.5 141 SER B C 1
ATOM 2930 O O . SER B 1 141 ? 13.75 65.312 23.219 1 81.5 141 SER B O 1
ATOM 2932 N N . PHE B 1 142 ? 13.797 66.938 24.891 1 83.56 142 PHE B N 1
ATOM 2933 C CA . PHE B 1 142 ? 13 66.062 25.781 1 83.56 142 PHE B CA 1
ATOM 2934 C C . PHE B 1 142 ? 11.562 66 25.281 1 83.56 142 PHE B C 1
ATOM 2936 O O . PHE B 1 142 ? 11.031 64.875 25.156 1 83.56 142 PHE B O 1
ATOM 2943 N N . PRO B 1 143 ? 10.961 67.188 24.922 1 85.94 143 PRO B N 1
ATOM 2944 C CA . PRO B 1 143 ? 9.617 67.062 24.328 1 85.94 143 PRO B CA 1
ATOM 2945 C C . PRO B 1 143 ? 9.594 66.188 23.094 1 85.94 143 PRO B C 1
ATOM 2947 O O . PRO B 1 143 ? 8.617 65.438 22.875 1 85.94 143 PRO B O 1
ATOM 2950 N N . GLN B 1 144 ? 10.648 66.188 22.375 1 90.38 144 GLN B N 1
ATOM 2951 C CA . GLN B 1 144 ? 10.742 65.375 21.188 1 90.38 144 GLN B CA 1
ATOM 2952 C C . GLN B 1 144 ? 10.836 63.875 21.562 1 90.38 144 GLN B C 1
ATOM 2954 O O . GLN B 1 144 ? 10.219 63.031 20.906 1 90.38 144 GLN B O 1
ATOM 2959 N N . ALA B 1 145 ? 11.586 63.562 22.562 1 90.62 145 ALA B N 1
ATOM 2960 C CA . ALA B 1 145 ? 11.734 62.188 23.047 1 90.62 145 ALA B CA 1
ATOM 2961 C C . ALA B 1 145 ? 10.414 61.656 23.594 1 90.62 145 ALA B C 1
ATOM 2963 O O . ALA B 1 145 ? 10.078 60.5 23.406 1 90.62 145 ALA B O 1
ATOM 2964 N N . GLU B 1 146 ? 9.719 62.5 24.281 1 92.69 146 GLU B N 1
ATOM 2965 C CA . GLU B 1 146 ? 8.414 62.125 24.812 1 92.69 146 GLU B CA 1
ATOM 2966 C C . GLU B 1 146 ? 7.426 61.812 23.688 1 92.69 146 GLU B C 1
ATOM 2968 O O . GLU B 1 146 ? 6.629 60.875 23.781 1 92.69 146 GLU B O 1
ATOM 2973 N N . SER B 1 147 ? 7.539 62.719 22.672 1 94.12 147 SER B N 1
ATOM 2974 C CA . SER B 1 147 ? 6.672 62.5 21.516 1 94.12 147 SER B CA 1
ATOM 2975 C C . SER B 1 147 ? 6.977 61.188 20.797 1 94.12 147 SER B C 1
ATOM 2977 O O . SER B 1 147 ? 6.066 60.5 20.344 1 94.12 147 SER B O 1
ATOM 2979 N N . ARG B 1 148 ? 8.242 60.719 20.781 1 95.19 148 ARG B N 1
ATOM 2980 C CA . ARG B 1 148 ? 8.648 59.469 20.141 1 95.19 148 ARG B CA 1
ATOM 2981 C C . ARG B 1 148 ? 8.133 58.281 20.938 1 95.19 148 ARG B C 1
ATOM 2983 O O . ARG B 1 148 ? 7.727 57.281 20.359 1 95.19 148 ARG B O 1
ATOM 2990 N N . VAL B 1 149 ? 8.117 58.312 22.188 1 95.94 149 VAL B N 1
ATOM 2991 C CA . VAL B 1 149 ? 7.609 57.25 23.047 1 95.94 149 VAL B CA 1
ATOM 2992 C C . VAL B 1 149 ? 6.105 57.062 22.828 1 95.94 149 VAL B C 1
ATOM 2994 O O . VAL B 1 149 ? 5.602 55.938 22.75 1 95.94 149 VAL B O 1
ATOM 2997 N N . HIS B 1 150 ? 5.395 58.312 22.75 1 96.12 150 HIS B N 1
ATOM 2998 C CA . HIS B 1 150 ? 3.953 58.25 22.531 1 96.12 150 HIS B CA 1
ATOM 2999 C C . HIS B 1 150 ? 3.633 57.625 21.172 1 96.12 150 HIS B C 1
ATOM 3001 O O . HIS B 1 150 ? 2.699 56.844 21.062 1 96.12 150 HIS B O 1
ATOM 3007 N N . ARG B 1 151 ? 4.418 57.969 20.172 1 97.06 151 ARG B N 1
ATOM 3008 C CA . ARG B 1 151 ? 4.211 57.406 18.844 1 97.06 151 ARG B CA 1
ATOM 3009 C C . ARG B 1 151 ? 4.512 55.906 18.828 1 97.06 151 ARG B C 1
ATOM 3011 O O . ARG B 1 151 ? 3.781 55.125 18.219 1 97.06 151 ARG B O 1
ATOM 3018 N N . ALA B 1 152 ? 5.559 55.438 19.438 1 97.06 152 ALA B N 1
ATOM 3019 C CA . ALA B 1 152 ? 5.93 54.031 19.5 1 97.06 152 ALA B CA 1
ATOM 3020 C C . ALA B 1 152 ? 4.879 53.25 20.266 1 97.06 152 ALA B C 1
ATOM 3022 O O . ALA B 1 152 ? 4.594 52.094 19.922 1 97.06 152 ALA B O 1
ATOM 3023 N N . ALA B 1 153 ? 4.363 53.781 21.297 1 96.19 153 ALA B N 1
ATOM 3024 C CA . ALA B 1 153 ? 3.32 53.125 22.078 1 96.19 153 ALA B CA 1
ATOM 3025 C C . ALA B 1 153 ? 2.051 52.938 21.266 1 96.19 153 ALA B C 1
ATOM 3027 O O . ALA B 1 153 ? 1.388 51.906 21.344 1 96.19 153 ALA B O 1
ATOM 3028 N N . ALA B 1 154 ? 1.708 54 20.5 1 96.12 154 ALA B N 1
ATOM 3029 C CA . ALA B 1 154 ? 0.541 53.938 19.625 1 96.12 154 ALA B CA 1
ATOM 3030 C C . ALA B 1 154 ? 0.729 52.844 18.562 1 96.12 154 ALA B C 1
ATOM 3032 O O . ALA B 1 154 ? -0.202 52.094 18.25 1 96.12 154 ALA B O 1
ATOM 3033 N N . ASP B 1 155 ? 1.904 52.812 18.047 1 95.94 155 ASP B N 1
ATOM 3034 C CA . ASP B 1 155 ? 2.227 51.781 17.031 1 95.94 155 ASP B CA 1
ATOM 3035 C C . ASP B 1 155 ? 2.146 50.375 17.625 1 95.94 155 ASP B C 1
ATOM 3037 O O . ASP B 1 155 ? 1.608 49.469 17 1 95.94 155 ASP B O 1
ATOM 3041 N N . THR B 1 156 ? 2.68 50.156 18.75 1 95.75 156 THR B N 1
ATOM 3042 C CA . THR B 1 156 ? 2.635 48.875 19.422 1 95.75 156 THR B CA 1
ATOM 3043 C C . THR B 1 156 ? 1.192 48.469 19.719 1 95.75 156 THR B C 1
ATOM 3045 O O . THR B 1 156 ? 0.832 47.281 19.562 1 95.75 156 THR B O 1
ATOM 3048 N N . SER B 1 157 ? 0.405 49.469 20.141 1 95.5 157 SER B N 1
ATOM 3049 C CA . SER B 1 157 ? -1.004 49.188 20.406 1 95.5 157 SER B CA 1
ATOM 3050 C C . SER B 1 157 ? -1.725 48.75 19.141 1 95.5 157 SER B C 1
ATOM 3052 O O . SER B 1 157 ? -2.479 47.781 19.141 1 95.5 157 SER B O 1
ATOM 3054 N N . ARG B 1 158 ? -1.401 49.406 18.016 1 96.12 158 ARG B N 1
ATOM 3055 C CA . ARG B 1 158 ? -2.016 49.094 16.734 1 96.12 158 ARG B CA 1
ATOM 3056 C C . ARG B 1 158 ? -1.573 47.688 16.266 1 96.12 158 ARG B C 1
ATOM 3058 O O . ARG B 1 158 ? -2.395 46.906 15.805 1 96.12 158 ARG B O 1
ATOM 3065 N N . THR B 1 159 ? -0.335 47.406 16.312 1 95.62 159 THR B N 1
ATOM 3066 C CA . THR B 1 159 ? 0.2 46.125 15.852 1 95.62 159 THR B CA 1
ATOM 3067 C C . THR B 1 159 ? -0.291 45 16.75 1 95.62 159 THR B C 1
ATOM 3069 O O . THR B 1 159 ? -0.489 43.875 16.281 1 95.62 159 THR B O 1
ATOM 3072 N N . SER B 1 160 ? -0.485 45.25 18.062 1 94.81 160 SER B N 1
ATOM 3073 C CA . SER B 1 160 ? -1.021 44.281 18.984 1 94.81 160 SER B CA 1
ATOM 3074 C C . SER B 1 160 ? -2.445 43.875 18.609 1 94.81 160 SER B C 1
ATOM 3076 O O . SER B 1 160 ? -2.787 42.688 18.609 1 94.81 160 SER B O 1
ATOM 3078 N N . GLU B 1 161 ? -3.234 44.906 18.312 1 95.75 161 GLU B N 1
ATOM 3079 C CA . GLU B 1 161 ? -4.613 44.656 17.906 1 95.75 161 GLU B CA 1
ATOM 3080 C C . GLU B 1 161 ? -4.668 43.844 16.609 1 95.75 161 GLU B C 1
ATOM 3082 O O . GLU B 1 161 ? -5.453 42.906 16.5 1 95.75 161 GLU B O 1
ATOM 3087 N N . ARG B 1 162 ? -3.811 44.219 15.703 1 96.38 162 ARG B N 1
ATOM 3088 C CA . ARG B 1 162 ? -3.736 43.5 14.438 1 96.38 162 ARG B CA 1
ATOM 3089 C C . ARG B 1 162 ? -3.293 42.031 14.648 1 96.38 162 ARG B C 1
ATOM 3091 O O . ARG B 1 162 ? -3.85 41.125 14.047 1 96.38 162 ARG B O 1
ATOM 3098 N N . LEU B 1 163 ? -2.314 41.844 15.461 1 97.19 163 LEU B N 1
ATOM 3099 C CA . LEU B 1 163 ? -1.804 40.5 15.75 1 97.19 163 LEU B CA 1
ATOM 3100 C C . LEU B 1 163 ? -2.893 39.625 16.359 1 97.19 163 LEU B C 1
ATOM 3102 O O . LEU B 1 163 ? -3.074 38.469 15.938 1 97.19 163 LEU B O 1
ATOM 3106 N N . GLU B 1 164 ? -3.621 40.156 17.312 1 95.69 164 GLU B N 1
ATOM 3107 C CA . GLU B 1 164 ? -4.68 39.375 17.984 1 95.69 164 GLU B CA 1
ATOM 3108 C C . GLU B 1 164 ? -5.754 38.969 16.984 1 95.69 164 GLU B C 1
ATOM 3110 O O . GLU B 1 164 ? -6.199 37.812 17 1 95.69 164 GLU B O 1
ATOM 3115 N N . GLU B 1 165 ? -6.082 39.906 16.125 1 96.5 165 GLU B N 1
ATOM 3116 C CA . GLU B 1 165 ? -7.105 39.594 15.125 1 96.5 165 GLU B CA 1
ATOM 3117 C C . GLU B 1 165 ? -6.613 38.562 14.125 1 96.5 165 GLU B C 1
ATOM 3119 O O . GLU B 1 165 ? -7.344 37.625 13.789 1 96.5 165 GLU B O 1
ATOM 3124 N N . THR B 1 166 ? -5.441 38.75 13.688 1 97.06 166 THR B N 1
ATOM 3125 C CA . THR B 1 166 ? -4.863 37.812 12.711 1 97.06 166 THR B CA 1
ATOM 3126 C C . THR B 1 166 ? -4.664 36.438 13.312 1 97.06 166 THR B C 1
ATOM 3128 O O . THR B 1 166 ? -4.883 35.438 12.648 1 97.06 166 THR B O 1
ATOM 3131 N N . PHE B 1 167 ? -4.234 36.406 14.555 1 96.75 167 PHE B N 1
ATOM 3132 C CA . PHE B 1 167 ? -4.008 35.125 15.227 1 96.75 167 PHE B CA 1
ATOM 3133 C C . PHE B 1 167 ? -5.32 34.375 15.406 1 96.75 167 PHE B C 1
ATOM 3135 O O . PHE B 1 167 ? -5.371 33.156 15.227 1 96.75 167 PHE B O 1
ATOM 3142 N N . ASP B 1 168 ? -6.336 35.156 15.82 1 95.56 168 ASP B N 1
ATOM 3143 C CA . ASP B 1 168 ? -7.645 34.531 15.984 1 95.56 168 ASP B CA 1
ATOM 3144 C C . ASP B 1 168 ? -8.125 33.906 14.672 1 95.56 168 ASP B C 1
ATOM 3146 O O . ASP B 1 168 ? -8.672 32.812 14.656 1 95.56 168 ASP B O 1
ATOM 3150 N N . ARG B 1 169 ? -7.926 34.625 13.586 1 96 169 ARG B N 1
ATOM 3151 C CA . ARG B 1 169 ? -8.297 34.094 12.266 1 96 169 ARG B CA 1
ATOM 3152 C C . ARG B 1 169 ? -7.473 32.875 11.898 1 96 169 ARG B C 1
ATOM 3154 O O . ARG B 1 169 ? -8.008 31.891 11.375 1 96 169 ARG B O 1
ATOM 3161 N N . PHE B 1 170 ? -6.223 32.938 12.195 1 96.94 170 PHE B N 1
ATOM 3162 C CA . PHE B 1 170 ? -5.312 31.828 11.938 1 96.94 170 PHE B CA 1
ATOM 3163 C C . PHE B 1 170 ? -5.766 30.578 12.68 1 96.94 170 PHE B C 1
ATOM 3165 O 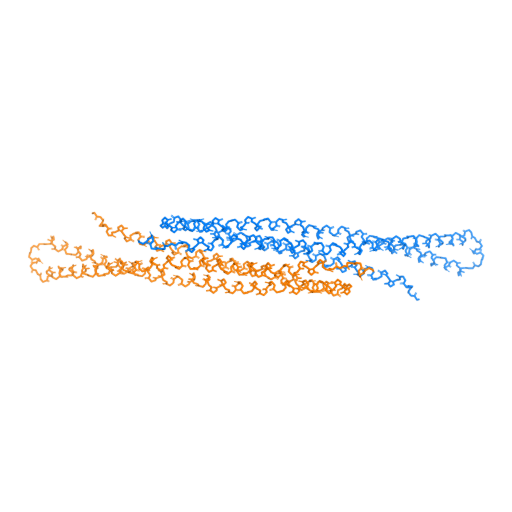O . PHE B 1 170 ? -5.816 29.5 12.094 1 96.94 170 PHE B O 1
ATOM 3172 N N . GLN B 1 171 ? -6.059 30.703 13.906 1 95.69 171 GLN B N 1
ATOM 3173 C CA . GLN B 1 171 ? -6.461 29.562 14.727 1 95.69 171 GLN B CA 1
ATOM 3174 C C . GLN B 1 171 ? -7.766 28.953 14.219 1 95.69 171 GLN B C 1
ATOM 3176 O O . GLN B 1 171 ? -7.902 27.734 14.141 1 95.69 171 GLN B O 1
ATOM 3181 N N . ARG B 1 172 ? -8.742 29.844 13.859 1 95.25 172 ARG B N 1
ATOM 3182 C CA . ARG B 1 172 ? -10.023 29.375 13.344 1 95.25 172 ARG B CA 1
ATOM 3183 C C . ARG B 1 172 ? -9.828 28.594 12.047 1 95.25 172 ARG B C 1
ATOM 3185 O O . ARG B 1 172 ? -10.406 27.516 11.883 1 95.25 172 ARG B O 1
ATOM 3192 N N . GLU B 1 173 ? -9.039 29.109 11.211 1 96 173 GLU B N 1
ATOM 3193 C CA . GLU B 1 173 ? -8.781 28.453 9.93 1 96 173 GLU B CA 1
ATOM 3194 C C . GLU B 1 173 ? -8.016 27.141 10.125 1 96 173 GLU B C 1
ATOM 3196 O O . GLU B 1 173 ? -8.266 26.156 9.422 1 96 173 GLU B O 1
ATOM 3201 N N . LYS B 1 174 ? -7.059 27.141 11 1 96.75 174 LYS B N 1
ATOM 3202 C CA . LYS B 1 174 ? -6.27 25.938 11.289 1 96.75 174 LYS B CA 1
ATOM 3203 C C . LYS B 1 174 ? -7.164 24.781 11.719 1 96.75 174 LYS B C 1
ATOM 3205 O O . LYS B 1 174 ? -7.027 23.672 11.219 1 96.75 174 LYS B O 1
ATOM 3210 N N . LEU B 1 175 ? -8.07 25.062 12.633 1 96.12 175 LEU B N 1
ATOM 3211 C CA . LEU B 1 175 ? -8.969 24.031 13.141 1 96.12 175 LEU B CA 1
ATOM 3212 C C . LEU B 1 175 ? -9.844 23.469 12.031 1 96.12 175 LEU B C 1
ATOM 3214 O O . LEU B 1 175 ? -10.008 22.25 11.914 1 96.12 175 LEU B O 1
ATOM 3218 N N . LYS B 1 176 ? -10.367 24.359 11.227 1 95.44 176 LYS B N 1
ATOM 3219 C CA . LYS B 1 176 ? -11.211 23.938 10.117 1 95.44 176 LYS B CA 1
ATOM 3220 C C . LYS B 1 176 ? -10.422 23.125 9.094 1 95.44 176 LYS B C 1
ATOM 3222 O O . LYS B 1 176 ? -10.914 22.125 8.57 1 95.44 176 LYS B O 1
ATOM 3227 N N . ASP B 1 177 ? -9.219 23.594 8.828 1 96.81 177 ASP B N 1
ATOM 3228 C CA . ASP B 1 177 ? -8.383 22.938 7.824 1 96.81 177 ASP B CA 1
ATOM 3229 C C . ASP B 1 177 ? -7.953 21.562 8.289 1 96.81 177 ASP B C 1
ATOM 3231 O O . ASP B 1 177 ? -7.941 20.609 7.5 1 96.81 177 ASP B O 1
ATOM 3235 N N . VAL B 1 178 ? -7.57 21.438 9.539 1 97.38 178 VAL B N 1
ATOM 3236 C CA . VAL B 1 178 ? -7.184 20.141 10.078 1 97.38 178 VAL B CA 1
ATOM 3237 C C . VAL B 1 178 ? -8.336 19.156 9.93 1 97.38 178 VAL B C 1
ATOM 3239 O O . VAL B 1 178 ? -8.148 18.031 9.477 1 97.38 178 VAL B O 1
ATOM 3242 N N . GLN B 1 179 ? -9.508 19.578 10.328 1 97.56 179 GLN B N 1
ATOM 3243 C CA . GLN B 1 179 ? -10.695 18.734 10.195 1 97.56 179 GLN B CA 1
ATOM 3244 C C . GLN B 1 179 ? -10.953 18.375 8.734 1 97.56 179 GLN B C 1
ATOM 3246 O O . GLN B 1 179 ? -11.188 17.219 8.406 1 97.56 179 GLN B O 1
ATOM 3251 N N . ARG B 1 180 ? -10.914 19.344 7.836 1 97.75 180 ARG B N 1
ATOM 3252 C CA . ARG B 1 180 ? -11.211 19.141 6.422 1 97.75 180 ARG B CA 1
ATOM 3253 C C . ARG B 1 180 ? -10.195 18.188 5.785 1 97.75 180 ARG B C 1
ATOM 3255 O O . ARG B 1 180 ? -10.578 17.234 5.09 1 97.75 180 ARG B O 1
ATOM 3262 N N . ILE B 1 181 ? -8.898 18.391 6 1 98.56 181 ILE B N 1
ATOM 3263 C CA . ILE B 1 181 ? -7.84 17.625 5.355 1 98.56 181 ILE B CA 1
ATOM 3264 C C . ILE B 1 181 ? -7.945 16.156 5.77 1 98.56 181 ILE B C 1
ATOM 3266 O O . ILE B 1 181 ? -7.914 15.266 4.918 1 98.56 181 ILE B O 1
ATOM 3270 N N . PHE B 1 182 ? -8.133 15.891 7.039 1 98.75 182 PHE B N 1
ATOM 3271 C CA . PHE B 1 182 ? -8.172 14.508 7.488 1 98.75 182 PHE B CA 1
ATOM 3272 C C . PHE B 1 182 ? -9.508 13.859 7.152 1 98.75 182 PHE B C 1
ATOM 3274 O O . PHE B 1 182 ? -9.578 12.664 6.887 1 98.75 182 PHE B O 1
ATOM 3281 N N . SER B 1 183 ? -10.617 14.719 7.152 1 98.75 183 SER B N 1
ATOM 3282 C CA . SER B 1 183 ? -11.883 14.203 6.645 1 98.75 183 SER B CA 1
ATOM 3283 C C . SER B 1 183 ? -11.766 13.812 5.176 1 98.75 183 SER B C 1
ATOM 3285 O O . SER B 1 183 ? -12.305 12.781 4.758 1 98.75 183 SER B O 1
ATOM 3287 N N . ASP B 1 184 ? -11.078 14.602 4.398 1 98.88 184 ASP B N 1
ATOM 3288 C CA . ASP B 1 184 ? -10.844 14.281 2.994 1 98.88 184 ASP B CA 1
ATOM 3289 C C . ASP B 1 184 ? -10.023 13 2.85 1 98.88 184 ASP B C 1
ATOM 3291 O O . ASP B 1 184 ? -10.312 12.164 1.99 1 98.88 184 ASP B O 1
ATOM 3295 N N . PHE B 1 185 ? -8.961 12.852 3.664 1 98.94 185 PHE B N 1
ATOM 3296 C CA . PHE B 1 185 ? -8.164 11.625 3.668 1 98.94 185 PHE B CA 1
ATOM 3297 C C . PHE B 1 185 ? -9.055 10.406 3.857 1 98.94 185 PHE B C 1
ATOM 3299 O O . PHE B 1 185 ? -8.992 9.453 3.078 1 98.94 185 PHE B O 1
ATOM 3306 N N . VAL B 1 186 ? -9.906 10.477 4.848 1 98.94 186 VAL B N 1
ATOM 3307 C CA . VAL B 1 186 ? -10.773 9.352 5.188 1 98.94 186 VAL B CA 1
ATOM 3308 C C . VAL B 1 186 ? -11.773 9.109 4.059 1 98.94 186 VAL B C 1
ATOM 3310 O O . VAL B 1 186 ? -12.039 7.957 3.695 1 98.94 186 VAL B O 1
ATOM 3313 N N . ALA B 1 187 ? -12.289 10.164 3.521 1 98.88 187 ALA B N 1
ATOM 3314 C CA . ALA B 1 187 ? -13.25 10.031 2.43 1 98.88 187 ALA B CA 1
ATOM 3315 C C . ALA B 1 187 ? -12.609 9.367 1.211 1 98.88 187 ALA B C 1
ATOM 3317 O O . ALA B 1 187 ? -13.219 8.516 0.567 1 98.88 187 ALA B O 1
ATOM 3318 N N . VAL B 1 188 ? -11.398 9.766 0.884 1 98.94 188 VAL B N 1
ATOM 3319 C CA . VAL B 1 188 ? -10.664 9.172 -0.232 1 98.94 188 VAL B CA 1
ATOM 3320 C C . VAL B 1 188 ? -10.469 7.68 0.019 1 98.94 188 VAL B C 1
ATOM 3322 O O . VAL B 1 188 ? -10.703 6.859 -0.869 1 98.94 188 VAL B O 1
ATOM 3325 N N . GLU B 1 189 ? -10.078 7.316 1.233 1 98.94 189 GLU B N 1
ATOM 3326 C CA . GLU B 1 189 ? -9.867 5.914 1.584 1 98.94 189 GLU B CA 1
ATOM 3327 C C . GLU B 1 189 ? -11.172 5.129 1.502 1 98.94 189 GLU B C 1
ATOM 3329 O O . GLU B 1 189 ? -11.211 4.031 0.945 1 98.94 189 GLU B O 1
ATOM 3334 N N . MET B 1 190 ? -12.242 5.723 2.016 1 98.88 190 MET B N 1
ATOM 3335 C CA . MET B 1 190 ? -13.531 5.043 2 1 98.88 190 MET B CA 1
ATOM 3336 C C . MET B 1 190 ? -13.961 4.719 0.572 1 98.88 190 MET B C 1
ATOM 3338 O O . MET B 1 190 ? -14.422 3.609 0.291 1 98.88 190 MET B O 1
ATOM 3342 N N . ILE B 1 191 ? -13.773 5.652 -0.312 1 98.94 191 ILE B N 1
ATOM 3343 C CA . ILE B 1 191 ? -14.18 5.461 -1.7 1 98.94 191 ILE B CA 1
ATOM 3344 C C . ILE B 1 191 ? -13.359 4.344 -2.332 1 98.94 191 ILE B C 1
ATOM 3346 O O . ILE B 1 191 ? -13.906 3.457 -2.99 1 98.94 191 ILE B O 1
ATOM 3350 N N . PHE B 1 192 ? -12.109 4.367 -2.1 1 98.94 192 PHE B N 1
ATOM 3351 C CA . PHE B 1 192 ? -11.258 3.332 -2.672 1 98.94 192 PHE B CA 1
ATOM 3352 C C . PHE B 1 192 ? -11.633 1.959 -2.129 1 98.94 192 PHE B C 1
ATOM 3354 O O . PHE B 1 192 ? -11.789 1.004 -2.893 1 98.94 192 PHE B O 1
ATOM 3361 N N . HIS B 1 193 ? -11.773 1.815 -0.844 1 98.94 193 HIS B N 1
ATOM 3362 C CA . HIS B 1 193 ? -12.047 0.514 -0.247 1 98.94 193 HIS B CA 1
ATOM 3363 C C . HIS B 1 193 ? -13.414 -0.008 -0.676 1 98.94 193 HIS B C 1
ATOM 3365 O O . HIS B 1 193 ? -13.602 -1.216 -0.843 1 98.94 193 HIS B O 1
ATOM 3371 N N . ALA B 1 194 ? -14.367 0.92 -0.809 1 98.88 194 ALA B N 1
ATOM 3372 C CA . ALA B 1 194 ? -15.688 0.504 -1.285 1 98.88 194 ALA B CA 1
ATOM 3373 C C . ALA B 1 194 ? -15.602 -0.061 -2.701 1 98.88 194 ALA B C 1
ATOM 3375 O O . ALA B 1 194 ? -16.141 -1.134 -2.98 1 98.88 194 ALA B O 1
ATOM 3376 N N . LYS B 1 195 ? -14.875 0.632 -3.564 1 98.94 195 LYS B N 1
ATOM 3377 C CA . LYS B 1 195 ? -14.766 0.198 -4.953 1 98.94 195 LYS B CA 1
ATOM 3378 C C . LYS B 1 195 ? -13.93 -1.073 -5.07 1 98.94 195 LYS B C 1
ATOM 3380 O O . LYS B 1 195 ? -14.25 -1.965 -5.859 1 98.94 195 LYS B O 1
ATOM 3385 N N . ALA B 1 196 ? -12.867 -1.122 -4.32 1 98.88 196 ALA B N 1
ATOM 3386 C CA . ALA B 1 196 ? -12.031 -2.32 -4.32 1 98.88 196 ALA B CA 1
ATOM 3387 C C . ALA B 1 196 ? -12.836 -3.545 -3.889 1 98.88 196 ALA B C 1
ATOM 3389 O O . ALA B 1 196 ? -12.758 -4.602 -4.52 1 98.88 196 ALA B O 1
ATOM 3390 N N . LEU B 1 197 ? -13.641 -3.375 -2.812 1 98.81 197 LEU B N 1
ATOM 3391 C CA . LEU B 1 197 ? -14.445 -4.48 -2.309 1 98.81 197 LEU B CA 1
ATOM 3392 C C . LEU B 1 197 ? -15.438 -4.953 -3.363 1 98.81 197 LEU B C 1
ATOM 3394 O O . LEU B 1 197 ? -15.625 -6.16 -3.549 1 98.81 197 LEU B O 1
ATOM 3398 N N . GLU B 1 198 ? -16.031 -4.02 -4.023 1 98.81 198 GLU B N 1
ATOM 3399 C CA . GLU B 1 198 ? -16.953 -4.352 -5.098 1 98.81 198 GLU B CA 1
ATOM 3400 C C . GLU B 1 198 ? -16.281 -5.172 -6.188 1 98.81 198 GLU B C 1
ATOM 3402 O O . GLU B 1 198 ? -16.766 -6.238 -6.566 1 98.81 198 GLU B O 1
ATOM 3407 N N . VAL B 1 199 ? -15.141 -4.742 -6.668 1 98.94 199 VAL B N 1
ATOM 3408 C CA . VAL B 1 199 ? -14.453 -5.391 -7.781 1 98.94 199 VAL B CA 1
ATOM 3409 C C . VAL B 1 199 ? -13.898 -6.738 -7.328 1 98.94 199 VAL B C 1
ATOM 3411 O O . VAL B 1 199 ? -13.977 -7.727 -8.062 1 98.94 199 VAL B O 1
ATOM 3414 N N . TYR B 1 200 ? -13.367 -6.844 -6.102 1 98.81 200 TYR B N 1
ATOM 3415 C CA . TYR B 1 200 ? -12.844 -8.109 -5.598 1 98.81 200 TYR B CA 1
ATOM 3416 C C . TYR B 1 200 ? -13.953 -9.133 -5.434 1 98.81 200 TYR B C 1
ATOM 3418 O O . TYR B 1 200 ? -13.742 -10.336 -5.629 1 98.81 200 TYR B O 1
ATOM 3426 N N . SER B 1 201 ? -15.156 -8.641 -5.055 1 98.5 201 SER B N 1
ATOM 3427 C CA . SER B 1 201 ? -16.297 -9.547 -4.973 1 98.5 201 SER B CA 1
ATOM 3428 C C . SER B 1 201 ? -16.609 -10.164 -6.332 1 98.5 201 SER B C 1
ATOM 3430 O O . SER B 1 201 ? -16.891 -11.359 -6.426 1 98.5 201 SER B O 1
ATOM 3432 N N . ASP B 1 202 ? -16.5 -9.367 -7.367 1 98.19 202 ASP B N 1
ATOM 3433 C CA . ASP B 1 202 ? -16.688 -9.867 -8.727 1 98.19 202 ASP B CA 1
ATOM 3434 C C . ASP B 1 202 ? -15.586 -10.852 -9.102 1 98.19 202 ASP B C 1
ATOM 3436 O O . ASP B 1 202 ? -15.844 -11.891 -9.719 1 98.19 202 ASP B O 1
ATOM 3440 N N . ALA B 1 203 ? -14.352 -10.5 -8.789 1 98.5 203 ALA B N 1
ATOM 3441 C CA . ALA B 1 203 ? -13.203 -11.359 -9.07 1 98.5 203 ALA B CA 1
ATOM 3442 C C . ALA B 1 203 ? -13.352 -12.719 -8.391 1 98.5 203 ALA B C 1
ATOM 3444 O O . ALA B 1 203 ? -13.047 -13.758 -8.984 1 98.5 203 ALA B O 1
ATOM 3445 N N . PHE B 1 204 ? -13.859 -12.703 -7.184 1 98.06 204 PHE B N 1
ATOM 3446 C CA . PHE B 1 204 ? -14.055 -13.922 -6.41 1 98.06 204 PHE B CA 1
ATOM 3447 C C . PHE B 1 204 ? -15.047 -14.852 -7.102 1 98.06 204 PHE B C 1
ATOM 3449 O O . PHE B 1 204 ? -14.805 -16.047 -7.23 1 98.06 204 PHE B O 1
ATOM 3456 N N . GLN B 1 205 ? -16.109 -14.25 -7.582 1 95.44 205 GLN B N 1
ATOM 3457 C CA . GLN B 1 205 ? -17.125 -15.031 -8.273 1 95.44 205 GLN B CA 1
ATOM 3458 C C . GLN B 1 205 ? -16.578 -15.602 -9.586 1 95.44 205 GLN B C 1
ATOM 3460 O O . GLN B 1 205 ? -16.859 -16.75 -9.922 1 95.44 205 GLN B O 1
ATOM 3465 N N . SER B 1 206 ? -15.828 -14.812 -10.234 1 93.88 206 SER B N 1
ATOM 3466 C CA . SER B 1 206 ? -15.242 -15.234 -11.5 1 93.88 206 SER B CA 1
ATOM 3467 C C . SER B 1 206 ? -14.297 -16.422 -11.305 1 93.88 206 SER B C 1
ATOM 3469 O O . SER B 1 206 ? -14.352 -17.391 -12.055 1 93.88 206 SER B O 1
ATOM 3471 N N . LEU B 1 207 ?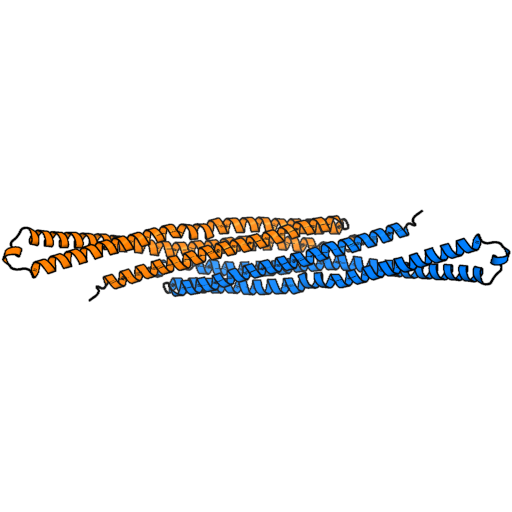 -13.445 -16.391 -10.281 1 97.31 207 LEU B N 1
ATOM 3472 C CA . LEU B 1 207 ? -12.492 -17.453 -10.008 1 97.31 207 LEU B CA 1
ATOM 3473 C C . LEU B 1 207 ? -13.211 -18.734 -9.594 1 97.31 207 LEU B C 1
ATOM 3475 O O . LEU B 1 207 ? -12.797 -19.828 -9.961 1 97.31 207 LEU B O 1
ATOM 3479 N N . HIS B 1 208 ? -14.352 -18.609 -8.984 1 94.81 208 HIS B N 1
ATOM 3480 C CA . HIS B 1 208 ? -15.062 -19.766 -8.469 1 94.81 208 HIS B CA 1
ATOM 3481 C C . HIS B 1 208 ? -15.945 -20.391 -9.539 1 94.81 208 HIS B C 1
ATOM 3483 O O . HIS B 1 208 ? -16.422 -21.516 -9.375 1 94.81 208 HIS B O 1
ATOM 3489 N N . SER B 1 209 ? -16.094 -19.641 -10.586 1 91.5 209 SER B N 1
ATOM 3490 C CA . SER B 1 209 ? -16.875 -20.188 -11.688 1 91.5 209 SER B CA 1
ATOM 3491 C C . SER B 1 209 ? -16.031 -21.125 -12.555 1 91.5 209 SER B C 1
ATOM 3493 O O . SER B 1 209 ? -16.562 -21.828 -13.406 1 91.5 209 SER B O 1
ATOM 3495 N N . TYR B 1 210 ? -14.773 -21.125 -12.305 1 93.62 210 TYR B N 1
ATOM 3496 C CA . TYR B 1 210 ? -13.867 -21.984 -13.07 1 93.62 210 TYR B CA 1
ATOM 3497 C C . TYR B 1 210 ? -14.078 -23.453 -12.711 1 93.62 210 TYR B C 1
ATOM 3499 O O . TYR B 1 210 ? -14.062 -23.812 -11.531 1 93.62 210 TYR B O 1
ATOM 3507 N N . ASP B 1 211 ? -14.289 -24.281 -13.727 1 91.19 211 ASP B N 1
ATOM 3508 C CA . ASP B 1 211 ? -14.352 -25.734 -13.578 1 91.19 211 ASP B CA 1
ATOM 3509 C C . ASP B 1 211 ? -13.141 -26.406 -14.227 1 91.19 211 ASP B C 1
ATOM 3511 O O . ASP B 1 211 ? -13.094 -26.578 -15.445 1 91.19 211 ASP B O 1
ATOM 3515 N N . SER B 1 212 ? -12.281 -26.875 -13.406 1 86.81 212 SER B N 1
ATOM 3516 C CA . SER B 1 212 ? -11.023 -27.438 -13.867 1 86.81 212 SER B CA 1
ATOM 3517 C C . SER B 1 212 ? -11.258 -28.688 -14.711 1 86.81 212 SER B C 1
ATOM 3519 O O . SER B 1 212 ? -10.406 -29.078 -15.516 1 86.81 212 SER B O 1
ATOM 3521 N N . ARG B 1 213 ? -12.453 -29.328 -14.539 1 85.75 213 ARG B N 1
ATOM 3522 C CA . ARG B 1 213 ? -12.758 -30.547 -15.281 1 85.75 213 ARG B CA 1
ATOM 3523 C C . ARG B 1 213 ? -12.859 -30.25 -16.781 1 85.75 213 ARG B C 1
ATOM 3525 O O . ARG B 1 213 ? -12.633 -31.141 -17.594 1 85.75 213 ARG B O 1
ATOM 3532 N N . THR B 1 214 ? -12.992 -29.062 -17.125 1 86.44 214 THR B N 1
ATOM 3533 C CA . THR B 1 214 ? -13.156 -28.688 -18.531 1 86.44 214 THR B CA 1
ATOM 3534 C C . THR B 1 214 ? -11.805 -28.625 -19.234 1 86.44 214 THR B C 1
ATOM 3536 O O . THR B 1 214 ? -11.742 -28.641 -20.469 1 86.44 214 THR B O 1
ATOM 3539 N N . ASP B 1 215 ? -10.719 -28.562 -18.469 1 87.5 215 ASP B N 1
ATOM 3540 C CA . ASP B 1 215 ? -9.383 -28.469 -19.047 1 87.5 215 ASP B CA 1
ATOM 3541 C C . ASP B 1 215 ? -8.664 -29.812 -19.016 1 87.5 215 ASP B C 1
ATOM 3543 O O . ASP B 1 215 ? -7.527 -29.938 -19.484 1 87.5 215 ASP B O 1
ATOM 3547 N N . LEU B 1 216 ? -9.398 -30.797 -18.422 1 82.81 216 LEU B N 1
ATOM 3548 C CA . LEU B 1 216 ? -8.781 -32.125 -18.328 1 82.81 216 LEU B CA 1
ATOM 3549 C C . LEU B 1 216 ? -9.375 -33.062 -19.359 1 82.81 216 LEU B C 1
ATOM 3551 O O . LEU B 1 216 ? -10.539 -32.938 -19.75 1 82.81 216 LEU B O 1
#

Organism: Casuarius casuarius (NCBI:txid8787)

Nearest PDB structures (foldseek):
  8ceg-assembly1_B  TM=9.308E-01  e=1.919E-13  Homo sapiens
  8ceg-assembly1_A  TM=8.998E-01  e=1.451E-12  Homo sapiens
  8a1g-assembly2_D  TM=8.841E-01  e=7.179E-05  Homo sapiens
  1uru-assembly1_A-2  TM=8.447E-01  e=1.834E-04  Drosophila melanogaster
  1i49-assembly1_B  TM=8.373E-01  e=6.950E-04  Homo sapiens

Sequence (432 aa):
LCPPRDSQVRVMEKTVANAEKYFGRFCSLMASYTQKVAKLRDKSDLLVRQLIDYANTESPELRNTMKGFAEELAKVQDYRQAEIERLDVKVVEPLKLYGIRLKRMRAELKRFSSARGNQIKQLEKLARLRHKAPLDRQRSSFPQAESRVHRAAADTSRTSERLEETFDRFQREKLKDVQRIFSDFVAVEMIFHAKALEVYSDAFQSLHSYDSRTDLLCPPRDSQVRVMEKTVANAEKYFGRFCSLMASYTQKVAKLRDKSDLLVRQLIDYANTESPELRNTMKGFAEELAKVQDYRQAEIERLDVKVVEPLKLYGIRLKRMRAELKRFSSARGNQIKQLEKLARLRHKAPLDRQRSSFPQAESRVHRAAADTSRTSERLEETFDRFQREKLKDVQRIFSDFVAVEMIFHAKALEVYSDAFQSLHSYDSRTDL